Protein AF-A0A7S0ER25-F1 (afdb_monomer_lite)

Radius of gyration: 86.84 Å; chains: 1; bounding box: 180×83×230 Å

Secondary structure (DSSP, 8-state):
-HHHHHHHHHHHHHHHHHHHHHHHHHHHHHHHHHHHHHHHHHHHHHHHHHHHHHHHHHHHHHHHHHHHHHHHHHHHHHHHHHHHHHHHHHHHHHHHHHHHHHHHHHHHHHHHHHHHHHHH--S-HHHHHHHHHHHHHHHHHHHHHHHHHHHHHHHHHHHHHHHHHHHHHHHHHHHTTSSTTSGGGS--S-------------------------------SSSHHHHHHHHHHHHHHHHHHHHHHHHHHHHHHHHHHHHHHHHHHHHHHHHHHHHHHHHHHHHHHHHHHHHHHHHHHHHHHHHHHHHHHHHHHHHHHHHHHHHHHHHHHHHHHHHHHHHHHHHHHHHHHHHHHHHHHHHHHHHHHHHHHHHHHHHHHHHHHHHHHHHHHHHHHHHHHHHHHHHHHHHHHHHHHT--TTB-TTSPBBPSSEEETTEEE-S-B-GGG-GGGTTS-EEEBSTT-SEE-SSS-EEEEPPPBBTTSPBBPSEEEETTEEEES-B-TTTTT--EEEBSSTTSSEEPTTS-EEEEB-

pLDDT: mean 74.95, std 14.78, range [28.38, 95.81]

Structure (mmCIF, N/CA/C/O backbone):
data_AF-A0A7S0ER25-F1
#
_entry.id   AF-A0A7S0ER25-F1
#
loop_
_atom_site.group_PDB
_atom_site.id
_atom_site.type_symbol
_atom_site.label_atom_id
_atom_site.label_alt_id
_atom_site.label_comp_id
_atom_site.label_asym_id
_atom_site.label_entity_id
_atom_site.label_seq_id
_atom_site.pdbx_PDB_ins_code
_atom_site.Cartn_x
_atom_site.Cartn_y
_atom_site.Cartn_z
_atom_site.occupancy
_atom_site.B_iso_or_equiv
_atom_site.auth_seq_id
_atom_site.auth_comp_id
_atom_site.auth_asym_id
_atom_site.auth_atom_id
_atom_site.pdbx_PDB_model_num
ATOM 1 N N . GLN A 1 1 ? 56.740 2.686 -54.991 1.00 70.38 1 GLN A N 1
ATOM 2 C CA . GLN A 1 1 ? 55.869 3.731 -54.411 1.00 70.38 1 GLN A CA 1
ATOM 3 C C . GLN A 1 1 ? 54.465 3.202 -54.154 1.00 70.38 1 GLN A C 1
ATOM 5 O O . GLN A 1 1 ? 54.027 3.302 -53.022 1.00 70.38 1 GLN A O 1
ATOM 10 N N . GLU A 1 2 ? 53.783 2.596 -55.131 1.00 74.06 2 GLU A N 1
ATOM 11 C CA . GLU A 1 2 ? 52.396 2.111 -54.968 1.00 74.06 2 GLU A CA 1
ATOM 12 C C . GLU A 1 2 ? 52.188 1.177 -53.768 1.00 74.06 2 GLU A C 1
ATOM 14 O O . GLU A 1 2 ? 51.265 1.409 -52.998 1.00 74.06 2 GLU A O 1
ATOM 19 N N . ARG A 1 3 ? 53.093 0.217 -53.513 1.00 73.19 3 ARG A N 1
ATOM 20 C CA . ARG A 1 3 ? 52.995 -0.657 -52.326 1.00 73.19 3 ARG A CA 1
ATOM 21 C C . ARG A 1 3 ? 52.944 0.111 -50.994 1.00 73.19 3 ARG A C 1
ATOM 23 O O . ARG A 1 3 ? 52.215 -0.294 -50.107 1.00 73.19 3 ARG A O 1
ATOM 30 N N . ILE A 1 4 ? 53.637 1.250 -50.896 1.00 81.38 4 ILE A N 1
ATOM 31 C CA . ILE A 1 4 ? 53.624 2.124 -49.707 1.00 81.38 4 ILE A CA 1
ATOM 32 C C . ILE A 1 4 ? 52.288 2.882 -49.605 1.00 81.38 4 ILE A C 1
ATOM 34 O O . ILE A 1 4 ? 51.804 3.124 -48.508 1.00 81.38 4 ILE A O 1
ATOM 38 N N . LYS A 1 5 ? 51.655 3.230 -50.738 1.00 85.31 5 LYS A N 1
ATOM 39 C CA . LYS A 1 5 ? 50.293 3.795 -50.740 1.00 85.31 5 LYS A CA 1
ATOM 40 C C . LYS A 1 5 ? 49.244 2.757 -50.328 1.00 85.31 5 LYS A C 1
ATOM 42 O O . LYS A 1 5 ? 48.307 3.115 -49.628 1.00 85.31 5 LYS A O 1
ATOM 47 N N . ALA A 1 6 ? 49.410 1.500 -50.743 1.00 77.75 6 ALA A N 1
ATOM 48 C CA . ALA A 1 6 ? 48.545 0.397 -50.327 1.00 77.75 6 ALA A CA 1
ATOM 49 C C . ALA A 1 6 ? 48.693 0.111 -48.822 1.00 77.75 6 ALA A C 1
ATOM 51 O O . ALA A 1 6 ? 47.698 0.125 -48.109 1.00 77.75 6 ALA A O 1
ATOM 52 N N . GLU A 1 7 ? 49.930 -0.025 -48.332 1.00 82.38 7 GLU A N 1
ATOM 53 C CA . GLU A 1 7 ? 50.237 -0.177 -46.901 1.00 82.38 7 GLU A CA 1
ATOM 54 C C . GLU A 1 7 ? 49.691 1.003 -46.070 1.00 82.38 7 GLU A C 1
ATOM 56 O O . GLU A 1 7 ? 49.189 0.791 -44.971 1.00 82.38 7 GLU A O 1
ATOM 61 N N . ALA A 1 8 ? 49.727 2.240 -46.582 1.00 84.06 8 ALA A N 1
ATOM 62 C CA . ALA A 1 8 ? 49.118 3.391 -45.910 1.00 84.06 8 ALA A CA 1
ATOM 63 C C . ALA A 1 8 ? 47.581 3.297 -45.854 1.00 84.06 8 ALA A C 1
ATOM 65 O O . ALA A 1 8 ? 47.008 3.416 -44.776 1.00 84.06 8 ALA A O 1
ATOM 66 N N . ALA A 1 9 ? 46.919 3.018 -46.983 1.00 82.69 9 ALA A N 1
ATOM 67 C CA . ALA A 1 9 ? 45.459 2.905 -47.046 1.00 82.69 9 ALA A CA 1
ATOM 68 C C . ALA A 1 9 ? 44.906 1.737 -46.203 1.00 82.69 9 ALA A C 1
ATOM 70 O O . ALA A 1 9 ? 43.822 1.845 -45.634 1.00 82.69 9 ALA A O 1
ATOM 71 N N . GLU A 1 10 ? 45.656 0.637 -46.091 1.00 84.31 10 GLU A N 1
ATOM 72 C CA . GLU A 1 10 ? 45.331 -0.485 -45.204 1.00 84.31 10 GLU A CA 1
ATOM 73 C C . GLU A 1 10 ? 45.426 -0.078 -43.723 1.00 84.31 10 GLU A C 1
ATOM 75 O O . GLU A 1 10 ? 44.518 -0.375 -42.947 1.00 84.31 10 GLU A O 1
ATOM 80 N N . ASN A 1 11 ? 46.464 0.672 -43.332 1.00 83.44 11 ASN A N 1
ATOM 81 C CA . ASN A 1 11 ? 46.589 1.190 -41.966 1.00 83.44 11 ASN A CA 1
ATOM 82 C C . ASN A 1 11 ? 45.498 2.221 -41.623 1.00 83.44 11 ASN A C 1
ATOM 84 O O . ASN A 1 11 ? 44.917 2.129 -40.544 1.00 83.44 11 ASN A O 1
ATOM 88 N N . ASP A 1 12 ? 45.162 3.143 -42.530 1.00 86.88 12 ASP A N 1
ATOM 89 C CA . ASP A 1 12 ? 44.070 4.109 -42.324 1.00 86.88 12 ASP A CA 1
ATOM 90 C C . ASP A 1 12 ? 42.710 3.400 -42.159 1.00 86.88 12 ASP A C 1
ATOM 92 O O . ASP A 1 12 ? 41.912 3.763 -41.290 1.00 86.88 12 ASP A O 1
ATOM 96 N N . ALA A 1 13 ? 42.458 2.333 -42.929 1.00 82.50 13 ALA A N 1
ATOM 97 C CA . ALA A 1 13 ? 41.258 1.507 -42.784 1.00 82.50 13 ALA A CA 1
ATOM 98 C C . ALA A 1 13 ? 41.220 0.748 -41.442 1.00 82.50 13 ALA A C 1
ATOM 100 O O . ALA A 1 13 ? 40.167 0.676 -40.806 1.00 82.50 13 ALA A O 1
ATOM 101 N N . ILE A 1 14 ? 42.360 0.221 -40.979 1.00 84.56 14 ILE A N 1
ATOM 102 C CA . ILE A 1 14 ? 42.481 -0.435 -39.666 1.00 84.56 14 ILE A CA 1
ATOM 103 C C . ILE A 1 14 ? 42.265 0.571 -38.525 1.00 84.56 14 ILE A C 1
ATOM 105 O O . ILE A 1 14 ? 41.579 0.250 -37.555 1.00 84.56 14 ILE A O 1
ATOM 109 N N . LEU A 1 15 ? 42.803 1.789 -38.625 1.00 85.94 15 LEU A N 1
ATOM 110 C CA . LEU A 1 15 ? 42.575 2.850 -37.637 1.00 85.94 15 LEU A CA 1
ATOM 111 C C . LEU A 1 15 ? 41.090 3.236 -37.576 1.00 85.94 15 LEU A C 1
ATOM 113 O O . LEU A 1 15 ? 40.494 3.169 -36.504 1.00 85.94 15 LEU A O 1
ATOM 117 N N . SER A 1 16 ? 40.462 3.501 -38.726 1.00 86.19 16 SER A N 1
ATOM 118 C CA . SER A 1 16 ? 39.030 3.818 -38.803 1.00 86.19 16 SER A CA 1
ATOM 119 C C . SER A 1 16 ? 38.136 2.698 -38.243 1.00 86.19 16 SER A C 1
ATOM 121 O O . SER A 1 16 ? 37.160 2.981 -37.546 1.00 86.19 16 SER A O 1
ATOM 123 N N . ALA A 1 17 ? 38.485 1.427 -38.473 1.00 78.44 17 ALA A N 1
ATOM 124 C CA . ALA A 1 17 ? 37.770 0.289 -37.894 1.00 78.44 17 ALA A CA 1
ATOM 125 C C . ALA A 1 17 ? 37.927 0.199 -36.362 1.00 78.44 17 ALA A C 1
ATOM 127 O O . ALA A 1 17 ? 36.962 -0.123 -35.666 1.00 78.44 17 ALA A O 1
ATOM 128 N N . ASN A 1 18 ? 39.113 0.509 -35.827 1.00 84.50 18 ASN A N 1
ATOM 129 C CA . ASN A 1 18 ? 39.354 0.552 -34.382 1.00 84.50 18 ASN A CA 1
ATOM 130 C C . ASN A 1 18 ? 38.591 1.701 -33.705 1.00 84.50 18 ASN A C 1
ATOM 132 O O . ASN A 1 18 ? 37.993 1.486 -32.650 1.00 84.50 18 ASN A O 1
ATOM 136 N N . ASP A 1 19 ? 38.553 2.887 -34.318 1.00 87.75 19 ASP A N 1
ATOM 137 C CA . ASP A 1 19 ? 37.790 4.028 -33.799 1.00 87.75 19 ASP A CA 1
ATOM 138 C C . ASP A 1 19 ? 36.280 3.732 -33.798 1.00 87.75 19 ASP A C 1
ATOM 140 O O . ASP A 1 19 ? 35.626 3.890 -32.767 1.00 87.75 19 ASP A O 1
ATOM 144 N N . ALA A 1 20 ? 35.735 3.166 -34.881 1.00 79.31 20 ALA A N 1
ATOM 145 C CA . ALA A 1 20 ? 34.335 2.729 -34.929 1.00 79.31 20 ALA A CA 1
ATOM 146 C C . ALA A 1 20 ? 34.016 1.618 -33.901 1.00 79.31 20 ALA A C 1
ATOM 148 O O . ALA A 1 20 ? 32.928 1.586 -33.315 1.00 79.31 20 ALA A O 1
ATOM 149 N N . GLN A 1 21 ? 34.962 0.708 -33.628 1.00 81.06 21 GLN A N 1
ATOM 150 C CA . GLN A 1 21 ? 34.815 -0.284 -32.558 1.00 81.06 21 GLN A CA 1
ATOM 151 C C . GLN A 1 21 ? 34.824 0.371 -31.166 1.00 81.06 21 GLN A C 1
ATOM 153 O O . GLN A 1 21 ? 34.048 -0.042 -30.300 1.00 81.06 21 GLN A O 1
ATOM 158 N N . LYS A 1 22 ? 35.658 1.393 -30.948 1.00 89.75 22 LYS A N 1
ATOM 159 C CA . LYS A 1 22 ? 35.726 2.161 -29.698 1.00 89.75 22 LYS A CA 1
ATOM 160 C C . LYS A 1 22 ? 34.441 2.953 -29.455 1.00 89.75 22 LYS A C 1
ATOM 162 O O . LYS A 1 22 ? 33.864 2.828 -28.378 1.00 89.75 22 LYS A O 1
ATOM 167 N N . GLU A 1 23 ? 33.931 3.672 -30.455 1.00 86.19 23 GLU A N 1
ATOM 168 C CA . GLU A 1 23 ? 32.634 4.364 -30.376 1.00 86.19 23 GLU A CA 1
ATOM 169 C C . GLU A 1 23 ? 31.495 3.394 -30.032 1.00 86.19 23 GLU A C 1
ATOM 171 O O . GLU A 1 23 ? 30.666 3.682 -29.166 1.00 86.19 23 GLU A O 1
ATOM 176 N N . ARG A 1 24 ? 31.487 2.196 -30.635 1.00 84.75 24 ARG A N 1
ATOM 177 C CA . ARG A 1 24 ? 30.516 1.142 -30.307 1.00 84.75 24 ARG A CA 1
ATOM 178 C C . ARG A 1 24 ? 30.639 0.650 -28.860 1.00 84.75 24 ARG A C 1
ATOM 180 O O . ARG A 1 24 ? 29.615 0.378 -28.236 1.00 84.75 24 ARG A O 1
ATOM 187 N N . GLN A 1 25 ? 31.852 0.523 -28.320 1.00 87.50 25 GLN A N 1
ATOM 188 C CA . GLN A 1 25 ? 32.061 0.148 -26.916 1.00 87.50 25 GLN A CA 1
ATOM 189 C C . GLN A 1 25 ? 31.613 1.262 -25.957 1.00 87.50 25 GLN A C 1
ATOM 191 O O . GLN A 1 25 ? 30.932 0.974 -24.975 1.00 87.50 25 GLN A O 1
ATOM 196 N N . GLU A 1 26 ? 31.902 2.529 -26.267 1.00 90.44 26 GLU A N 1
ATOM 197 C CA . GLU A 1 26 ? 31.424 3.678 -25.485 1.00 90.44 26 GLU A CA 1
ATOM 198 C C . GLU A 1 26 ? 29.891 3.819 -25.528 1.00 90.44 26 GLU A C 1
ATOM 200 O O . GLU A 1 26 ? 29.275 4.160 -24.517 1.00 90.44 26 GLU A O 1
ATOM 205 N N . ALA A 1 27 ? 29.251 3.516 -26.663 1.00 82.50 27 ALA A N 1
ATOM 206 C CA . ALA A 1 27 ? 27.793 3.483 -26.785 1.00 82.50 27 ALA A CA 1
ATOM 207 C C . ALA A 1 27 ? 27.161 2.356 -25.946 1.00 82.50 27 ALA A C 1
ATOM 209 O O . ALA A 1 27 ? 26.193 2.601 -25.229 1.00 82.50 27 ALA A O 1
ATOM 210 N N . LEU A 1 28 ? 27.727 1.143 -25.978 1.00 82.00 28 LEU A N 1
ATOM 211 C CA . LEU A 1 28 ? 27.257 0.022 -25.153 1.00 82.00 28 LEU A CA 1
ATOM 212 C C . LEU A 1 28 ? 27.421 0.301 -23.650 1.00 82.00 28 LEU A C 1
ATOM 214 O O . LEU A 1 28 ? 26.502 0.024 -22.884 1.00 82.00 28 LEU A O 1
ATOM 218 N N . ALA A 1 29 ? 28.534 0.913 -23.235 1.00 88.69 29 ALA A N 1
ATOM 219 C CA . ALA A 1 29 ? 28.749 1.303 -21.841 1.00 88.69 29 ALA A CA 1
ATOM 220 C C . ALA A 1 29 ? 27.727 2.353 -21.355 1.00 88.69 29 ALA A C 1
ATOM 222 O O . ALA A 1 29 ? 27.269 2.282 -20.216 1.00 88.69 29 ALA A O 1
ATOM 223 N N . LYS A 1 30 ? 27.327 3.300 -22.218 1.00 86.50 30 LYS A N 1
ATOM 224 C CA . LYS A 1 30 ? 26.261 4.275 -21.914 1.00 86.50 30 LYS A CA 1
ATOM 225 C C . LYS A 1 30 ? 24.890 3.612 -21.770 1.00 86.50 30 LYS A C 1
ATOM 227 O O . LYS A 1 30 ? 24.160 3.965 -20.851 1.00 86.50 30 LYS A O 1
ATOM 232 N N . ILE A 1 31 ? 24.563 2.642 -22.629 1.00 79.62 31 ILE A N 1
ATOM 233 C CA . ILE A 1 31 ? 23.313 1.870 -22.527 1.00 79.62 31 ILE A CA 1
ATOM 234 C C . ILE A 1 31 ? 23.272 1.116 -21.192 1.00 79.62 31 ILE A C 1
ATOM 236 O O . ILE A 1 31 ? 22.327 1.297 -20.435 1.00 79.62 31 ILE A O 1
ATOM 240 N N . GLN A 1 32 ? 24.330 0.378 -20.844 1.00 82.56 32 GLN A N 1
ATOM 241 C CA . GLN A 1 32 ? 24.400 -0.371 -19.579 1.00 82.56 32 GLN A CA 1
ATOM 242 C C . GLN A 1 32 ? 24.303 0.529 -18.333 1.00 82.56 32 GLN A C 1
ATOM 244 O O . GLN A 1 32 ? 23.703 0.139 -17.332 1.00 82.56 32 GLN A O 1
ATOM 249 N N . ALA A 1 33 ? 24.857 1.745 -18.389 1.00 86.38 33 ALA A N 1
ATOM 250 C CA . ALA A 1 33 ? 24.742 2.718 -17.302 1.00 86.38 33 ALA A CA 1
ATOM 251 C C . ALA A 1 33 ? 23.304 3.239 -17.120 1.00 86.38 33 ALA A C 1
ATOM 253 O O . ALA A 1 33 ? 22.858 3.416 -15.987 1.00 86.38 33 ALA A O 1
ATOM 254 N N . GLU A 1 34 ? 22.568 3.458 -18.213 1.00 81.62 34 GLU A N 1
ATOM 255 C CA . GLU A 1 34 ? 21.154 3.844 -18.160 1.00 81.62 34 GLU A CA 1
ATOM 256 C C . GLU A 1 34 ? 20.236 2.653 -17.824 1.00 81.62 34 GLU A C 1
ATOM 258 O O . GLU A 1 34 ? 19.231 2.848 -17.144 1.00 81.62 34 GLU A O 1
ATOM 263 N N . GLU A 1 35 ? 20.595 1.414 -18.180 1.00 81.44 35 GLU A N 1
ATOM 264 C CA . GLU A 1 35 ? 19.881 0.195 -17.759 1.00 81.44 35 GLU A CA 1
ATOM 265 C C . GLU A 1 35 ? 19.947 -0.007 -16.234 1.00 81.44 35 GLU A C 1
ATOM 267 O O . GLU A 1 35 ? 18.905 -0.141 -15.590 1.00 81.44 35 GLU A O 1
ATOM 272 N N . GLU A 1 36 ? 21.139 0.041 -15.626 1.00 88.00 36 GLU A N 1
ATOM 273 C CA . GLU A 1 36 ? 21.295 -0.077 -14.163 1.00 88.00 36 GLU A CA 1
ATOM 274 C C . GLU A 1 36 ? 20.662 1.107 -13.406 1.00 88.00 36 GLU A C 1
ATOM 276 O O . GLU A 1 36 ? 20.016 0.916 -12.376 1.00 88.00 36 GLU A O 1
ATOM 281 N N . LYS A 1 37 ? 20.747 2.329 -13.948 1.00 85.88 37 LYS A N 1
ATOM 282 C CA . LYS A 1 37 ? 20.041 3.510 -13.417 1.00 85.88 37 LYS A CA 1
ATOM 283 C C . LYS A 1 37 ? 18.516 3.355 -13.482 1.00 85.88 37 LYS A C 1
ATOM 285 O O . LYS A 1 37 ? 17.828 3.678 -12.515 1.00 85.88 37 LYS A O 1
ATOM 290 N N . THR A 1 38 ? 17.986 2.817 -14.582 1.00 76.94 38 THR A N 1
ATOM 291 C CA . THR A 1 38 ? 16.549 2.517 -1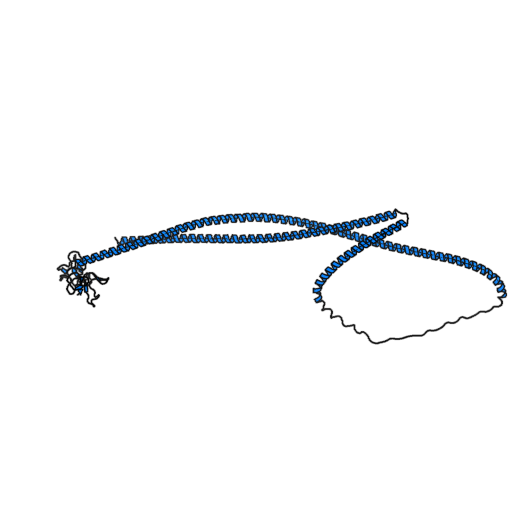4.731 1.00 76.94 38 THR A CA 1
ATOM 292 C C . THR A 1 38 ? 16.101 1.444 -13.740 1.00 76.94 38 THR A C 1
ATOM 294 O O . THR A 1 38 ? 15.071 1.594 -13.087 1.00 76.94 38 THR A O 1
ATOM 297 N N . LYS A 1 39 ? 16.903 0.388 -13.571 1.00 85.19 39 LYS A N 1
ATOM 298 C CA . LYS A 1 39 ? 16.671 -0.685 -12.597 1.00 85.19 39 LYS A CA 1
ATOM 299 C C . LYS A 1 39 ? 16.657 -0.162 -11.156 1.00 85.19 39 LYS A C 1
ATOM 301 O O . LYS A 1 39 ? 15.710 -0.453 -10.435 1.00 85.19 39 LYS A O 1
ATOM 306 N N . SER A 1 40 ? 17.612 0.689 -10.775 1.00 82.81 40 SER A N 1
ATOM 307 C CA . SER A 1 40 ? 17.626 1.353 -9.461 1.00 82.81 40 SER A CA 1
ATOM 308 C C . SER A 1 40 ? 16.353 2.174 -9.214 1.00 82.81 40 SER A C 1
ATOM 310 O O . SER A 1 40 ? 15.776 2.096 -8.134 1.00 82.81 40 SER A O 1
ATOM 312 N N . ALA A 1 41 ? 15.863 2.910 -10.219 1.00 77.00 41 ALA A N 1
ATOM 313 C CA . ALA A 1 41 ? 14.620 3.679 -10.108 1.00 77.00 41 ALA A CA 1
ATOM 314 C C . ALA A 1 41 ? 13.358 2.793 -9.996 1.00 77.00 41 ALA A C 1
ATOM 316 O O . ALA A 1 41 ? 12.373 3.195 -9.375 1.00 77.00 41 ALA A O 1
ATOM 317 N N . ILE A 1 42 ? 13.373 1.581 -10.566 1.00 77.06 42 ILE A N 1
ATOM 318 C CA . ILE A 1 42 ? 12.312 0.578 -10.370 1.00 77.06 42 ILE A CA 1
ATOM 319 C C . ILE A 1 42 ? 12.375 0.008 -8.945 1.00 77.06 42 ILE A C 1
ATOM 321 O O . ILE A 1 42 ? 11.347 -0.043 -8.276 1.00 77.06 42 ILE A O 1
ATOM 325 N N . GLU A 1 43 ? 13.563 -0.350 -8.452 1.00 86.12 43 GLU A N 1
ATOM 326 C CA . GLU A 1 43 ? 13.757 -0.866 -7.088 1.00 86.12 43 GLU A CA 1
ATOM 327 C C . GLU A 1 43 ? 13.345 0.171 -6.015 1.00 86.12 43 GLU A C 1
ATOM 329 O O . GLU A 1 43 ? 12.650 -0.175 -5.057 1.00 86.12 43 GLU A O 1
ATOM 334 N N . GLU A 1 44 ? 13.665 1.457 -6.210 1.00 85.12 44 GLU A N 1
ATOM 335 C CA . GLU A 1 44 ? 13.182 2.564 -5.364 1.00 85.12 44 GLU A CA 1
ATOM 336 C C . GLU A 1 44 ? 11.654 2.730 -5.420 1.00 85.12 44 GLU A C 1
ATOM 338 O O . GLU A 1 44 ? 11.005 2.913 -4.385 1.00 85.12 44 GLU A O 1
ATOM 343 N N . LYS A 1 45 ? 11.055 2.640 -6.614 1.00 80.56 45 LYS A N 1
ATOM 344 C CA . LYS A 1 45 ? 9.601 2.745 -6.800 1.00 80.56 45 LYS A CA 1
ATOM 345 C C . LYS A 1 45 ? 8.854 1.593 -6.128 1.00 80.56 45 LYS A C 1
ATOM 347 O O . LYS A 1 45 ? 7.832 1.835 -5.486 1.00 80.56 45 LYS A O 1
ATOM 352 N N . ASP A 1 46 ? 9.341 0.364 -6.256 1.00 80.56 46 ASP A N 1
ATOM 353 C CA . ASP A 1 46 ? 8.712 -0.811 -5.650 1.00 80.56 46 ASP A CA 1
ATOM 354 C C . ASP A 1 46 ? 8.847 -0.774 -4.118 1.00 80.56 46 ASP A C 1
ATOM 356 O O . ASP A 1 46 ? 7.886 -1.081 -3.407 1.00 80.56 46 ASP A O 1
ATOM 360 N N . ALA A 1 47 ? 9.979 -0.288 -3.589 1.00 81.62 47 ALA A N 1
ATOM 361 C CA . ALA A 1 47 ? 10.142 -0.015 -2.161 1.00 81.62 47 ALA A CA 1
ATOM 362 C C . ALA A 1 47 ? 9.157 1.058 -1.653 1.00 81.62 47 ALA A C 1
ATOM 364 O O . ALA A 1 47 ? 8.499 0.849 -0.631 1.00 81.62 47 ALA A O 1
ATOM 365 N N . ALA A 1 48 ? 8.994 2.170 -2.379 1.00 77.00 48 ALA A N 1
ATOM 366 C CA . ALA A 1 48 ? 8.033 3.221 -2.037 1.00 77.00 48 ALA A CA 1
ATOM 367 C C . ALA A 1 48 ? 6.574 2.733 -2.124 1.00 77.00 48 ALA A C 1
ATOM 369 O O . ALA A 1 48 ? 5.770 3.015 -1.235 1.00 77.00 48 ALA A O 1
ATOM 370 N N . SER A 1 49 ? 6.235 1.948 -3.153 1.00 75.06 49 SER A N 1
ATOM 371 C CA . SER A 1 49 ? 4.905 1.348 -3.303 1.00 75.06 49 SER A CA 1
ATOM 372 C C . SER A 1 49 ? 4.600 0.343 -2.195 1.00 75.06 49 SER A C 1
ATOM 374 O O . SER A 1 49 ? 3.447 0.240 -1.777 1.00 75.06 49 SER A O 1
ATOM 376 N N . LYS A 1 50 ? 5.610 -0.388 -1.704 1.00 83.25 50 LYS A N 1
ATOM 377 C CA . LYS A 1 50 ? 5.448 -1.276 -0.553 1.00 83.25 50 LYS A CA 1
ATOM 378 C C . LYS A 1 50 ? 5.239 -0.479 0.736 1.00 83.25 50 LYS A C 1
ATOM 380 O O . LYS A 1 50 ? 4.289 -0.763 1.452 1.00 83.25 50 LYS A O 1
ATOM 385 N N . ALA A 1 51 ? 6.057 0.541 0.998 1.00 78.31 51 ALA A N 1
ATOM 386 C CA . ALA A 1 51 ? 5.912 1.388 2.184 1.00 78.31 51 ALA A CA 1
ATOM 387 C C . ALA A 1 51 ? 4.526 2.060 2.258 1.00 78.31 51 ALA A C 1
ATOM 389 O O . ALA A 1 51 ? 3.928 2.115 3.328 1.00 78.31 51 ALA A O 1
ATOM 390 N N . ALA A 1 52 ? 3.978 2.498 1.119 1.00 73.00 52 ALA A N 1
ATOM 391 C CA . ALA A 1 52 ? 2.617 3.028 1.042 1.00 73.00 52 ALA A CA 1
ATOM 392 C C . ALA A 1 52 ? 1.535 1.968 1.338 1.00 73.00 52 ALA A C 1
ATOM 394 O O . ALA A 1 52 ? 0.536 2.280 1.981 1.00 73.00 52 ALA A O 1
ATOM 395 N N . ALA A 1 53 ? 1.727 0.718 0.901 1.00 75.50 53 ALA A N 1
ATOM 396 C CA . ALA A 1 53 ? 0.802 -0.381 1.189 1.00 75.50 53 ALA A CA 1
ATOM 397 C C . ALA A 1 53 ? 0.868 -0.841 2.658 1.00 75.50 53 ALA A C 1
ATOM 399 O O . ALA A 1 53 ? -0.172 -1.099 3.261 1.00 75.50 53 ALA A O 1
ATOM 400 N N . ASP A 1 54 ? 2.071 -0.902 3.238 1.00 79.62 54 ASP A N 1
ATOM 401 C CA . ASP A 1 54 ? 2.281 -1.227 4.652 1.00 79.62 54 ASP A CA 1
ATOM 402 C C . ASP A 1 54 ? 1.644 -0.134 5.552 1.00 79.62 54 ASP A C 1
ATOM 404 O O . ASP A 1 54 ? 0.911 -0.463 6.483 1.00 79.62 54 ASP A O 1
ATOM 408 N N . ALA A 1 55 ? 1.806 1.155 5.216 1.00 74.75 55 ALA A N 1
ATOM 409 C CA . ALA A 1 55 ? 1.182 2.274 5.940 1.00 74.75 55 ALA A CA 1
ATOM 410 C C . ALA A 1 55 ? -0.357 2.316 5.814 1.00 74.75 55 ALA A C 1
ATOM 412 O O . ALA A 1 55 ? -1.049 2.576 6.795 1.00 74.75 55 ALA A O 1
ATOM 413 N N . ALA A 1 56 ? -0.911 2.016 4.633 1.00 70.88 56 ALA A N 1
ATOM 414 C CA . ALA A 1 56 ? -2.364 1.934 4.439 1.00 70.88 56 ALA A CA 1
ATOM 415 C C . ALA A 1 56 ? -2.999 0.742 5.184 1.00 70.88 56 ALA A C 1
ATOM 417 O O . ALA A 1 56 ? -4.183 0.775 5.520 1.00 70.88 56 ALA A O 1
ATOM 418 N N . LYS A 1 57 ? -2.223 -0.316 5.456 1.00 78.94 57 LYS A N 1
ATOM 419 C CA . LYS A 1 57 ? -2.648 -1.423 6.319 1.00 78.94 57 LYS A CA 1
ATOM 420 C C . LYS A 1 57 ? -2.653 -1.012 7.796 1.00 78.94 57 LYS A C 1
ATOM 422 O O . LYS A 1 57 ? -3.592 -1.364 8.500 1.00 78.94 57 LYS A O 1
ATOM 427 N N . GLU A 1 58 ? -1.640 -0.273 8.243 1.00 78.25 58 GLU A N 1
ATOM 428 C CA . GLU A 1 58 ? -1.567 0.269 9.608 1.00 78.25 58 GLU A CA 1
ATOM 429 C C . GLU A 1 58 ? -2.756 1.208 9.891 1.00 78.25 58 GLU A C 1
ATOM 431 O O . GLU A 1 58 ? -3.455 1.016 10.879 1.00 78.25 58 GLU A O 1
ATOM 436 N N . GLU A 1 59 ? -3.087 2.113 8.962 1.00 73.75 59 GLU A N 1
ATOM 437 C CA . GLU A 1 59 ? -4.270 2.992 9.048 1.00 73.75 59 GLU A CA 1
ATOM 438 C C . GLU A 1 59 ? -5.598 2.209 9.150 1.00 73.75 59 GLU A C 1
ATOM 440 O O . GLU A 1 59 ? -6.488 2.586 9.912 1.00 73.75 59 GLU A O 1
ATOM 445 N N . ALA A 1 60 ? -5.733 1.086 8.436 1.00 72.25 60 ALA A N 1
ATOM 446 C CA . ALA A 1 60 ? -6.921 0.231 8.519 1.00 72.25 60 ALA A CA 1
ATOM 447 C C . ALA A 1 60 ? -7.027 -0.533 9.857 1.00 72.25 60 ALA A C 1
ATOM 449 O O . ALA A 1 60 ? -8.135 -0.764 10.345 1.00 72.25 60 ALA A O 1
ATOM 450 N N . GLU A 1 61 ? -5.894 -0.909 10.459 1.00 78.38 61 GLU A N 1
ATOM 451 C CA . GLU A 1 61 ? -5.842 -1.538 11.786 1.00 78.38 61 GLU A CA 1
ATOM 452 C C . GLU A 1 61 ? -6.105 -0.506 12.906 1.00 78.38 61 GLU A C 1
ATOM 454 O O . GLU A 1 61 ? -6.829 -0.813 13.854 1.00 78.38 61 GLU A O 1
ATOM 459 N N . GLU A 1 62 ? -5.633 0.741 12.754 1.00 77.00 62 GLU A N 1
ATOM 460 C CA . GLU A 1 62 ? -6.005 1.884 13.609 1.00 77.00 62 GLU A CA 1
ATOM 461 C C . GLU A 1 62 ? -7.522 2.180 13.536 1.00 77.00 62 GLU A C 1
ATOM 463 O O . GLU A 1 62 ? -8.167 2.393 14.568 1.00 77.00 62 GLU A O 1
ATOM 468 N N . GLU A 1 63 ? -8.132 2.141 12.342 1.00 74.94 63 GLU A N 1
ATOM 469 C CA . GLU A 1 63 ? -9.567 2.419 12.166 1.00 74.94 63 GLU A CA 1
ATOM 470 C C . GLU A 1 63 ? -10.478 1.310 12.736 1.00 74.94 63 GLU A C 1
ATOM 472 O O . GLU A 1 63 ? -11.580 1.606 13.209 1.00 74.94 63 GLU A O 1
ATOM 477 N N . GLU A 1 64 ? -10.061 0.035 12.719 1.00 77.12 64 GLU A N 1
ATOM 478 C CA . GLU A 1 64 ? -10.809 -1.044 13.390 1.00 77.12 64 GLU A CA 1
ATOM 479 C C . GLU A 1 64 ? -10.699 -0.944 14.920 1.00 77.12 64 GLU A C 1
ATOM 481 O O . GLU A 1 64 ? -11.714 -1.071 15.614 1.00 77.12 64 GLU A O 1
ATOM 486 N N . LEU A 1 65 ? -9.514 -0.613 15.449 1.00 75.75 65 LEU A N 1
ATOM 487 C CA . LEU A 1 65 ? -9.316 -0.343 16.877 1.00 75.75 65 LEU A CA 1
ATOM 488 C C . LEU A 1 65 ? -10.249 0.770 17.372 1.00 75.75 65 LEU A C 1
ATOM 490 O O . LEU A 1 65 ? -11.021 0.540 18.306 1.00 75.75 65 LEU A O 1
ATOM 494 N N . ALA A 1 66 ? -10.279 1.917 16.688 1.00 72.38 66 ALA A N 1
ATOM 495 C CA . ALA A 1 66 ? -11.153 3.040 17.040 1.00 72.38 66 ALA A CA 1
ATOM 496 C C . ALA A 1 66 ? -12.655 2.683 16.988 1.00 72.38 66 ALA A C 1
ATOM 498 O O . ALA A 1 66 ? -13.445 3.167 17.804 1.00 72.38 66 ALA A O 1
ATOM 499 N N . LYS A 1 67 ? -13.074 1.802 16.066 1.00 77.06 67 LYS A N 1
ATOM 500 C CA . LYS A 1 67 ? -14.451 1.270 16.035 1.00 77.06 67 LYS A CA 1
ATOM 501 C C . LYS A 1 67 ? -14.734 0.371 17.242 1.00 77.06 67 LYS A C 1
ATOM 503 O O . LYS A 1 67 ? -15.819 0.465 17.822 1.00 77.06 67 LYS A O 1
ATOM 508 N N . SER A 1 68 ? -13.777 -0.468 17.643 1.00 75.19 68 SER A N 1
ATOM 509 C CA . SER A 1 68 ? -13.921 -1.346 18.811 1.00 75.19 68 SER A CA 1
ATOM 510 C C . SER A 1 68 ? -14.037 -0.556 20.124 1.00 75.19 68 SER A C 1
ATOM 512 O O . SER A 1 68 ? -14.962 -0.806 20.897 1.00 75.19 68 SER A O 1
ATOM 514 N N . GLU A 1 69 ? -13.201 0.470 20.323 1.00 76.38 69 GLU A N 1
ATOM 515 C CA . GLU A 1 69 ? -13.259 1.356 21.494 1.00 76.38 69 GLU A CA 1
ATOM 516 C C . GLU A 1 69 ? -14.579 2.131 21.541 1.00 76.38 69 GLU A C 1
ATOM 518 O O . GLU A 1 69 ? -15.250 2.153 22.572 1.00 76.38 69 GLU A O 1
ATOM 523 N N . LYS A 1 70 ? -15.025 2.691 20.406 1.00 78.12 70 LYS A N 1
ATOM 524 C CA . LYS A 1 70 ? -16.334 3.353 20.320 1.00 78.12 70 LYS A CA 1
ATOM 525 C C . LYS A 1 70 ? -17.489 2.415 20.702 1.00 78.12 70 LYS A C 1
ATOM 527 O O . LYS A 1 70 ? -18.427 2.855 21.363 1.00 78.12 70 LYS A O 1
ATOM 532 N N . THR A 1 71 ? -17.422 1.141 20.315 1.00 77.12 71 THR A N 1
ATOM 533 C CA . THR A 1 71 ? -18.457 0.151 20.659 1.00 77.12 71 THR A CA 1
ATOM 534 C C . THR A 1 71 ? -18.457 -0.159 22.163 1.00 77.12 71 THR A C 1
ATOM 536 O O . THR A 1 71 ? -19.527 -0.239 22.761 1.00 77.12 71 THR A O 1
ATOM 539 N N . GLN A 1 72 ? -17.281 -0.246 22.802 1.00 73.12 72 GLN A N 1
ATOM 540 C CA . GLN A 1 72 ? -17.185 -0.380 24.263 1.00 73.12 72 GLN A CA 1
ATOM 541 C C . GLN A 1 72 ? -17.721 0.851 25.004 1.00 73.12 72 GLN A C 1
ATOM 543 O O . GLN A 1 72 ? -18.414 0.696 26.003 1.00 73.12 72 GLN A O 1
ATOM 548 N N . ILE A 1 73 ? -17.460 2.066 24.509 1.00 74.62 73 ILE A N 1
ATOM 549 C CA . ILE A 1 73 ? -17.980 3.306 25.110 1.00 74.62 73 ILE A CA 1
ATOM 550 C C . ILE A 1 73 ? -19.516 3.350 25.044 1.00 74.62 73 ILE A C 1
ATOM 552 O O . ILE A 1 73 ? -20.156 3.756 26.013 1.00 74.62 73 ILE A O 1
ATOM 556 N N . GLU A 1 74 ? -20.124 2.896 23.942 1.00 77.81 74 GLU A N 1
ATOM 557 C CA . GLU A 1 74 ? -21.587 2.814 23.811 1.00 77.81 74 GLU A CA 1
ATOM 558 C C . GLU A 1 74 ? -22.200 1.780 24.783 1.00 77.81 74 GLU A C 1
ATOM 560 O O . GLU A 1 74 ? -23.231 2.061 25.402 1.00 77.81 74 GLU A O 1
ATOM 565 N N . GLU A 1 75 ? -21.537 0.638 25.005 1.00 78.50 75 GLU A N 1
ATOM 566 C CA . GLU A 1 75 ? -21.944 -0.370 26.000 1.00 78.50 75 GLU A CA 1
ATOM 567 C C . GLU A 1 75 ? -21.742 0.114 27.454 1.00 78.50 75 GLU A C 1
ATOM 569 O O . GLU A 1 75 ? -22.612 -0.083 28.309 1.00 78.50 75 GLU A O 1
ATOM 574 N N . GLU A 1 76 ? -20.637 0.801 27.758 1.00 77.0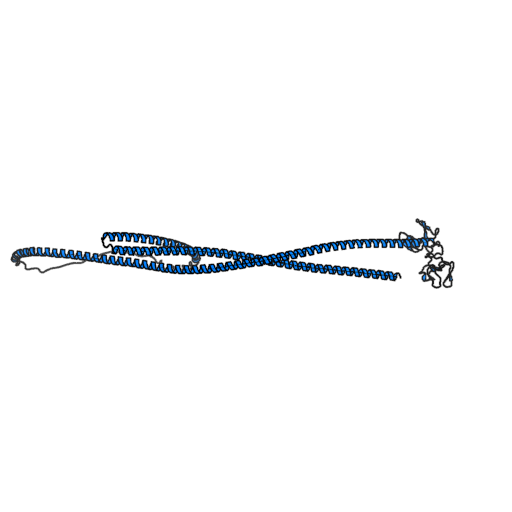6 76 GLU A N 1
ATOM 575 C CA . GLU A 1 76 ? -20.394 1.425 29.066 1.00 77.06 76 GLU A CA 1
ATOM 576 C C . GLU A 1 76 ? -21.418 2.541 29.368 1.00 77.06 76 GLU A C 1
ATOM 578 O O . GLU A 1 76 ? -21.926 2.627 30.490 1.00 77.06 76 GLU A O 1
ATOM 583 N N . GLU A 1 77 ? -21.807 3.344 28.370 1.00 78.25 77 GLU A N 1
ATOM 584 C CA . GLU A 1 77 ? -22.873 4.347 28.496 1.00 78.25 77 GLU A CA 1
ATOM 585 C C . GLU A 1 77 ? -24.249 3.729 28.799 1.00 78.25 77 GLU A C 1
ATOM 587 O O . GLU A 1 77 ? -25.021 4.289 29.585 1.00 78.25 77 GLU A O 1
ATOM 592 N N . GLU A 1 78 ? -24.602 2.604 28.169 1.00 82.06 78 GLU A N 1
ATOM 593 C CA . GLU A 1 78 ? -25.876 1.924 28.435 1.00 82.06 78 GLU A CA 1
ATOM 594 C C . GLU A 1 78 ? -25.896 1.292 29.834 1.00 82.06 78 GLU A C 1
ATOM 596 O O . GLU A 1 78 ? -26.883 1.423 30.567 1.00 82.06 78 GLU A O 1
ATOM 601 N N . ASN A 1 79 ? -24.778 0.708 30.272 1.00 76.25 79 ASN A N 1
ATOM 602 C CA . ASN A 1 79 ? -24.618 0.236 31.647 1.00 76.25 79 ASN A CA 1
ATOM 603 C C . ASN A 1 79 ? -24.754 1.377 32.675 1.00 76.25 79 ASN A C 1
ATOM 605 O O . ASN A 1 79 ? -25.449 1.209 33.682 1.00 76.25 79 ASN A O 1
ATOM 609 N N . LEU A 1 80 ? -24.195 2.564 32.404 1.00 77.50 80 LEU A N 1
ATOM 610 C CA . LEU A 1 80 ? -24.351 3.739 33.270 1.00 77.50 80 LEU A CA 1
ATOM 611 C C . LEU A 1 80 ? -25.813 4.223 33.347 1.00 77.50 80 LEU A C 1
ATOM 613 O O . LEU A 1 80 ? -26.311 4.522 34.436 1.00 77.50 80 LEU A O 1
ATOM 617 N N . LYS A 1 81 ? -26.535 4.262 32.218 1.00 81.44 81 LYS A N 1
ATOM 618 C CA . LYS A 1 81 ? -27.972 4.611 32.183 1.00 81.44 81 LYS A CA 1
ATOM 619 C C . LYS A 1 81 ? -28.803 3.628 33.017 1.00 81.44 81 LYS A C 1
ATOM 621 O O . LYS A 1 81 ? -29.660 4.051 33.795 1.00 81.44 81 LYS A O 1
ATOM 626 N N . ASN A 1 82 ? -28.497 2.334 32.922 1.00 77.50 82 ASN A N 1
ATOM 627 C CA . ASN A 1 82 ? -29.131 1.286 33.723 1.00 77.50 82 ASN A CA 1
ATOM 628 C C . ASN A 1 82 ? -28.813 1.403 35.229 1.00 77.50 82 ASN A C 1
ATOM 630 O O . ASN A 1 82 ? -29.691 1.150 36.057 1.00 77.50 82 ASN A O 1
ATOM 634 N N . ALA A 1 83 ? -27.605 1.834 35.605 1.00 74.88 83 ALA A N 1
ATOM 635 C CA . ALA A 1 83 ? -27.256 2.118 37.000 1.00 74.88 83 ALA A CA 1
ATOM 636 C C . ALA A 1 83 ? -28.056 3.311 37.562 1.00 74.88 83 ALA A C 1
ATOM 638 O O . ALA A 1 83 ? -28.682 3.190 38.617 1.00 74.88 83 ALA A O 1
ATOM 639 N N . TYR A 1 84 ? -28.134 4.430 36.829 1.00 74.75 84 TYR A N 1
ATOM 640 C CA . TYR A 1 84 ? -28.935 5.590 37.245 1.00 74.75 84 TYR A CA 1
ATOM 641 C C . TYR A 1 84 ? -30.434 5.275 37.382 1.00 74.75 84 TYR A C 1
ATOM 643 O O . TYR A 1 84 ? -31.077 5.780 38.303 1.00 74.75 84 TYR A O 1
ATOM 651 N N . ALA A 1 85 ? -30.991 4.411 36.525 1.00 79.19 85 ALA A N 1
ATOM 652 C CA . ALA A 1 85 ? -32.376 3.955 36.656 1.00 79.19 85 ALA A CA 1
ATOM 653 C C . ALA A 1 85 ? -32.617 3.203 37.982 1.00 79.19 85 ALA A C 1
ATOM 655 O O . ALA A 1 85 ? -33.569 3.508 38.705 1.00 79.19 85 ALA A O 1
ATOM 656 N N . ARG A 1 86 ? -31.713 2.284 38.356 1.00 76.19 86 ARG A N 1
ATOM 657 C CA . ARG A 1 86 ? -31.778 1.545 39.633 1.00 76.19 86 ARG A CA 1
ATOM 658 C C . ARG A 1 86 ? -31.643 2.469 40.845 1.00 76.19 86 ARG A C 1
ATOM 660 O O . ARG A 1 86 ? -32.404 2.323 41.800 1.00 76.19 86 ARG A O 1
ATOM 667 N N . ALA A 1 87 ? -30.739 3.447 40.792 1.00 72.50 87 ALA A N 1
ATOM 668 C CA . ALA A 1 87 ? -30.601 4.458 41.841 1.00 72.50 87 ALA A CA 1
ATOM 669 C C . ALA A 1 87 ? -31.894 5.286 42.015 1.00 72.50 87 ALA A C 1
ATOM 671 O O . ALA A 1 87 ? -32.307 5.559 43.143 1.00 72.50 87 ALA A O 1
ATOM 672 N N . GLY A 1 88 ? -32.580 5.616 40.913 1.00 78.44 88 GLY A N 1
ATOM 673 C CA . GLY A 1 88 ? -33.893 6.269 40.931 1.00 78.44 88 GLY A CA 1
ATOM 674 C C . GLY A 1 88 ? -34.976 5.433 41.625 1.00 78.44 88 GLY A C 1
ATOM 675 O O . GLY A 1 88 ? -35.669 5.942 42.508 1.00 78.44 88 GLY A O 1
ATOM 676 N N . GLU A 1 89 ? -35.079 4.138 41.301 1.00 78.12 89 GLU A N 1
ATOM 677 C CA . GLU A 1 89 ? -35.995 3.222 41.999 1.00 78.12 89 GLU A CA 1
ATOM 678 C C . GLU A 1 89 ? -35.697 3.122 43.502 1.00 78.12 89 GLU A C 1
ATOM 680 O O . GLU A 1 89 ? -36.619 3.050 44.317 1.00 78.12 89 GLU A O 1
ATOM 685 N N . LEU A 1 90 ? -34.416 3.082 43.886 1.00 73.31 90 LEU A N 1
ATOM 686 C CA . LEU A 1 90 ? -34.007 3.035 45.290 1.00 73.31 90 LEU A CA 1
ATOM 687 C C . LEU A 1 90 ? -34.377 4.329 46.029 1.00 73.31 90 LEU A C 1
ATOM 689 O O . LEU A 1 90 ? -34.815 4.260 47.178 1.00 73.31 90 LEU A O 1
ATOM 693 N N . GLU A 1 91 ? -34.291 5.492 45.377 1.00 76.94 91 GLU A N 1
ATOM 694 C CA . GLU A 1 91 ? -34.722 6.762 45.970 1.00 76.94 91 GLU A CA 1
ATOM 695 C C . GLU A 1 91 ? -36.254 6.839 46.142 1.00 76.94 91 GLU A C 1
ATOM 697 O O . GLU A 1 91 ? -36.725 7.336 47.168 1.00 76.94 91 GLU A O 1
ATOM 702 N N . GLU A 1 92 ? -37.055 6.297 45.213 1.00 78.62 92 GLU A N 1
ATOM 703 C CA . GLU A 1 92 ? -38.507 6.139 45.423 1.00 78.62 92 GLU A CA 1
ATOM 704 C C . GLU A 1 92 ? -38.828 5.168 46.566 1.00 78.62 92 GLU A C 1
ATOM 706 O O . GLU A 1 92 ? -39.626 5.498 47.448 1.00 78.62 92 GLU A O 1
ATOM 711 N N . LYS A 1 93 ? -38.176 3.999 46.609 1.00 78.31 93 LYS A N 1
ATOM 712 C CA . LYS A 1 93 ? -38.352 3.003 47.684 1.00 78.31 93 LYS A CA 1
ATOM 713 C C . LYS A 1 93 ? -37.980 3.590 49.054 1.00 78.31 93 LYS A C 1
ATOM 715 O O . LYS A 1 93 ? -38.683 3.348 50.038 1.00 78.31 93 LYS A O 1
ATOM 720 N N . LEU A 1 94 ? -36.939 4.426 49.121 1.00 78.00 94 LEU A N 1
ATOM 721 C CA . LEU A 1 94 ? -36.557 5.160 50.329 1.00 78.00 94 LEU A CA 1
ATOM 722 C C . LEU A 1 94 ? -37.627 6.184 50.743 1.00 78.00 94 LEU A C 1
ATOM 724 O O . LEU A 1 94 ? -38.033 6.191 51.905 1.00 78.00 94 LEU A O 1
ATOM 728 N N . LYS A 1 95 ? -38.131 7.004 49.809 1.00 81.19 95 LYS A N 1
ATOM 729 C CA . LYS A 1 95 ? -39.205 7.985 50.071 1.00 81.19 95 LYS A CA 1
ATOM 730 C C . LYS A 1 95 ? -40.497 7.311 50.538 1.00 81.19 95 LYS A C 1
ATOM 732 O O . LYS A 1 95 ? -41.112 7.773 51.496 1.00 81.19 95 LYS A O 1
ATOM 737 N N . ALA A 1 96 ? -40.880 6.194 49.920 1.00 75.56 96 ALA A N 1
ATOM 738 C CA . ALA A 1 96 ? -42.037 5.400 50.330 1.00 75.56 96 ALA A CA 1
ATOM 739 C C . ALA A 1 96 ? -41.873 4.836 51.754 1.00 75.56 96 ALA A C 1
ATOM 741 O O . ALA A 1 96 ? -42.805 4.908 52.555 1.00 75.56 96 ALA A O 1
ATOM 742 N N . SER A 1 97 ? -40.678 4.342 52.100 1.00 73.38 97 SER A N 1
ATOM 743 C CA . SER A 1 97 ? -40.353 3.872 53.456 1.00 73.38 97 SER A CA 1
ATOM 744 C C . SER A 1 97 ? -40.382 5.004 54.495 1.00 73.38 97 SER A C 1
ATOM 746 O O . SER A 1 97 ? -40.948 4.843 55.577 1.00 73.38 97 SER A O 1
ATOM 748 N N . GLN A 1 98 ? -39.857 6.186 54.153 1.00 77.62 98 GLN A N 1
ATOM 749 C CA . GLN A 1 98 ? -39.907 7.374 55.013 1.00 77.62 98 GLN A CA 1
ATOM 750 C C . GLN A 1 98 ? -41.348 7.852 55.244 1.00 77.62 98 GLN A C 1
ATOM 752 O O . GLN A 1 98 ? -41.737 8.066 56.391 1.00 77.62 98 GLN A O 1
ATOM 757 N N . ALA A 1 99 ? -42.170 7.935 54.193 1.00 76.62 99 ALA A N 1
ATOM 758 C CA . ALA A 1 99 ? -43.583 8.297 54.308 1.00 76.62 99 ALA A CA 1
ATOM 759 C C . ALA A 1 99 ? -44.385 7.277 55.141 1.00 76.62 99 ALA A C 1
ATOM 761 O O . ALA A 1 99 ? -45.210 7.665 55.968 1.00 76.62 99 ALA A O 1
ATOM 762 N N . ALA A 1 100 ? -44.115 5.976 54.976 1.00 71.19 100 ALA A N 1
ATOM 763 C CA . ALA A 1 100 ? -44.738 4.922 55.777 1.00 71.19 100 ALA A CA 1
ATOM 764 C C . ALA A 1 100 ? -44.357 5.015 57.266 1.00 71.19 100 ALA A C 1
ATOM 766 O O . ALA A 1 100 ? -45.223 4.865 58.129 1.00 71.19 100 ALA A O 1
ATOM 767 N N . ARG A 1 101 ? -43.087 5.314 57.570 1.00 74.31 101 ARG A N 1
ATOM 768 C CA . ARG A 1 101 ? -42.621 5.571 58.939 1.00 74.31 101 ARG A CA 1
ATOM 769 C C . ARG A 1 101 ? -43.297 6.805 59.540 1.00 74.31 101 ARG A C 1
ATOM 771 O O . ARG A 1 101 ? -43.795 6.732 60.658 1.00 74.31 101 ARG A O 1
ATOM 778 N N . GLN A 1 102 ? -43.343 7.913 58.804 1.00 78.94 102 GLN A N 1
ATOM 779 C CA . GLN A 1 102 ? -43.903 9.171 59.300 1.00 78.94 102 GLN A CA 1
ATOM 780 C C . GLN A 1 102 ? -45.410 9.047 59.585 1.00 78.94 102 GLN A C 1
ATOM 782 O O . GLN A 1 102 ? -45.867 9.468 60.642 1.00 78.94 102 GLN A O 1
ATOM 787 N N . ALA A 1 103 ? -46.157 8.335 58.732 1.00 73.69 103 ALA A N 1
ATOM 788 C CA . ALA A 1 103 ? -47.559 8.001 58.989 1.00 73.69 103 ALA A CA 1
ATOM 789 C C . ALA A 1 103 ? -47.764 7.126 60.247 1.00 73.69 103 ALA A C 1
ATOM 791 O O . ALA A 1 103 ? -48.784 7.257 60.923 1.00 73.69 103 ALA A O 1
ATOM 792 N N . ALA A 1 104 ? -46.812 6.248 60.586 1.00 69.31 104 ALA A N 1
ATOM 793 C CA . ALA A 1 104 ? -46.859 5.454 61.816 1.00 69.31 104 ALA A CA 1
ATOM 794 C C . ALA A 1 104 ? -46.524 6.288 63.069 1.00 69.31 104 ALA A C 1
ATOM 796 O O . ALA A 1 104 ? -47.158 6.110 64.112 1.00 69.31 104 ALA A O 1
ATOM 797 N N . GLU A 1 105 ? -45.573 7.222 62.971 1.00 77.44 105 GLU A N 1
ATOM 798 C CA . GLU A 1 105 ? -45.255 8.180 64.040 1.00 77.44 105 GLU A CA 1
ATOM 799 C C . GLU A 1 105 ? -46.448 9.121 64.310 1.00 77.44 105 GLU A C 1
ATOM 801 O O . GLU A 1 105 ? -46.853 9.277 65.465 1.00 77.44 105 GLU A O 1
ATOM 806 N N . ASP A 1 106 ? -47.096 9.647 63.262 1.00 78.69 106 ASP A N 1
ATOM 807 C CA . ASP A 1 106 ? -48.309 10.471 63.376 1.00 78.69 106 ASP A CA 1
ATOM 808 C C . ASP A 1 106 ? -49.497 9.693 63.974 1.00 78.69 106 ASP A C 1
ATOM 810 O O . ASP A 1 106 ? -50.172 10.198 64.873 1.00 78.69 106 ASP A O 1
ATOM 814 N N . ALA A 1 107 ? -49.737 8.447 63.545 1.00 72.12 107 ALA A N 1
ATOM 815 C CA . ALA A 1 107 ? -50.796 7.603 64.109 1.00 72.12 107 ALA A CA 1
ATOM 816 C C . ALA A 1 107 ? -50.558 7.281 65.598 1.00 72.12 107 ALA A C 1
ATOM 818 O O . ALA A 1 107 ? -51.487 7.330 66.406 1.00 72.12 107 ALA A O 1
ATOM 819 N N . THR A 1 108 ? -49.304 7.017 65.982 1.00 72.25 108 THR A N 1
ATOM 820 C CA . THR A 1 108 ? -48.916 6.795 67.387 1.00 72.25 108 THR A CA 1
ATOM 821 C C . THR A 1 108 ? -49.170 8.046 68.230 1.00 72.25 108 THR A C 1
ATOM 823 O O . THR A 1 108 ? -49.676 7.962 69.350 1.00 72.25 108 THR A O 1
ATOM 826 N N . LYS A 1 109 ? -48.871 9.226 67.680 1.00 78.25 109 LYS A N 1
ATOM 827 C CA . LYS A 1 109 ? -49.106 10.509 68.344 1.00 78.25 109 LYS A CA 1
ATOM 828 C C . LYS A 1 109 ? -50.599 10.817 68.508 1.00 78.25 109 LYS A C 1
ATOM 830 O O . LYS A 1 109 ? -51.006 11.228 69.591 1.00 78.25 109 LYS A O 1
ATOM 835 N N . GLN A 1 110 ? -51.419 10.552 67.487 1.00 74.19 110 GLN A N 1
ATOM 836 C CA . GLN A 1 110 ? -52.879 10.692 67.575 1.00 74.19 110 GLN A CA 1
ATOM 837 C C . GLN A 1 110 ? -53.488 9.767 68.639 1.00 74.19 110 GLN A C 1
ATOM 839 O O . GLN A 1 110 ? -54.377 10.199 69.371 1.00 74.19 110 GLN A O 1
ATOM 844 N N . ALA A 1 111 ? -52.982 8.537 68.790 1.00 66.81 111 ALA A N 1
ATOM 845 C CA . ALA A 1 111 ? -53.413 7.638 69.861 1.00 66.81 111 ALA A CA 1
ATOM 846 C C . ALA A 1 111 ? -53.113 8.220 71.258 1.00 66.81 111 ALA A C 1
ATOM 848 O O . ALA A 1 111 ? -54.015 8.307 72.089 1.00 66.81 111 ALA A O 1
ATOM 849 N N . GLN A 1 112 ? -51.890 8.716 71.488 1.00 71.75 112 GLN A N 1
ATOM 850 C CA . GLN A 1 112 ? -51.497 9.338 72.764 1.00 71.75 112 GLN A CA 1
ATOM 851 C C . GLN A 1 112 ? -52.239 10.652 73.068 1.00 71.75 112 GLN A C 1
ATOM 853 O O . GLN A 1 112 ? -52.448 10.998 74.232 1.00 71.75 112 GLN A O 1
ATOM 858 N N . GLU A 1 113 ? -52.610 11.423 72.043 1.00 75.31 113 GLU A N 1
ATOM 859 C CA . GLU A 1 113 ? -53.459 12.612 72.196 1.00 75.31 113 GLU A CA 1
ATOM 860 C C . GLU A 1 113 ? -54.920 12.219 72.494 1.00 75.31 113 GLU A C 1
ATOM 862 O O . GLU A 1 113 ? -55.578 12.886 73.294 1.00 75.31 113 GLU A O 1
ATOM 867 N N . GLY A 1 114 ? -55.396 11.093 71.949 1.00 69.06 114 GLY A N 1
ATOM 868 C CA . GLY A 1 114 ? -56.680 10.476 72.290 1.00 69.06 114 GLY A CA 1
ATOM 869 C C . GLY A 1 114 ? -56.761 10.003 73.745 1.00 69.06 114 GLY A C 1
ATOM 870 O O . GLY A 1 114 ? -57.709 10.363 74.441 1.00 69.06 114 GLY A O 1
ATOM 871 N N . GLU A 1 115 ? -55.754 9.271 74.235 1.00 62.03 115 GLU A N 1
ATOM 872 C CA . GLU A 1 115 ? -55.674 8.825 75.639 1.00 62.03 115 GLU A CA 1
ATOM 873 C C . GLU A 1 115 ? -55.711 10.009 76.616 1.00 62.03 115 GLU A C 1
ATOM 875 O O . GLU A 1 115 ? -56.554 10.053 77.511 1.00 62.03 115 GLU A O 1
ATOM 880 N N . LYS A 1 116 ? -54.869 11.028 76.397 1.00 68.62 116 LYS A N 1
ATOM 881 C CA . LYS A 1 116 ? -54.828 12.234 77.248 1.00 68.62 116 LYS A CA 1
ATOM 882 C C . LYS A 1 116 ? -56.139 13.014 77.235 1.00 68.62 116 LYS A C 1
ATOM 884 O O . LYS A 1 116 ? -56.493 13.645 78.231 1.00 68.62 116 LYS A O 1
ATOM 889 N N . LYS A 1 117 ? -56.869 12.985 76.118 1.00 63.44 117 LYS A N 1
ATOM 890 C CA . LYS A 1 117 ? -58.189 13.609 76.029 1.00 63.44 117 LYS A CA 1
ATOM 891 C C . LYS A 1 117 ? -59.250 12.800 76.783 1.00 63.44 117 LYS A C 1
ATOM 893 O O . LYS A 1 117 ? -60.082 13.404 77.455 1.00 63.44 117 LYS A O 1
ATOM 898 N N . ALA A 1 118 ? -59.181 11.469 76.746 1.00 54.25 118 ALA A N 1
ATOM 899 C CA . ALA A 1 118 ? -60.030 10.596 77.556 1.00 54.25 118 ALA A CA 1
ATOM 900 C C . ALA A 1 118 ? -59.750 10.731 79.069 1.00 54.25 118 ALA A C 1
ATOM 902 O O . ALA A 1 118 ? -60.691 10.705 79.857 1.00 54.25 118 ALA A O 1
ATOM 903 N N . GLU A 1 119 ? -58.495 10.960 79.485 1.00 52.81 119 GLU A N 1
ATOM 904 C CA . GLU A 1 119 ? -58.166 11.311 80.880 1.00 52.81 119 GLU A CA 1
ATOM 905 C C . GLU A 1 119 ? -58.734 12.678 81.307 1.00 52.81 119 GLU A C 1
ATOM 907 O O . GLU A 1 119 ? -59.154 12.840 82.456 1.00 52.81 119 GLU A O 1
ATOM 912 N N . GLN A 1 120 ? -58.757 13.676 80.412 1.00 52.47 120 GLN A N 1
ATOM 913 C CA . GLN A 1 120 ? -59.291 15.009 80.727 1.00 52.47 120 GLN A CA 1
ATOM 914 C C . GLN A 1 120 ? -60.825 15.083 80.707 1.00 52.47 120 GLN A C 1
ATOM 916 O O . GLN A 1 120 ? -61.408 15.762 81.555 1.00 52.47 120 GLN A O 1
ATOM 921 N N . GLU A 1 121 ? -61.500 14.400 79.779 1.00 49.09 121 GLU A N 1
ATOM 922 C CA . GLU A 1 121 ? -62.967 14.396 79.663 1.00 49.09 121 GLU A CA 1
ATOM 923 C C . GLU A 1 121 ? -63.615 13.368 80.613 1.00 49.09 121 GLU A C 1
ATOM 925 O O . GLU A 1 121 ? -64.408 12.516 80.217 1.00 49.09 121 GLU A O 1
ATOM 930 N N . ASN A 1 122 ? -63.311 13.491 81.910 1.00 52.00 122 ASN A N 1
ATOM 931 C CA . ASN A 1 122 ? -63.841 12.657 82.996 1.00 52.00 122 ASN A CA 1
ATOM 932 C C . ASN A 1 122 ? -65.315 13.002 83.337 1.00 52.00 122 ASN A C 1
ATOM 934 O O . ASN A 1 122 ? -65.658 13.354 84.467 1.00 52.00 122 ASN A O 1
ATOM 938 N N . LEU A 1 123 ? -66.192 12.965 82.324 1.00 48.03 123 LEU A N 1
ATOM 939 C CA . LEU A 1 123 ? -67.635 13.192 82.424 1.00 48.03 123 LEU A CA 1
ATOM 940 C C . LEU A 1 123 ? -68.424 12.273 81.473 1.00 48.03 123 LEU A C 1
ATOM 942 O O . LEU A 1 123 ? -68.423 12.433 80.256 1.00 48.03 123 LEU A O 1
ATOM 946 N N . SER A 1 124 ? -69.229 11.400 82.082 1.00 55.94 124 SER A N 1
ATOM 947 C CA . SER A 1 124 ? -70.155 10.432 81.472 1.00 55.94 124 SER A CA 1
ATOM 948 C C . SER A 1 124 ? -69.527 9.204 80.787 1.00 55.94 124 SER A C 1
ATOM 950 O O . SER A 1 124 ? -68.908 9.257 79.729 1.00 55.94 124 SER A O 1
ATOM 952 N N . GLU A 1 125 ? -69.829 8.051 81.379 1.00 54.84 125 GLU A N 1
ATOM 953 C CA . GLU A 1 125 ? -69.531 6.683 80.930 1.00 54.84 125 GLU A CA 1
ATOM 954 C C . GLU A 1 125 ? -69.922 6.429 79.455 1.00 54.84 125 GLU A C 1
ATOM 956 O O . GLU A 1 125 ? -69.197 5.778 78.704 1.00 54.84 125 GLU A O 1
ATOM 961 N N . ALA A 1 126 ? -71.016 7.049 78.996 1.00 55.84 126 ALA A N 1
ATOM 962 C CA . ALA A 1 126 ? -71.508 6.963 77.619 1.00 55.84 126 ALA A CA 1
ATOM 963 C C . ALA A 1 126 ? -70.632 7.685 76.569 1.00 55.84 126 ALA A C 1
ATOM 965 O O . ALA A 1 126 ? -70.746 7.387 75.377 1.00 55.84 126 ALA A O 1
ATOM 966 N N . ALA A 1 127 ? -69.777 8.634 76.971 1.00 54.28 127 ALA A N 1
ATOM 967 C CA . ALA A 1 127 ? -68.793 9.245 76.074 1.00 54.28 127 ALA A CA 1
ATOM 968 C C . ALA A 1 127 ? -67.592 8.308 75.875 1.00 54.28 127 ALA A C 1
ATOM 970 O O . ALA A 1 127 ? -67.205 8.038 74.736 1.00 54.28 127 ALA A O 1
ATOM 971 N N . ALA A 1 128 ? -67.083 7.732 76.970 1.00 56.41 128 ALA A N 1
ATOM 972 C CA . ALA A 1 128 ? -66.011 6.741 76.944 1.00 56.41 128 ALA A CA 1
ATOM 973 C C . ALA A 1 128 ? -66.399 5.490 76.134 1.00 56.41 128 ALA A C 1
ATOM 975 O O . ALA A 1 128 ? -65.626 5.054 75.285 1.00 56.41 128 ALA A O 1
ATOM 976 N N . GLU A 1 129 ? -67.618 4.960 76.302 1.00 66.69 129 GLU A N 1
ATOM 977 C CA . GLU A 1 129 ? -68.090 3.794 75.537 1.00 66.69 129 GLU A CA 1
ATOM 978 C C . GLU A 1 129 ? -68.159 4.068 74.020 1.00 66.69 129 GLU A C 1
ATOM 980 O O . GLU A 1 129 ? -67.850 3.195 73.204 1.00 66.69 129 GLU A O 1
ATOM 985 N N . ARG A 1 130 ? -68.526 5.295 73.619 1.00 69.38 130 ARG A N 1
ATOM 986 C CA . ARG A 1 130 ? -68.523 5.709 72.206 1.00 69.38 130 ARG A CA 1
ATOM 987 C C . ARG A 1 130 ? -67.111 5.848 71.660 1.00 69.38 130 ARG A C 1
ATOM 989 O O . ARG A 1 130 ? -66.842 5.306 70.593 1.00 69.38 130 ARG A O 1
ATOM 996 N N . PHE A 1 131 ? -66.217 6.517 72.388 1.00 68.12 131 PHE A N 1
ATOM 997 C CA . PHE A 1 131 ? -64.830 6.685 71.958 1.00 68.12 131 PHE A CA 1
ATOM 998 C C . PHE A 1 131 ? -64.103 5.334 71.876 1.00 68.12 131 PHE A C 1
ATOM 1000 O O . PHE A 1 131 ? -63.411 5.077 70.898 1.00 68.12 131 PHE A O 1
ATOM 1007 N N . ALA A 1 132 ? -64.347 4.420 72.821 1.00 69.06 132 ALA A N 1
ATOM 1008 C CA . ALA A 1 132 ? -63.837 3.051 72.776 1.00 69.06 132 ALA A CA 1
ATOM 1009 C C . ALA A 1 132 ? -64.367 2.265 71.561 1.00 69.06 132 ALA A C 1
ATOM 1011 O O . ALA A 1 132 ? -63.593 1.585 70.891 1.00 69.06 132 ALA A O 1
ATOM 1012 N N . LYS A 1 133 ? -65.661 2.383 71.225 1.00 74.06 133 LYS A N 1
ATOM 1013 C CA . LYS A 1 133 ? -66.239 1.752 70.021 1.00 74.06 133 LYS A CA 1
ATOM 1014 C C . LYS A 1 133 ? -65.703 2.343 68.718 1.00 74.06 133 LYS A C 1
ATOM 1016 O O . LYS A 1 133 ? -65.465 1.595 67.773 1.00 74.06 133 LYS A O 1
ATOM 1021 N N . GLU A 1 134 ? -65.494 3.655 68.657 1.00 74.56 134 GLU A N 1
ATOM 1022 C CA . GLU A 1 134 ? -64.944 4.315 67.471 1.00 74.56 134 GLU A CA 1
ATOM 1023 C C . GLU A 1 134 ? -63.449 4.006 67.296 1.00 74.56 134 GLU A C 1
ATOM 1025 O O . GLU A 1 134 ? -63.025 3.662 66.194 1.00 74.56 134 GLU A O 1
ATOM 1030 N N . LEU A 1 135 ? -62.675 3.988 68.387 1.00 73.44 135 LEU A N 1
ATOM 1031 C CA . LEU A 1 135 ? -61.278 3.550 68.400 1.00 73.44 135 LEU A CA 1
ATOM 1032 C C . LEU A 1 135 ? -61.145 2.069 68.012 1.00 73.44 135 LEU A C 1
ATOM 1034 O O . LEU A 1 135 ? -60.303 1.739 67.183 1.00 73.44 135 LEU A O 1
ATOM 1038 N N . ALA A 1 136 ? -62.004 1.184 68.528 1.00 71.88 136 ALA A N 1
ATOM 1039 C CA . ALA A 1 136 ? -62.041 -0.225 68.128 1.00 71.88 136 ALA A CA 1
ATOM 1040 C C . ALA A 1 136 ? -62.407 -0.396 66.640 1.00 71.88 136 ALA A C 1
ATOM 1042 O O . ALA A 1 136 ? -61.820 -1.233 65.953 1.00 71.88 136 ALA A O 1
ATOM 1043 N N . GLY A 1 137 ? -63.320 0.428 66.113 1.00 76.56 137 GLY A N 1
ATOM 1044 C CA . GLY A 1 137 ? -63.643 0.476 64.685 1.00 76.56 137 GLY A CA 1
ATOM 1045 C C . GLY A 1 137 ? -62.465 0.944 63.821 1.00 76.56 137 GLY A C 1
ATOM 1046 O O . GLY A 1 137 ? -62.174 0.335 62.792 1.00 76.56 137 GLY A O 1
ATOM 1047 N N . GLN A 1 138 ? -61.732 1.972 64.259 1.00 75.00 138 GLN A N 1
ATOM 1048 C CA . GLN A 1 138 ? -60.507 2.425 63.590 1.00 75.00 138 GLN A CA 1
ATOM 1049 C C . GLN A 1 138 ? -59.394 1.370 63.664 1.00 75.00 138 GLN A C 1
ATOM 1051 O O . GLN A 1 138 ? -58.751 1.096 62.654 1.00 75.00 138 GLN A O 1
ATOM 1056 N N . GLN A 1 139 ? -59.210 0.706 64.809 1.00 73.12 139 GLN A N 1
ATOM 1057 C CA . GLN A 1 139 ? -58.266 -0.405 64.956 1.00 73.12 139 GLN A CA 1
ATOM 1058 C C . GLN A 1 139 ? -58.642 -1.598 64.065 1.00 73.12 139 GLN A C 1
ATOM 1060 O O . GLN A 1 139 ? -57.757 -2.160 63.423 1.00 73.12 139 GLN A O 1
ATOM 1065 N N . GLN A 1 140 ? -59.930 -1.943 63.929 1.00 76.81 140 GLN A N 1
ATOM 1066 C CA . GLN A 1 140 ? -60.385 -2.941 62.953 1.00 76.81 140 GLN A CA 1
ATOM 1067 C C . GLN A 1 140 ? -60.117 -2.510 61.505 1.00 76.81 140 GLN A C 1
ATOM 1069 O O . GLN A 1 140 ? -59.678 -3.335 60.707 1.00 76.81 140 GLN A O 1
ATOM 1074 N N . ALA A 1 141 ? -60.321 -1.238 61.151 1.00 73.44 141 ALA A N 1
ATOM 1075 C CA . ALA A 1 141 ? -60.028 -0.732 59.808 1.00 73.44 141 ALA A CA 1
ATOM 1076 C C . ALA A 1 141 ? -58.518 -0.745 59.492 1.00 73.44 141 ALA A C 1
ATOM 1078 O O . ALA A 1 141 ? -58.117 -1.135 58.393 1.00 73.44 141 ALA A O 1
ATOM 1079 N N . ILE A 1 142 ? -57.674 -0.379 60.463 1.00 73.19 142 ILE A N 1
ATOM 1080 C CA . ILE A 1 142 ? -56.209 -0.455 60.365 1.00 73.19 142 ILE A CA 1
ATOM 1081 C C . ILE A 1 142 ? -55.760 -1.917 60.250 1.00 73.19 142 ILE A C 1
ATOM 1083 O O . ILE A 1 142 ? -54.958 -2.234 59.372 1.00 73.19 142 ILE A O 1
ATOM 1087 N N . ALA A 1 143 ? -56.314 -2.817 61.068 1.00 69.88 143 ALA A N 1
ATOM 1088 C CA . ALA A 1 143 ? -56.034 -4.248 61.001 1.00 69.88 143 ALA A CA 1
ATOM 1089 C C . ALA A 1 143 ? -56.458 -4.851 59.652 1.00 69.88 143 ALA A C 1
ATOM 1091 O O . ALA A 1 143 ? -55.670 -5.560 59.040 1.00 69.88 143 ALA A O 1
ATOM 1092 N N . ALA A 1 144 ? -57.642 -4.516 59.133 1.00 75.25 144 ALA A N 1
ATOM 1093 C CA . ALA A 1 144 ? -58.105 -4.978 57.824 1.00 75.25 144 ALA A CA 1
ATOM 1094 C C . ALA A 1 144 ? -57.213 -4.473 56.672 1.00 75.25 144 ALA A C 1
ATOM 1096 O O . ALA A 1 144 ? -56.888 -5.239 55.767 1.00 75.25 144 ALA A O 1
ATOM 1097 N N . ASN A 1 145 ? -56.756 -3.214 56.722 1.00 76.00 145 ASN A N 1
ATOM 1098 C CA . ASN A 1 145 ? -55.811 -2.666 55.740 1.00 76.00 145 ASN A CA 1
ATOM 1099 C C . ASN A 1 145 ? -54.437 -3.354 55.835 1.00 76.00 145 ASN A C 1
ATOM 1101 O O . ASN A 1 145 ? -53.845 -3.706 54.816 1.00 76.00 145 ASN A O 1
ATOM 1105 N N . ALA A 1 146 ? -53.951 -3.607 57.055 1.00 71.19 146 ALA A N 1
ATOM 1106 C CA . ALA A 1 146 ? -52.719 -4.351 57.294 1.00 71.19 146 ALA A CA 1
ATOM 1107 C C . ALA A 1 146 ? -52.817 -5.802 56.791 1.00 71.19 146 ALA A C 1
ATOM 1109 O O . ALA A 1 146 ? -51.886 -6.265 56.135 1.00 71.19 146 ALA A O 1
ATOM 1110 N N . THR A 1 147 ? -53.945 -6.484 57.011 1.00 77.69 147 THR A N 1
ATOM 1111 C CA . THR A 1 147 ? -54.219 -7.823 56.468 1.00 77.69 147 THR A CA 1
ATOM 1112 C C . THR A 1 147 ? -54.259 -7.803 54.943 1.00 77.69 147 THR A C 1
ATOM 1114 O O . THR A 1 147 ? -53.524 -8.570 54.338 1.00 77.69 147 THR A O 1
ATOM 1117 N N . MET A 1 148 ? -54.981 -6.873 54.303 1.00 80.19 148 MET A N 1
ATOM 1118 C CA . MET A 1 148 ? -54.964 -6.726 52.835 1.00 80.19 148 MET A CA 1
ATOM 1119 C C . MET A 1 148 ? -53.548 -6.510 52.276 1.00 80.19 148 MET A C 1
ATOM 1121 O O . MET A 1 148 ? -53.195 -7.069 51.239 1.00 80.19 148 MET A O 1
ATOM 1125 N N . ARG A 1 149 ? -52.718 -5.699 52.947 1.00 80.06 149 ARG A N 1
ATOM 1126 C CA . ARG A 1 149 ? -51.318 -5.478 52.546 1.00 80.06 149 ARG A CA 1
ATOM 1127 C C . ARG A 1 149 ? -50.455 -6.723 52.757 1.00 80.06 149 ARG A C 1
ATOM 1129 O O . ARG A 1 149 ? -49.591 -6.995 51.929 1.00 80.06 149 ARG A O 1
ATOM 1136 N N . LEU A 1 150 ? -50.694 -7.480 53.828 1.00 70.94 150 LEU A N 1
ATOM 1137 C CA . LEU A 1 150 ? -50.011 -8.743 54.101 1.00 70.94 150 LEU A CA 1
ATOM 1138 C C . LEU A 1 150 ? -50.410 -9.819 53.082 1.00 70.94 150 LEU A C 1
ATOM 1140 O O . LEU A 1 150 ? -49.540 -10.496 52.556 1.00 70.94 150 LEU A O 1
ATOM 1144 N N . GLU A 1 151 ? -51.695 -9.936 52.748 1.00 78.31 151 GLU A N 1
ATOM 1145 C CA . GLU A 1 151 ? -52.217 -10.830 51.708 1.00 78.31 151 GLU A CA 1
ATOM 1146 C C . GLU A 1 151 ? -51.658 -10.470 50.328 1.00 78.31 151 GLU A C 1
ATOM 1148 O O . GLU A 1 151 ? -51.201 -11.356 49.611 1.00 78.31 151 GLU A O 1
ATOM 1153 N N . ALA A 1 152 ? -51.595 -9.180 49.978 1.00 76.56 152 ALA A N 1
ATOM 1154 C CA . ALA A 1 152 ? -50.956 -8.724 48.745 1.00 76.56 152 ALA A CA 1
ATOM 1155 C C . ALA A 1 152 ? -49.453 -9.064 48.710 1.00 76.56 152 ALA A C 1
ATOM 1157 O O . ALA A 1 152 ? -48.969 -9.589 47.710 1.00 76.56 152 ALA A O 1
ATOM 1158 N N . ALA A 1 153 ? -48.722 -8.838 49.808 1.00 69.38 153 ALA A N 1
ATOM 1159 C CA . ALA A 1 153 ? -47.305 -9.191 49.913 1.00 69.38 153 ALA A CA 1
ATOM 1160 C C . ALA A 1 153 ? -47.069 -10.714 49.891 1.00 69.38 153 ALA A C 1
ATOM 1162 O O . ALA A 1 153 ? -46.093 -11.177 49.303 1.00 69.38 153 ALA A O 1
ATOM 1163 N N . MET A 1 154 ? -47.968 -11.508 50.480 1.00 71.25 154 MET A N 1
ATOM 1164 C CA . MET A 1 154 ? -47.937 -12.971 50.397 1.00 71.25 154 MET A CA 1
ATOM 1165 C C . MET A 1 154 ? -48.300 -13.472 48.995 1.00 71.25 154 MET A C 1
ATOM 1167 O O . MET A 1 154 ? -47.722 -14.458 48.559 1.00 71.25 154 MET A O 1
ATOM 1171 N N . ALA A 1 155 ? -49.180 -12.790 48.257 1.00 73.81 155 ALA A N 1
ATOM 1172 C CA . ALA A 1 155 ? -49.495 -13.117 46.866 1.00 73.81 155 ALA A CA 1
ATOM 1173 C C . ALA A 1 155 ? -48.344 -12.762 45.905 1.00 73.81 155 ALA A C 1
ATOM 1175 O O . ALA A 1 155 ? -48.035 -13.542 45.009 1.00 73.81 155 ALA A O 1
ATOM 1176 N N . GLU A 1 156 ? -47.668 -11.627 46.105 1.00 75.62 156 GLU A N 1
ATOM 1177 C CA . GLU A 1 156 ? -46.418 -11.284 45.407 1.00 75.62 156 GLU A CA 1
ATOM 1178 C C . GLU A 1 156 ? -45.325 -12.321 45.697 1.00 75.62 156 GLU A C 1
ATOM 1180 O O . GLU A 1 156 ? -44.717 -12.866 44.775 1.00 75.62 156 GLU A O 1
ATOM 1185 N N . ARG A 1 157 ? -45.134 -12.670 46.976 1.00 72.38 157 ARG A N 1
ATOM 1186 C CA . ARG A 1 157 ? -44.199 -13.720 47.392 1.00 72.38 157 ARG A CA 1
ATOM 1187 C C . ARG A 1 157 ? -44.558 -15.082 46.793 1.00 72.38 157 ARG A C 1
ATOM 1189 O O . ARG A 1 157 ? -43.658 -15.766 46.328 1.00 72.38 157 ARG A O 1
ATOM 1196 N N . ALA A 1 158 ? -45.836 -15.454 46.747 1.00 73.69 158 ALA A N 1
ATOM 1197 C CA . ALA A 1 158 ? -46.282 -16.713 46.154 1.00 73.69 158 ALA A CA 1
ATOM 1198 C C . ALA A 1 158 ? -45.988 -16.780 44.647 1.00 73.69 158 ALA A C 1
ATOM 1200 O O . ALA A 1 158 ? -45.550 -17.823 44.177 1.00 73.69 158 ALA A O 1
ATOM 1201 N N . LYS A 1 159 ? -46.133 -15.675 43.896 1.00 77.06 159 LYS A N 1
ATOM 1202 C CA . LYS A 1 159 ? -45.699 -15.612 42.485 1.00 77.06 159 LYS A CA 1
ATOM 1203 C C . LYS A 1 159 ? -44.183 -15.764 42.345 1.00 77.06 159 LYS A C 1
ATOM 1205 O O . LYS A 1 159 ? -43.725 -16.459 41.446 1.00 77.06 159 LYS A O 1
ATOM 1210 N N . ALA A 1 160 ? -43.403 -15.125 43.219 1.00 69.44 160 ALA A N 1
ATOM 1211 C CA . ALA A 1 160 ? -41.944 -15.246 43.210 1.00 69.44 160 ALA A CA 1
ATOM 1212 C C . ALA A 1 160 ? -41.488 -16.673 43.574 1.00 69.44 160 ALA A C 1
ATOM 1214 O O . ALA A 1 160 ? -40.571 -17.207 42.954 1.00 69.44 160 ALA A O 1
ATOM 1215 N N . GLU A 1 161 ? -42.161 -17.321 44.528 1.00 71.69 161 GLU A N 1
ATOM 1216 C CA . GLU A 1 161 ? -41.943 -18.726 44.887 1.00 71.69 161 GLU A CA 1
ATOM 1217 C C . GLU A 1 161 ? -42.433 -19.688 43.788 1.00 71.69 161 GLU A C 1
ATOM 1219 O O . GLU A 1 161 ? -41.794 -20.711 43.566 1.00 71.69 161 GLU A O 1
ATOM 1224 N N . GLU A 1 162 ? -43.486 -19.355 43.032 1.00 72.81 162 GLU A N 1
ATOM 1225 C CA . GLU A 1 162 ? -43.940 -20.113 41.855 1.00 72.81 162 GLU A CA 1
ATOM 1226 C C . GLU A 1 162 ? -42.952 -20.001 40.680 1.00 72.81 162 GLU A C 1
ATOM 1228 O O . GLU A 1 162 ? -42.602 -21.014 40.073 1.00 72.81 162 GLU A O 1
ATOM 1233 N N . GLN A 1 163 ? -42.424 -18.804 40.405 1.00 74.25 163 GLN A N 1
ATOM 1234 C CA . GLN A 1 163 ? -41.359 -18.588 39.417 1.00 74.25 163 GLN A CA 1
ATOM 1235 C C . GLN A 1 163 ? -40.067 -19.318 39.814 1.00 74.25 163 GLN A C 1
ATOM 1237 O O . GLN A 1 163 ? -39.480 -20.028 38.996 1.00 74.25 163 GLN A O 1
ATOM 1242 N N . ALA A 1 164 ? -39.663 -19.230 41.086 1.00 64.44 164 ALA A N 1
ATOM 1243 C CA . ALA A 1 164 ? -38.541 -19.999 41.615 1.00 64.44 164 ALA A CA 1
ATOM 1244 C C . ALA A 1 164 ? -38.800 -21.516 41.544 1.00 64.44 164 ALA A C 1
ATOM 1246 O O . ALA A 1 164 ? -37.887 -22.274 41.229 1.00 64.44 164 ALA A O 1
ATOM 1247 N N . ALA A 1 165 ? -40.035 -21.976 41.768 1.00 66.19 165 ALA A N 1
ATOM 1248 C CA . ALA A 1 165 ? -40.414 -23.380 41.618 1.00 66.19 165 ALA A CA 1
ATOM 1249 C C . ALA A 1 165 ? -40.439 -23.847 40.150 1.00 66.19 165 ALA A C 1
ATOM 1251 O O . ALA A 1 165 ? -40.226 -25.034 39.895 1.00 66.19 165 ALA A O 1
ATOM 1252 N N . GLU A 1 166 ? -40.661 -22.959 39.175 1.00 67.88 166 GLU A N 1
ATOM 1253 C CA . GLU A 1 166 ? -40.512 -23.293 37.754 1.00 67.88 166 GLU A CA 1
ATOM 1254 C C . GLU A 1 166 ? -39.032 -23.421 37.355 1.00 67.88 166 GLU A C 1
ATOM 1256 O O . GLU A 1 166 ? -38.658 -24.398 36.703 1.00 67.88 166 GLU A O 1
ATOM 1261 N N . GLU A 1 167 ? -38.164 -22.516 37.815 1.00 66.19 167 GLU A N 1
ATOM 1262 C CA . GLU A 1 167 ? -36.706 -22.644 37.651 1.00 66.19 167 GLU A CA 1
ATOM 1263 C C . GLU A 1 167 ? -36.160 -23.900 38.355 1.00 66.19 167 GLU A C 1
ATOM 1265 O O . GLU A 1 167 ? -35.401 -24.675 37.770 1.00 66.19 167 GLU A O 1
ATOM 1270 N N . VAL A 1 168 ? -36.629 -24.193 39.572 1.00 63.00 168 VAL A N 1
ATOM 1271 C CA . VAL A 1 168 ? -36.298 -25.438 40.283 1.00 63.00 168 VAL A CA 1
ATOM 1272 C C . VAL A 1 168 ? -36.869 -26.667 39.569 1.00 63.00 168 VAL A C 1
ATOM 1274 O O . VAL A 1 168 ? -36.214 -27.704 39.579 1.00 63.00 168 VAL A O 1
ATOM 1277 N N . LYS A 1 169 ? -38.011 -26.592 38.868 1.00 61.03 169 LYS A N 1
ATOM 1278 C CA . LYS A 1 169 ? -38.472 -27.681 37.980 1.00 61.03 169 LYS A CA 1
ATOM 1279 C C . LYS A 1 169 ? -37.547 -27.883 36.779 1.00 61.03 169 LYS A C 1
ATOM 1281 O O . LYS A 1 169 ? -37.262 -29.034 36.444 1.00 61.03 169 LYS A O 1
ATOM 1286 N N . LYS A 1 170 ? -37.052 -26.806 36.155 1.00 60.00 170 LYS A N 1
ATOM 1287 C CA . LYS A 1 170 ? -36.054 -26.887 35.071 1.00 60.00 170 LYS A CA 1
ATOM 1288 C C . LYS A 1 170 ? -34.782 -27.573 35.586 1.00 60.00 170 LYS A C 1
ATOM 1290 O O . LYS A 1 170 ? -34.344 -28.550 34.980 1.00 60.00 170 LYS A O 1
ATOM 1295 N N . ALA A 1 171 ? -34.274 -27.181 36.757 1.00 52.44 171 ALA A N 1
ATOM 1296 C CA . ALA A 1 171 ? -33.119 -27.823 37.393 1.00 52.44 171 ALA A CA 1
ATOM 1297 C C . ALA A 1 171 ? -33.380 -29.292 37.802 1.00 52.44 171 ALA A C 1
ATOM 1299 O O . ALA A 1 171 ? -32.591 -30.183 37.485 1.00 52.44 171 ALA A O 1
ATOM 1300 N N . ALA A 1 172 ? -34.513 -29.581 38.449 1.00 48.94 172 ALA A N 1
ATOM 1301 C CA . ALA A 1 172 ? -34.868 -30.926 38.909 1.00 48.94 172 ALA A CA 1
ATOM 1302 C C . ALA A 1 172 ? -35.062 -31.922 37.753 1.00 48.94 172 ALA A C 1
ATOM 1304 O O . ALA A 1 172 ? -34.794 -33.113 37.926 1.00 48.94 172 ALA A O 1
ATOM 1305 N N . SER A 1 173 ? -35.443 -31.451 36.557 1.00 50.44 173 SER A N 1
ATOM 1306 C CA . SER A 1 173 ? -35.524 -32.294 35.356 1.00 50.44 173 SER A CA 1
ATOM 1307 C C . SER A 1 173 ? -34.173 -32.902 34.938 1.00 50.44 173 SER A C 1
ATOM 1309 O O . SER A 1 173 ? -34.160 -33.958 34.309 1.00 50.44 173 SER A O 1
ATOM 1311 N N . ALA A 1 174 ? -33.045 -32.303 35.348 1.00 51.88 174 ALA A N 1
ATOM 1312 C CA . ALA A 1 174 ? -31.712 -32.880 35.174 1.00 51.88 174 ALA A CA 1
ATOM 1313 C C . ALA A 1 174 ? -31.323 -33.855 36.306 1.00 51.88 174 ALA A C 1
ATOM 1315 O O . ALA A 1 174 ? -30.605 -34.822 36.056 1.00 51.88 174 ALA A O 1
ATOM 1316 N N . SER A 1 175 ? -31.810 -33.639 37.535 1.00 44.62 175 SER A N 1
ATOM 1317 C CA . SER A 1 175 ? -31.449 -34.456 38.709 1.00 44.62 175 SER A CA 1
ATOM 1318 C C . SER A 1 175 ? -32.227 -35.772 38.809 1.00 44.62 175 SER A C 1
ATOM 1320 O O . SER A 1 175 ? -31.703 -36.764 39.314 1.00 44.62 175 SER A O 1
ATOM 1322 N N . LYS A 1 176 ? -33.463 -35.826 38.292 1.00 48.09 176 LYS A N 1
ATOM 1323 C CA . LYS A 1 176 ? -34.364 -36.983 38.468 1.00 48.09 176 LYS A CA 1
ATOM 1324 C C . LYS A 1 176 ? -33.906 -38.285 37.778 1.00 48.09 176 LYS A C 1
ATOM 1326 O O . LYS A 1 176 ? -34.590 -39.297 37.866 1.00 48.09 176 LYS A O 1
ATOM 1331 N N . LYS A 1 177 ? -32.759 -38.278 37.091 1.00 48.34 177 LYS A N 1
ATOM 1332 C CA . LYS A 1 177 ? -32.143 -39.464 36.472 1.00 48.34 177 LYS A CA 1
ATOM 1333 C C . LYS A 1 177 ? -31.088 -40.150 37.363 1.00 48.34 177 LYS A C 1
ATOM 1335 O O . LYS A 1 177 ? -30.423 -41.066 36.893 1.00 48.34 177 LYS A O 1
ATOM 1340 N N . ALA A 1 178 ? -30.908 -39.695 38.607 1.00 49.41 178 ALA A N 1
ATOM 1341 C CA . ALA A 1 178 ? -29.918 -40.238 39.546 1.00 49.41 178 ALA A CA 1
ATOM 1342 C C . ALA A 1 178 ? -30.520 -40.990 40.752 1.00 49.41 178 ALA A C 1
ATOM 1344 O O . ALA A 1 178 ? -29.832 -41.806 41.351 1.00 49.41 178 ALA A O 1
ATOM 1345 N N . GLU A 1 179 ? -31.785 -40.743 41.112 1.00 45.59 179 GLU A N 1
ATOM 1346 C CA . GLU A 1 179 ? -32.397 -41.285 42.345 1.00 45.59 179 GLU A CA 1
ATOM 1347 C C . GLU A 1 179 ? -33.233 -42.563 42.128 1.00 45.59 179 GLU A C 1
ATOM 1349 O O . GLU A 1 179 ? -33.605 -43.230 43.093 1.00 45.59 179 GLU A O 1
ATOM 1354 N N . GLU A 1 180 ? -33.524 -42.942 40.877 1.00 47.00 180 GLU A N 1
ATOM 1355 C CA . GLU A 1 180 ? -34.366 -44.114 40.565 1.00 47.00 180 GLU A CA 1
ATOM 1356 C C . GLU A 1 180 ? -33.645 -45.472 40.795 1.00 47.00 180 GLU A C 1
ATOM 1358 O O . GLU A 1 180 ? -34.292 -46.511 40.709 1.00 47.00 180 GLU A O 1
ATOM 1363 N N . GLU A 1 181 ? -32.353 -45.486 41.169 1.00 50.44 181 GLU A N 1
ATOM 1364 C CA . GLU A 1 181 ? -31.593 -46.709 41.518 1.00 50.44 181 GLU A CA 1
ATOM 1365 C C . GLU A 1 181 ? -31.525 -47.027 43.036 1.00 50.44 181 GLU A C 1
ATOM 1367 O O . GLU A 1 181 ? -31.167 -48.147 43.397 1.00 50.44 181 GLU A O 1
ATOM 1372 N N . GLU A 1 182 ? -31.882 -46.111 43.954 1.00 44.16 182 GLU A N 1
ATOM 1373 C CA . GLU A 1 182 ? -31.703 -46.347 45.410 1.00 44.16 182 GLU A CA 1
ATOM 1374 C C . GLU A 1 182 ? -32.939 -46.963 46.116 1.00 44.16 182 GLU A C 1
ATOM 1376 O O . GLU A 1 182 ? -32.830 -47.514 47.215 1.00 44.16 182 GLU A O 1
ATOM 1381 N N . GLN A 1 183 ? -34.132 -46.930 45.505 1.00 42.12 183 GLN A N 1
ATOM 1382 C CA . GLN A 1 183 ? -35.379 -47.334 46.185 1.00 42.12 183 GLN A CA 1
ATOM 1383 C C . GLN A 1 183 ? -35.751 -48.831 46.130 1.00 42.12 183 GLN A C 1
ATOM 1385 O O . GLN A 1 183 ? -36.644 -49.239 46.874 1.00 42.12 183 GLN A O 1
ATOM 1390 N N . GLU A 1 184 ? -35.060 -49.689 45.369 1.00 44.53 184 GLU A N 1
ATOM 1391 C CA . GLU A 1 184 ? -35.364 -51.140 45.352 1.00 44.53 184 GLU A CA 1
ATOM 1392 C C . GLU A 1 184 ? -34.958 -51.889 46.646 1.00 44.53 184 GLU A C 1
ATOM 1394 O O . GLU A 1 184 ? -35.320 -53.048 46.847 1.00 44.53 184 GLU A O 1
ATOM 1399 N N . ALA A 1 185 ? -34.243 -51.244 47.573 1.00 46.91 185 ALA A N 1
ATOM 1400 C CA . ALA A 1 185 ? -33.621 -51.907 48.723 1.00 46.91 185 ALA A CA 1
ATOM 1401 C C . ALA A 1 185 ? -34.507 -52.086 49.984 1.00 46.91 185 ALA A C 1
ATOM 1403 O O . ALA A 1 185 ? -33.982 -52.509 51.019 1.00 46.91 185 ALA A O 1
ATOM 1404 N N . LYS A 1 186 ? -35.806 -51.723 49.975 1.00 44.19 186 LYS A N 1
ATOM 1405 C CA . LYS A 1 186 ? -36.565 -51.492 51.234 1.00 44.19 186 LYS A CA 1
ATOM 1406 C C . LYS A 1 186 ? -38.000 -52.033 51.372 1.00 44.19 186 LYS A C 1
ATOM 1408 O O . LYS A 1 186 ? -38.660 -51.692 52.352 1.00 44.19 186 LYS A O 1
ATOM 1413 N N . THR A 1 187 ? -38.487 -52.908 50.489 1.00 37.78 187 THR A N 1
ATOM 1414 C CA . THR A 1 187 ? -39.886 -53.405 50.527 1.00 37.78 187 THR A CA 1
ATOM 1415 C C . THR A 1 187 ? -40.021 -54.935 50.510 1.00 37.78 187 THR A C 1
ATOM 1417 O O . THR A 1 187 ? -40.586 -55.528 49.596 1.00 37.78 187 THR A O 1
ATOM 1420 N N . ALA A 1 188 ? -39.576 -55.592 51.587 1.00 41.84 188 ALA A N 1
ATOM 1421 C CA . ALA A 1 188 ? -39.914 -56.991 51.876 1.00 41.84 188 ALA A CA 1
ATOM 1422 C C . ALA A 1 188 ? -40.140 -57.196 53.387 1.00 41.84 188 ALA A C 1
ATOM 1424 O O . ALA A 1 188 ? -39.179 -57.240 54.153 1.00 41.84 188 ALA A O 1
ATOM 1425 N N . GLY A 1 189 ? -41.401 -57.318 53.827 1.00 37.91 189 GLY A N 1
ATOM 1426 C CA . GLY A 1 189 ? -41.708 -57.550 55.247 1.00 37.91 189 GLY A CA 1
ATOM 1427 C C . GLY A 1 189 ? -43.186 -57.706 55.630 1.00 37.91 189 GLY A C 1
ATOM 1428 O O . GLY A 1 189 ? -43.513 -58.627 56.373 1.00 37.91 189 GLY A O 1
ATOM 1429 N N . GLU A 1 190 ? -44.090 -56.849 55.136 1.00 37.03 190 GLU A N 1
ATOM 1430 C CA . GLU A 1 190 ? -45.389 -56.619 55.809 1.00 37.03 190 GLU A CA 1
ATOM 1431 C C . GLU A 1 190 ? -46.658 -56.887 54.968 1.00 37.03 190 GLU A C 1
ATOM 1433 O O . GLU A 1 190 ? -47.583 -56.083 54.949 1.00 37.03 190 GLU A O 1
ATOM 1438 N N . GLU A 1 191 ? -46.771 -58.071 54.354 1.00 37.28 191 GLU A N 1
ATOM 1439 C CA . GLU A 1 191 ? -48.076 -58.632 53.926 1.00 37.28 191 GLU A CA 1
ATOM 1440 C C . GLU A 1 191 ? -48.353 -60.030 54.523 1.00 37.28 191 GLU A C 1
ATOM 1442 O O . GLU A 1 191 ? -48.886 -60.931 53.881 1.00 37.28 191 GLU A O 1
ATOM 1447 N N . ALA A 1 192 ? -48.063 -60.208 55.816 1.00 33.16 192 ALA A N 1
ATOM 1448 C CA . ALA A 1 192 ? -48.532 -61.354 56.609 1.00 33.16 192 ALA A CA 1
ATOM 1449 C C . ALA A 1 192 ? -49.938 -61.114 57.213 1.00 33.16 192 ALA A C 1
ATOM 1451 O O . ALA A 1 192 ? -50.222 -61.461 58.362 1.00 33.16 192 ALA A O 1
ATOM 1452 N N . ALA A 1 193 ? -50.830 -60.468 56.458 1.00 37.09 193 ALA A N 1
ATOM 1453 C CA . ALA A 1 193 ? -52.151 -60.079 56.936 1.00 37.09 193 ALA A CA 1
ATOM 1454 C C . ALA A 1 193 ? -53.178 -61.225 56.834 1.00 37.09 193 ALA A C 1
ATOM 1456 O O . ALA A 1 193 ? -53.345 -61.822 55.778 1.00 37.09 193 ALA A O 1
ATOM 1457 N N . LYS A 1 194 ? -53.978 -61.396 57.900 1.00 37.62 194 LYS A N 1
ATOM 1458 C CA . LYS A 1 194 ? -55.314 -62.043 57.921 1.00 37.62 194 LYS A CA 1
ATOM 1459 C C . LYS A 1 194 ? -55.383 -63.537 57.531 1.00 37.62 194 LYS A C 1
ATOM 1461 O O . LYS A 1 194 ? -55.428 -63.878 56.356 1.00 37.62 194 LYS A O 1
ATOM 1466 N N . ALA A 1 195 ? -55.693 -64.397 58.509 1.00 30.39 195 ALA A N 1
ATOM 1467 C CA . ALA A 1 195 ? -57.003 -65.080 58.577 1.00 30.39 195 ALA A CA 1
ATOM 1468 C C . ALA A 1 195 ? -57.129 -66.013 59.802 1.00 30.39 195 ALA A C 1
ATOM 1470 O O . ALA A 1 195 ? -56.156 -66.646 60.195 1.00 30.39 195 ALA A O 1
ATOM 1471 N N . LYS A 1 196 ? -58.377 -66.188 60.281 1.00 32.06 196 LYS A N 1
ATOM 1472 C CA . LYS A 1 196 ? -58.837 -67.068 61.388 1.00 32.06 196 LYS A CA 1
ATOM 1473 C C . LYS A 1 196 ? -58.411 -66.621 62.809 1.00 32.06 196 LYS A C 1
ATOM 1475 O O . LYS A 1 196 ? -57.245 -66.347 63.036 1.00 32.06 196 LYS A O 1
ATOM 1480 N N . ALA A 1 197 ? -59.299 -66.577 63.813 1.00 32.47 197 ALA A N 1
ATOM 1481 C CA . ALA A 1 197 ? -60.767 -66.689 63.789 1.00 32.47 197 ALA A CA 1
ATOM 1482 C C . ALA A 1 197 ? -61.435 -66.090 65.055 1.00 32.47 197 ALA A C 1
ATOM 1484 O O . ALA A 1 197 ? -60.892 -66.233 66.140 1.00 32.47 197 ALA A O 1
ATOM 1485 N N . LEU A 1 198 ? -62.616 -65.475 64.857 1.00 34.44 198 LEU A N 1
ATOM 1486 C CA . LEU A 1 198 ? -63.889 -65.568 65.623 1.00 34.44 198 LEU A CA 1
ATOM 1487 C C . LEU A 1 198 ? -63.839 -65.681 67.178 1.00 34.44 198 LEU A C 1
ATOM 1489 O O . LEU A 1 198 ? -63.227 -66.611 67.679 1.00 34.44 198 LEU A O 1
ATOM 1493 N N . MET A 1 199 ? -64.439 -64.812 68.019 1.00 36.72 199 MET A N 1
ATOM 1494 C CA . MET A 1 199 ? -65.797 -64.186 68.116 1.00 36.72 199 MET A CA 1
ATOM 1495 C C . MET A 1 199 ? -66.760 -64.885 69.115 1.00 36.72 199 MET A C 1
ATOM 1497 O O . MET A 1 199 ? -66.820 -66.109 69.131 1.00 36.72 199 MET A O 1
ATOM 1501 N N . ALA A 1 200 ? -67.593 -64.077 69.811 1.00 38.78 200 ALA A N 1
ATOM 1502 C CA . ALA A 1 200 ? -68.710 -64.429 70.735 1.00 38.78 200 ALA A CA 1
ATOM 1503 C C . ALA A 1 200 ? -68.308 -64.944 72.155 1.00 38.78 200 ALA A C 1
ATOM 1505 O O . ALA A 1 200 ? -67.216 -65.483 72.297 1.00 38.78 200 ALA A O 1
ATOM 1506 N N . LYS A 1 201 ? -69.099 -64.806 73.249 1.00 38.44 201 LYS A N 1
ATOM 1507 C CA . LYS A 1 201 ? -70.439 -64.191 73.515 1.00 38.44 201 LYS A CA 1
ATOM 1508 C C . LYS A 1 201 ? -70.614 -63.846 75.037 1.00 38.44 201 LYS A C 1
ATOM 1510 O O . LYS A 1 201 ? -69.742 -64.223 75.806 1.00 38.44 201 LYS A O 1
ATOM 1515 N N . GLU A 1 202 ? -71.698 -63.124 75.394 1.00 37.12 202 GLU A N 1
ATOM 1516 C CA . GLU A 1 202 ? -72.650 -63.207 76.568 1.00 37.12 202 GLU A CA 1
ATOM 1517 C C . GLU A 1 202 ? -72.356 -64.100 77.820 1.00 37.12 202 GLU A C 1
ATOM 1519 O O . GLU A 1 202 ? -71.596 -65.052 77.698 1.00 37.12 202 GLU A O 1
ATOM 1524 N N . GLU A 1 203 ? -72.988 -64.006 79.019 1.00 30.33 203 GLU A N 1
ATOM 1525 C CA . GLU A 1 203 ? -73.903 -63.078 79.772 1.00 30.33 203 GLU A CA 1
ATOM 1526 C C . GLU A 1 203 ? -74.187 -63.705 81.199 1.00 30.33 203 GLU A C 1
ATOM 1528 O O . GLU A 1 203 ? -73.703 -64.809 81.438 1.00 30.33 203 GLU A O 1
ATOM 1533 N N . GLU A 1 204 ? -74.942 -63.055 82.124 1.00 32.47 204 GLU A N 1
ATOM 1534 C CA . GLU A 1 204 ? -75.364 -63.504 83.509 1.00 32.47 204 GLU A CA 1
ATOM 1535 C C . GLU A 1 204 ? -74.248 -63.785 84.569 1.00 32.47 204 GLU A C 1
ATOM 1537 O O . GLU A 1 204 ? -73.088 -63.944 84.205 1.00 32.47 204 GLU A O 1
ATOM 1542 N N . GLU A 1 205 ? -74.423 -63.843 85.914 1.00 39.62 205 GLU A N 1
ATOM 1543 C CA . GLU A 1 205 ? -75.394 -63.382 86.968 1.00 39.62 205 GLU A CA 1
ATOM 1544 C C . GLU A 1 205 ? -74.535 -62.634 88.056 1.00 39.62 205 GLU A C 1
ATOM 1546 O O . GLU A 1 205 ? -73.314 -62.786 88.052 1.00 39.62 205 GLU A O 1
ATOM 1551 N N . ALA A 1 206 ? -74.952 -61.772 89.004 1.00 34.38 206 ALA A N 1
ATOM 1552 C CA . ALA A 1 206 ? -76.208 -61.399 89.694 1.00 34.38 206 ALA A CA 1
ATOM 1553 C C . ALA A 1 206 ? -76.485 -62.055 91.090 1.00 34.38 206 ALA A C 1
ATOM 1555 O O . ALA A 1 206 ? -76.121 -63.198 91.337 1.00 34.38 206 ALA A O 1
ATOM 1556 N N . LYS A 1 207 ? -77.131 -61.278 92.000 1.00 36.59 207 LYS A N 1
ATOM 1557 C CA . LYS A 1 207 ? -77.560 -61.581 93.409 1.00 36.59 207 LYS A CA 1
ATOM 1558 C C . LYS A 1 207 ? -76.449 -61.958 94.428 1.00 36.59 207 LYS A C 1
ATOM 1560 O O . LYS A 1 207 ? -75.347 -62.308 94.045 1.00 36.59 207 LYS A O 1
ATOM 1565 N N . THR A 1 208 ? -76.591 -61.848 95.763 1.00 41.19 208 THR A N 1
ATOM 1566 C CA . THR A 1 208 ? -77.674 -61.482 96.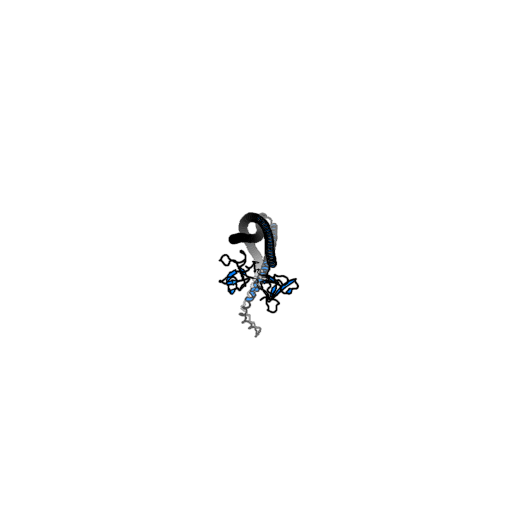736 1.00 41.19 208 THR A CA 1
ATOM 1567 C C . THR A 1 208 ? -76.997 -60.818 97.982 1.00 41.19 208 THR A C 1
ATOM 1569 O O . THR A 1 208 ? -75.772 -60.806 98.013 1.00 41.19 208 THR A O 1
ATOM 1572 N N . ALA A 1 209 ? -77.593 -60.269 99.061 1.00 35.06 209 ALA A N 1
ATOM 1573 C CA . ALA A 1 209 ? -78.962 -60.091 99.601 1.00 35.06 209 ALA A CA 1
ATOM 1574 C C . ALA A 1 209 ? -79.005 -58.868 100.578 1.00 35.06 209 ALA A C 1
ATOM 1576 O O . ALA A 1 209 ? -78.023 -58.137 100.683 1.00 35.06 209 ALA A O 1
ATOM 1577 N N . HIS A 1 210 ? -80.108 -58.666 101.320 1.00 28.38 210 HIS A N 1
ATOM 1578 C CA . HIS A 1 210 ? -80.297 -57.650 102.378 1.00 28.38 210 HIS A CA 1
ATOM 1579 C C . HIS A 1 210 ? -81.255 -58.208 103.453 1.00 28.38 210 HIS A C 1
ATOM 1581 O O . HIS A 1 210 ? -82.282 -58.734 103.051 1.00 28.38 210 HIS A O 1
ATOM 1587 N N . GLU A 1 211 ? -80.933 -58.107 104.758 1.00 36.16 211 GLU A N 1
ATOM 1588 C CA . GLU A 1 211 ? -81.811 -58.280 105.958 1.00 36.16 211 GLU A CA 1
ATOM 1589 C C . GLU A 1 211 ? -80.922 -58.357 107.230 1.00 36.16 211 GLU A C 1
ATOM 1591 O O . GLU A 1 211 ? -79.738 -58.665 107.107 1.00 36.16 211 GLU A O 1
ATOM 1596 N N . ALA A 1 212 ? -81.349 -58.065 108.467 1.00 33.66 212 ALA A N 1
ATOM 1597 C CA . ALA A 1 212 ? -82.608 -57.517 108.997 1.00 33.66 212 ALA A CA 1
ATOM 1598 C C . ALA A 1 212 ? -82.322 -56.658 110.259 1.00 33.66 212 ALA A C 1
ATOM 1600 O O . ALA A 1 212 ? -81.199 -56.653 110.768 1.00 33.66 212 ALA A O 1
ATOM 1601 N N . ALA A 1 213 ? -83.340 -55.976 110.793 1.00 37.06 213 ALA A N 1
ATOM 1602 C CA . ALA A 1 213 ? -83.316 -55.334 112.111 1.00 37.06 213 ALA A CA 1
ATOM 1603 C C . ALA A 1 213 ? -84.439 -55.903 112.993 1.00 37.06 213 ALA A C 1
ATOM 1605 O O . ALA A 1 213 ? -85.518 -56.144 112.468 1.00 37.06 213 ALA A O 1
ATOM 1606 N N . ASP A 1 214 ? -84.164 -56.112 114.288 1.00 31.11 214 ASP A N 1
ATOM 1607 C CA . ASP A 1 214 ? -85.109 -56.310 115.412 1.00 31.11 214 ASP A CA 1
ATOM 1608 C C . ASP A 1 214 ? -84.308 -56.760 116.661 1.00 31.11 214 ASP A C 1
ATOM 1610 O O . ASP A 1 214 ? -83.223 -57.323 116.521 1.00 31.11 214 ASP A O 1
ATOM 1614 N N . ALA A 1 215 ? -84.731 -56.582 117.919 1.00 37.28 215 ALA A N 1
ATOM 1615 C CA . ALA A 1 215 ? -85.790 -55.753 118.517 1.00 37.28 215 ALA A CA 1
ATOM 1616 C C . ALA A 1 215 ? -85.531 -55.633 120.039 1.00 37.28 215 ALA A C 1
ATOM 1618 O O . ALA A 1 215 ? -84.846 -56.488 120.601 1.00 37.28 215 ALA A O 1
ATOM 1619 N N . ALA A 1 216 ? -86.132 -54.642 120.719 1.00 30.62 216 ALA A N 1
ATOM 1620 C CA . ALA A 1 216 ? -86.454 -54.690 122.162 1.00 30.62 216 ALA A CA 1
ATOM 1621 C C . ALA A 1 216 ? -87.338 -53.496 122.601 1.00 30.62 216 ALA A C 1
ATOM 1623 O O . ALA A 1 216 ? -86.847 -52.528 123.179 1.00 30.62 216 ALA A O 1
ATOM 1624 N N . ASN A 1 217 ? -88.647 -53.559 122.338 1.00 35.75 217 ASN A N 1
ATOM 1625 C CA . ASN A 1 217 ? -89.637 -52.627 122.904 1.00 35.75 217 ASN A CA 1
ATOM 1626 C C . ASN A 1 217 ? -90.239 -53.191 124.217 1.00 35.75 217 ASN A C 1
ATOM 1628 O O . ASN A 1 217 ? -90.170 -54.401 124.443 1.00 35.75 217 ASN A O 1
ATOM 1632 N N . GLY A 1 218 ? -90.875 -52.356 125.051 1.00 34.53 218 GLY A N 1
ATOM 1633 C CA . GLY A 1 218 ? -91.787 -52.814 126.116 1.00 34.53 218 GLY A CA 1
ATOM 1634 C C . GLY A 1 218 ? -91.900 -51.912 127.356 1.00 34.53 218 GLY A C 1
ATOM 1635 O O . GLY A 1 218 ? -90.895 -51.390 127.834 1.00 34.53 218 GLY A O 1
ATOM 1636 N N . ARG A 1 219 ? -93.117 -51.846 127.937 1.00 38.62 219 ARG A N 1
ATOM 1637 C CA . ARG A 1 219 ? -93.529 -51.041 129.124 1.00 38.62 219 ARG A CA 1
ATOM 1638 C C . ARG A 1 219 ? -93.603 -49.528 128.842 1.00 38.62 219 ARG A C 1
ATOM 1640 O O . ARG A 1 219 ? -92.685 -48.793 129.182 1.00 38.62 219 ARG A O 1
ATOM 1647 N N . GLU A 1 220 ? -94.627 -48.983 128.179 1.00 46.41 220 GLU A N 1
ATOM 1648 C CA . GLU A 1 220 ? -96.035 -49.413 127.992 1.00 46.41 220 GLU A CA 1
ATOM 1649 C C . GLU A 1 220 ? -96.962 -49.206 129.223 1.00 46.41 220 GLU A C 1
ATOM 1651 O O . GLU A 1 220 ? -96.545 -49.314 130.376 1.00 46.41 220 GLU A O 1
ATOM 1656 N N . GLU A 1 221 ? -98.219 -48.846 128.930 1.00 42.91 221 GLU A N 1
ATOM 1657 C CA . GLU A 1 221 ? -99.423 -48.667 129.776 1.00 42.91 221 GLU A CA 1
ATOM 1658 C C . GLU A 1 221 ? -99.437 -47.729 131.010 1.00 42.91 221 GLU A C 1
ATOM 1660 O O . GLU A 1 221 ? -100.450 -47.053 131.192 1.00 42.91 221 GLU A O 1
ATOM 1665 N N . GLU A 1 222 ? -98.398 -47.567 131.846 1.00 42.34 222 GLU A N 1
ATOM 1666 C CA . GLU A 1 222 ? -98.516 -46.611 132.988 1.00 42.34 222 GLU A CA 1
ATOM 1667 C C . GLU A 1 222 ? -98.286 -45.136 132.584 1.00 42.34 222 GLU A C 1
ATOM 1669 O O . GLU A 1 222 ? -98.581 -44.203 133.340 1.00 42.34 222 GLU A O 1
ATOM 1674 N N . ALA A 1 223 ? -97.772 -44.905 131.373 1.00 44.81 223 ALA A N 1
ATOM 1675 C CA . ALA A 1 223 ? -97.488 -43.570 130.857 1.00 44.81 223 ALA A CA 1
ATOM 1676 C C . ALA A 1 223 ? -98.754 -42.812 130.420 1.00 44.81 223 ALA A C 1
ATOM 1678 O O . ALA A 1 223 ? -98.872 -41.621 130.703 1.00 44.81 223 ALA A O 1
ATOM 1679 N N . GLU A 1 224 ? -99.713 -43.471 129.761 1.00 47.34 224 GLU A N 1
ATOM 1680 C CA . GLU A 1 224 ? -100.746 -42.809 128.940 1.00 47.34 224 GLU A CA 1
ATOM 1681 C C . GLU A 1 224 ? -101.619 -41.798 129.703 1.00 47.34 224 GLU A C 1
ATOM 1683 O O . GLU A 1 224 ? -101.910 -40.709 129.204 1.00 47.34 224 GLU A O 1
ATOM 1688 N N . LYS A 1 225 ? -101.978 -42.094 130.959 1.00 50.81 225 LYS A N 1
ATOM 1689 C CA . LYS A 1 225 ? -102.776 -41.177 131.798 1.00 50.81 225 LYS A CA 1
ATOM 1690 C C . LYS A 1 225 ? -102.012 -39.953 132.307 1.00 50.81 225 LYS A C 1
ATOM 1692 O O . LYS A 1 225 ? -102.647 -38.971 132.681 1.00 50.81 225 LYS A O 1
ATOM 1697 N N . LYS A 1 226 ? -100.677 -39.986 132.311 1.00 52.47 226 LYS A N 1
ATOM 1698 C CA . LYS A 1 226 ? -99.830 -38.795 132.510 1.00 52.47 226 LYS A CA 1
ATOM 1699 C C . LYS A 1 226 ? -99.534 -38.127 131.162 1.00 52.47 226 LYS A C 1
ATOM 1701 O O . LYS A 1 226 ? -99.516 -36.902 131.091 1.00 52.47 226 LYS A O 1
ATOM 1706 N N . LEU A 1 227 ? -99.400 -38.925 130.100 1.00 51.69 227 LEU A N 1
ATOM 1707 C CA . LEU A 1 227 ? -99.158 -38.483 128.730 1.00 51.69 227 LEU A CA 1
ATOM 1708 C C . LEU A 1 227 ? -100.266 -37.547 128.235 1.00 51.69 227 LEU A C 1
ATOM 1710 O O . LEU A 1 227 ? -99.943 -36.463 127.786 1.00 51.69 227 LEU A O 1
ATOM 1714 N N . ALA A 1 228 ? -101.551 -37.873 128.405 1.00 55.75 228 ALA A N 1
ATOM 1715 C CA . ALA A 1 228 ? -102.649 -37.011 127.940 1.00 55.75 228 ALA A CA 1
ATOM 1716 C C . ALA A 1 228 ? -102.643 -35.591 128.560 1.00 55.75 228 ALA A C 1
ATOM 1718 O O . ALA A 1 228 ? -102.967 -34.615 127.888 1.00 55.75 228 ALA A O 1
ATOM 1719 N N . ALA A 1 229 ? -102.240 -35.457 129.830 1.00 56.41 229 ALA A N 1
ATOM 1720 C CA . ALA A 1 229 ? -102.134 -34.161 130.509 1.00 56.41 229 ALA A CA 1
ATOM 1721 C C . ALA A 1 229 ? -100.803 -33.432 130.230 1.00 56.41 229 ALA A C 1
ATOM 1723 O O . ALA A 1 229 ? -100.734 -32.211 130.372 1.00 56.41 229 ALA A O 1
ATOM 1724 N N . ALA A 1 230 ? -99.758 -34.171 129.842 1.00 54.81 230 ALA A N 1
ATOM 1725 C CA . ALA A 1 230 ? -98.500 -33.613 129.360 1.00 54.81 230 ALA A CA 1
ATOM 1726 C C . ALA A 1 230 ? -98.620 -33.136 127.903 1.00 54.81 230 ALA A C 1
ATOM 1728 O O . ALA A 1 230 ? -98.198 -32.026 127.609 1.00 54.81 230 ALA A O 1
ATOM 1729 N N . LEU A 1 231 ? -99.260 -33.918 127.026 1.00 56.09 231 LEU A N 1
ATOM 1730 C CA . LEU A 1 231 ? -99.512 -33.605 125.616 1.00 56.09 231 LEU A CA 1
ATOM 1731 C C . LEU A 1 231 ? -100.269 -32.288 125.467 1.00 56.09 231 LEU A C 1
ATOM 1733 O O . LEU A 1 231 ? -99.776 -31.408 124.786 1.00 56.09 231 LEU A O 1
ATOM 1737 N N . ALA A 1 232 ? -101.353 -32.058 126.212 1.00 60.00 232 ALA A N 1
ATOM 1738 C CA . ALA A 1 232 ? -102.086 -30.786 126.152 1.00 60.00 232 ALA A CA 1
ATOM 1739 C C . ALA A 1 232 ? -101.280 -29.539 126.611 1.00 60.00 232 ALA A C 1
ATOM 1741 O O . ALA A 1 232 ? -101.772 -28.414 126.510 1.00 60.00 232 ALA A O 1
ATOM 1742 N N . ARG A 1 233 ? -100.060 -29.712 127.146 1.00 59.84 233 ARG A N 1
ATOM 1743 C CA . ARG A 1 233 ? -99.085 -28.627 127.374 1.00 59.84 233 ARG A CA 1
ATOM 1744 C C . ARG A 1 233 ? -97.972 -28.647 126.333 1.00 59.84 233 ARG A C 1
ATOM 1746 O O . ARG A 1 233 ? -97.684 -27.605 125.757 1.00 59.84 233 ARG A O 1
ATOM 1753 N N . ALA A 1 234 ? -97.422 -29.826 126.054 1.00 57.47 234 ALA A N 1
ATOM 1754 C CA . ALA A 1 234 ? -96.388 -30.044 125.054 1.00 57.47 234 ALA A CA 1
ATOM 1755 C C . ALA A 1 234 ? -96.847 -29.642 123.647 1.00 57.47 234 ALA A C 1
ATOM 1757 O O . ALA A 1 234 ? -96.060 -29.056 122.934 1.00 57.47 234 ALA A O 1
ATOM 1758 N N . GLU A 1 235 ? -98.109 -29.855 123.265 1.00 63.91 235 GLU A N 1
ATOM 1759 C CA . GLU A 1 235 ? -98.693 -29.390 121.998 1.00 63.91 235 GLU A CA 1
ATOM 1760 C C . GLU A 1 235 ? -98.686 -27.860 121.904 1.00 63.91 235 GLU A C 1
ATOM 1762 O O . GLU A 1 235 ? -98.399 -27.318 120.843 1.00 63.91 235 GLU A O 1
ATOM 1767 N N . LYS A 1 236 ? -98.932 -27.147 123.012 1.00 65.88 236 LYS A N 1
ATOM 1768 C CA . LYS A 1 236 ? -98.881 -25.679 123.037 1.00 65.88 236 LYS A CA 1
ATOM 1769 C C . LYS A 1 236 ? -97.439 -25.160 123.033 1.00 65.88 236 LYS A C 1
ATOM 1771 O O . LYS A 1 236 ? -97.136 -24.226 122.299 1.00 65.88 236 LYS A O 1
ATOM 1776 N N . GLU A 1 237 ? -96.558 -25.773 123.820 1.00 65.19 237 GLU A N 1
ATOM 1777 C CA . GLU A 1 237 ? -95.118 -25.473 123.815 1.00 65.19 237 GLU A CA 1
ATOM 1778 C C . GLU A 1 237 ? -94.487 -25.827 122.453 1.00 65.19 237 GLU A C 1
ATOM 1780 O O . GLU A 1 237 ? -93.606 -25.115 121.987 1.00 65.19 237 GLU A O 1
ATOM 1785 N N . GLN A 1 238 ? -94.995 -26.851 121.761 1.00 64.62 238 GLN A N 1
ATOM 1786 C CA . GLN A 1 238 ? -94.612 -27.249 120.406 1.00 64.62 238 GLN A CA 1
ATOM 1787 C C . GLN A 1 238 ? -95.184 -26.310 119.339 1.00 64.62 238 GLN A C 1
ATOM 1789 O O . GLN A 1 238 ? -94.472 -26.003 118.394 1.00 64.62 238 GLN A O 1
ATOM 1794 N N . GLU A 1 239 ? -96.417 -25.809 119.467 1.00 70.00 239 GLU A N 1
ATOM 1795 C CA . GLU A 1 239 ? -96.973 -24.816 118.530 1.00 70.00 239 GLU A CA 1
ATOM 1796 C C . GLU A 1 239 ? -96.298 -23.438 118.681 1.00 70.00 239 GLU A C 1
ATOM 1798 O O . GLU A 1 239 ? -96.246 -22.658 117.729 1.00 70.00 239 GLU A O 1
ATOM 1803 N N . GLU A 1 240 ? -95.776 -23.120 119.870 1.00 70.81 240 GLU A N 1
ATOM 1804 C CA . GLU A 1 240 ? -94.947 -21.934 120.114 1.00 70.81 240 GLU A CA 1
ATOM 1805 C C . GLU A 1 240 ? -93.510 -22.160 119.601 1.00 70.81 240 GLU A C 1
ATOM 1807 O O . GLU A 1 240 ? -93.025 -21.354 118.805 1.00 70.81 240 GLU A O 1
ATOM 1812 N N . ALA A 1 241 ? -92.884 -23.302 119.911 1.00 68.12 241 ALA A N 1
ATOM 1813 C CA . ALA A 1 241 ? -91.556 -23.660 119.406 1.00 68.12 241 ALA A CA 1
ATOM 1814 C C . ALA A 1 241 ? -91.505 -23.843 117.877 1.00 68.12 241 ALA A C 1
ATOM 1816 O O . ALA A 1 241 ? -90.517 -23.465 117.264 1.00 68.12 241 ALA A O 1
ATOM 1817 N N . GLN A 1 242 ? -92.558 -24.357 117.230 1.00 70.62 242 GLN A N 1
ATOM 1818 C CA . GLN A 1 242 ? -92.619 -24.479 115.766 1.00 70.62 242 GLN A CA 1
ATOM 1819 C C . GLN A 1 242 ? -92.710 -23.119 115.067 1.00 70.62 242 GLN A C 1
ATOM 1821 O O . GLN A 1 242 ? -92.219 -22.981 113.950 1.00 70.62 242 GLN A O 1
ATOM 1826 N N . LYS A 1 243 ? -93.298 -22.101 115.709 1.00 71.25 243 LYS A N 1
ATOM 1827 C CA . LYS A 1 243 ? -93.311 -20.728 115.174 1.00 71.25 243 LYS A CA 1
ATOM 1828 C C . LYS A 1 243 ? -91.954 -20.055 115.344 1.00 71.25 243 LYS A C 1
ATOM 1830 O O . LYS A 1 243 ? -91.516 -19.362 114.433 1.00 71.25 243 LYS A O 1
ATOM 1835 N N . GLU A 1 244 ? -91.278 -20.295 116.466 1.00 72.88 244 GLU A N 1
ATOM 1836 C CA . GLU A 1 244 ? -89.898 -19.846 116.680 1.00 72.88 244 GLU A CA 1
ATOM 1837 C C . GLU A 1 244 ? -88.928 -20.546 115.707 1.00 72.88 244 GLU A C 1
ATOM 1839 O O . GLU A 1 244 ? -88.139 -19.877 115.044 1.00 72.88 244 GLU A O 1
ATOM 1844 N N . GLU A 1 245 ? -89.067 -21.862 115.502 1.00 73.12 245 GLU A N 1
ATOM 1845 C CA . GLU A 1 245 ? -88.309 -22.639 114.511 1.00 73.12 245 GLU A CA 1
ATOM 1846 C C . GLU A 1 245 ? -88.602 -22.187 113.072 1.00 73.12 245 GLU A C 1
ATOM 1848 O O . GLU A 1 245 ? -87.674 -22.071 112.275 1.00 73.12 245 GLU A O 1
ATOM 1853 N N . GLU A 1 246 ? -89.856 -21.897 112.705 1.00 73.62 246 GLU A N 1
ATOM 1854 C CA . GLU A 1 246 ? -90.189 -21.404 111.361 1.00 73.62 246 GLU A CA 1
ATOM 1855 C C . GLU A 1 246 ? -89.672 -19.974 111.124 1.00 73.62 246 GLU A C 1
ATOM 1857 O O . GLU A 1 246 ? -89.161 -19.680 110.038 1.00 73.62 246 GLU A O 1
ATOM 1862 N N . GLU A 1 247 ? -89.706 -19.103 112.137 1.00 76.81 247 GLU A N 1
ATOM 1863 C CA . GLU A 1 247 ? -89.048 -17.798 112.074 1.00 76.81 247 GLU A CA 1
ATOM 1864 C C . GLU A 1 247 ? -87.523 -17.909 111.950 1.00 76.81 247 GLU A C 1
ATOM 1866 O O . GLU A 1 247 ? -86.932 -17.221 111.116 1.00 76.81 247 GLU A O 1
ATOM 1871 N N . ASP A 1 248 ? -86.864 -18.751 112.746 1.00 75.50 248 ASP A N 1
ATOM 1872 C CA . ASP A 1 248 ? -85.405 -18.893 112.718 1.00 75.50 248 ASP A CA 1
ATOM 1873 C C . ASP A 1 248 ? -84.924 -19.618 111.460 1.00 75.50 248 ASP A C 1
ATOM 1875 O O . ASP A 1 248 ? -83.940 -19.203 110.848 1.00 75.50 248 ASP A O 1
ATOM 1879 N N . ARG A 1 249 ? -85.672 -20.608 110.967 1.00 76.56 249 ARG A N 1
ATOM 1880 C CA . ARG A 1 249 ? -85.460 -21.228 109.652 1.00 76.56 249 ARG A CA 1
ATOM 1881 C C . ARG A 1 249 ? -85.643 -20.225 108.513 1.00 76.56 249 ARG A C 1
ATOM 1883 O O . ARG A 1 249 ? -84.925 -20.311 107.515 1.00 76.56 249 ARG A O 1
ATOM 1890 N N . LYS A 1 250 ? -86.553 -19.254 108.650 1.00 79.81 250 LYS A N 1
ATOM 1891 C CA . LYS A 1 250 ? -86.692 -18.141 107.702 1.00 79.81 250 LYS A CA 1
ATOM 1892 C C . LYS A 1 250 ? -85.498 -17.183 107.781 1.00 79.81 250 LYS A C 1
ATOM 1894 O O . LYS A 1 250 ? -84.897 -16.924 106.746 1.00 79.81 250 LYS A O 1
ATOM 1899 N N . LYS A 1 251 ? -85.089 -16.742 108.979 1.00 81.88 251 LYS A N 1
ATOM 1900 C CA . LYS A 1 251 ? -83.885 -15.905 109.193 1.00 81.88 251 LYS A CA 1
ATOM 1901 C C . LYS A 1 251 ? -82.628 -16.584 108.630 1.00 81.88 251 LYS A C 1
ATOM 1903 O O . LYS A 1 251 ? -81.838 -15.942 107.943 1.00 81.88 251 LYS A O 1
ATOM 1908 N N . LEU A 1 252 ? -82.474 -17.890 108.863 1.00 79.38 252 LEU A N 1
ATOM 1909 C CA . LEU A 1 252 ? -81.374 -18.710 108.351 1.00 79.38 252 LEU A CA 1
ATOM 1910 C C . LEU A 1 252 ? -81.400 -18.807 106.821 1.00 79.38 252 LEU A C 1
ATOM 1912 O O . LEU A 1 252 ? -80.351 -18.694 106.189 1.00 79.38 252 LEU A O 1
ATOM 1916 N N . LYS A 1 253 ? -82.584 -18.975 106.214 1.00 83.19 253 LYS A N 1
ATOM 1917 C CA . LYS A 1 253 ? -82.728 -18.965 104.755 1.00 83.19 253 LYS A CA 1
ATOM 1918 C C . LYS A 1 253 ? -82.386 -17.594 104.169 1.00 83.19 253 LYS A C 1
ATOM 1920 O O . LYS A 1 253 ? -81.586 -17.531 103.245 1.00 83.19 253 LYS A O 1
ATOM 1925 N N . ASP A 1 254 ? -82.936 -16.514 104.719 1.00 83.31 254 ASP A N 1
ATOM 1926 C CA . ASP A 1 254 ? -82.689 -15.152 104.236 1.00 83.31 254 ASP A CA 1
ATOM 1927 C C . ASP A 1 254 ? -81.188 -14.793 104.343 1.00 83.31 254 ASP A C 1
ATOM 1929 O O . ASP A 1 254 ? -80.627 -14.189 103.427 1.00 83.31 254 ASP A O 1
ATOM 1933 N N . ALA A 1 255 ? -80.503 -15.237 105.406 1.00 79.00 255 ALA A N 1
ATOM 1934 C CA . ALA A 1 255 ? -79.052 -15.100 105.565 1.00 79.00 255 ALA A CA 1
ATOM 1935 C C . ALA A 1 255 ? -78.244 -15.977 104.585 1.00 79.00 255 ALA A C 1
ATOM 1937 O O . ALA A 1 255 ? -77.242 -15.522 104.031 1.00 79.00 255 ALA A O 1
ATOM 1938 N N . ASN A 1 256 ? -78.676 -17.217 104.332 1.00 83.69 256 ASN A N 1
ATOM 1939 C CA . ASN A 1 256 ? -78.052 -18.104 103.348 1.00 83.69 256 ASN A CA 1
ATOM 1940 C C . ASN A 1 256 ? -78.198 -17.561 101.917 1.00 83.69 256 ASN A C 1
ATOM 1942 O O . ASN A 1 256 ? -77.229 -17.543 101.163 1.00 83.69 256 ASN A O 1
ATOM 1946 N N . ASP A 1 257 ? -79.382 -17.075 101.549 1.00 83.19 257 ASP A N 1
ATOM 1947 C CA . ASP A 1 257 ? -79.646 -16.520 100.221 1.00 83.19 257 ASP A CA 1
ATOM 1948 C C . ASP A 1 257 ? -78.842 -15.218 100.006 1.00 83.19 257 ASP A C 1
ATOM 1950 O O . ASP A 1 257 ? -78.307 -15.002 98.916 1.00 83.19 257 ASP A O 1
ATOM 1954 N N . GLN A 1 258 ? -78.643 -14.401 101.053 1.00 83.44 258 GLN A N 1
ATOM 1955 C CA . GLN A 1 258 ? -77.696 -13.274 101.036 1.00 83.44 258 GLN A CA 1
ATOM 1956 C C . GLN A 1 258 ? -76.235 -13.729 100.874 1.00 83.44 258 GLN A C 1
ATOM 1958 O O . GLN A 1 258 ? -75.505 -13.149 100.069 1.00 83.44 258 GLN A O 1
ATOM 1963 N N . PHE A 1 259 ? -75.800 -14.776 101.584 1.00 84.19 259 PHE A N 1
ATOM 1964 C CA . PHE A 1 259 ? -74.446 -15.328 101.450 1.00 84.19 259 PHE A CA 1
ATOM 1965 C C . PHE A 1 259 ? -74.182 -15.875 100.037 1.00 84.19 259 PHE A C 1
ATOM 1967 O O . PHE A 1 259 ? -73.136 -15.594 99.451 1.00 84.19 259 PHE A O 1
ATOM 1974 N N . VAL A 1 260 ? -75.147 -16.588 99.446 1.00 85.06 260 VAL A N 1
ATOM 1975 C CA . VAL A 1 260 ? -75.063 -17.084 98.063 1.00 85.06 260 VAL A CA 1
ATOM 1976 C C . VAL A 1 260 ? -74.998 -15.924 97.064 1.00 85.06 260 VAL A C 1
ATOM 1978 O O . VAL A 1 260 ? -74.173 -15.963 96.152 1.00 85.06 260 VAL A O 1
ATOM 1981 N N . GLN A 1 261 ? -75.793 -14.863 97.244 1.00 83.62 261 GLN A N 1
ATOM 1982 C CA . GLN A 1 261 ? -75.714 -13.668 96.392 1.00 83.62 261 GLN A CA 1
ATOM 1983 C C . GLN A 1 261 ? -74.361 -12.951 96.518 1.00 83.62 261 GLN A C 1
ATOM 1985 O O . GLN A 1 261 ? -73.772 -12.588 95.500 1.00 83.62 261 GLN A O 1
ATOM 1990 N N . ALA A 1 262 ? -73.827 -12.801 97.734 1.00 79.12 262 ALA A N 1
ATOM 1991 C CA . ALA A 1 262 ? -72.505 -12.217 97.964 1.00 79.12 262 ALA A CA 1
ATOM 1992 C C . ALA A 1 262 ? -71.379 -13.066 97.344 1.00 79.12 262 ALA A C 1
ATOM 1994 O O . ALA A 1 262 ? -70.476 -12.525 96.707 1.00 79.12 262 ALA A O 1
ATOM 1995 N N . SER A 1 263 ? -71.463 -14.395 97.456 1.00 83.31 263 SER A N 1
ATOM 1996 C CA . SER A 1 263 ? -70.521 -15.335 96.836 1.00 83.31 263 SER A CA 1
ATOM 1997 C C . SER A 1 263 ? -70.559 -15.265 95.302 1.00 83.31 263 SER A C 1
ATOM 1999 O O . SER A 1 263 ? -69.509 -15.170 94.668 1.00 83.31 263 SER A O 1
ATOM 2001 N N . GLN A 1 264 ? -71.750 -15.212 94.694 1.00 85.62 264 GLN A N 1
ATOM 2002 C CA . GLN A 1 264 ? -71.899 -15.038 93.242 1.00 85.62 264 GLN A CA 1
ATOM 2003 C C . GLN A 1 264 ? -71.420 -13.661 92.758 1.00 85.62 264 GLN A C 1
ATOM 2005 O O . GLN A 1 264 ? -70.855 -13.558 91.669 1.00 85.62 264 GLN A O 1
ATOM 2010 N N . ALA A 1 265 ? -71.615 -12.603 93.551 1.00 82.00 265 ALA A N 1
ATOM 2011 C CA . ALA A 1 265 ? -71.087 -11.276 93.245 1.00 82.00 265 ALA A CA 1
ATOM 2012 C C . ALA A 1 265 ? -69.549 -11.252 93.291 1.00 82.00 265 ALA A C 1
ATOM 2014 O O . ALA A 1 265 ? -68.928 -10.710 92.380 1.00 82.00 265 ALA A O 1
ATOM 2015 N N . ALA A 1 266 ? -68.938 -11.893 94.294 1.00 80.81 266 ALA A N 1
ATOM 2016 C CA . ALA A 1 266 ? -67.486 -12.032 94.397 1.00 80.81 266 ALA A CA 1
ATOM 2017 C C . ALA A 1 266 ? -66.895 -12.851 93.235 1.00 80.81 266 ALA A C 1
ATOM 2019 O O . ALA A 1 266 ? -65.910 -12.429 92.637 1.00 80.81 266 ALA A O 1
ATOM 2020 N N . ALA A 1 267 ? -67.530 -13.965 92.851 1.00 83.00 267 ALA A N 1
ATOM 2021 C CA . ALA A 1 267 ? -67.100 -14.773 91.708 1.00 83.00 267 ALA A CA 1
ATOM 2022 C C . ALA A 1 267 ? -67.104 -13.971 90.391 1.00 83.00 267 ALA A C 1
ATOM 2024 O O . ALA A 1 267 ? -66.117 -13.981 89.665 1.00 83.00 267 ALA A O 1
ATOM 2025 N N . ARG A 1 268 ? -68.167 -13.195 90.127 1.00 84.25 268 ARG A N 1
ATOM 2026 C CA . ARG A 1 268 ? -68.251 -12.304 88.950 1.00 84.25 268 ARG A CA 1
ATOM 2027 C C . ARG A 1 268 ? -67.281 -11.121 89.005 1.00 84.25 268 ARG A C 1
ATOM 2029 O O . ARG A 1 268 ? -66.934 -10.571 87.964 1.00 84.25 268 ARG A O 1
ATOM 2036 N N . ALA A 1 269 ? -66.877 -10.686 90.198 1.00 78.75 269 ALA A N 1
ATOM 2037 C CA . ALA A 1 269 ? -65.843 -9.667 90.355 1.00 78.75 269 ALA A CA 1
ATOM 2038 C C . ALA A 1 269 ? -64.449 -10.232 90.031 1.00 78.75 269 ALA A C 1
ATOM 2040 O O . ALA A 1 269 ? -63.672 -9.548 89.371 1.00 78.75 269 ALA A O 1
ATOM 2041 N N . GLN A 1 270 ? -64.169 -11.479 90.429 1.00 84.75 270 GLN A N 1
ATOM 2042 C CA . GLN A 1 270 ? -62.938 -12.187 90.067 1.00 84.75 270 GLN A CA 1
ATOM 2043 C C . GLN A 1 270 ? -62.868 -12.450 88.556 1.00 84.75 270 GLN A C 1
ATOM 2045 O O . GLN A 1 270 ? -61.901 -12.051 87.924 1.00 84.75 270 GLN A O 1
ATOM 2050 N N . GLU A 1 271 ? -63.929 -13.004 87.964 1.00 85.50 271 GLU A N 1
ATOM 2051 C CA . GLU A 1 271 ? -64.031 -13.287 86.521 1.00 85.50 271 GLU A CA 1
ATOM 2052 C C . GLU A 1 271 ? -63.729 -12.043 85.659 1.00 85.50 271 GLU A C 1
ATOM 2054 O O . GLU A 1 271 ? -62.983 -12.117 84.686 1.00 85.50 271 GLU A O 1
ATOM 2059 N N . ARG A 1 272 ? -64.221 -10.865 86.074 1.00 85.31 272 ARG A N 1
ATOM 2060 C CA . ARG A 1 272 ? -63.911 -9.574 85.432 1.00 85.31 272 ARG A CA 1
ATOM 2061 C C . ARG A 1 272 ? -62.484 -9.081 85.671 1.00 85.31 272 ARG A C 1
ATOM 2063 O O . ARG A 1 272 ? -61.943 -8.388 84.816 1.00 85.31 272 ARG A O 1
ATOM 2070 N N . ALA A 1 273 ? -61.892 -9.366 86.830 1.00 82.38 273 ALA A N 1
ATOM 2071 C CA . ALA A 1 273 ? -60.501 -9.012 87.104 1.00 82.38 273 ALA A CA 1
ATOM 2072 C C . ALA A 1 273 ? -59.548 -9.854 86.240 1.00 82.38 273 ALA A C 1
ATOM 2074 O O . ALA A 1 273 ? -58.625 -9.305 85.641 1.00 82.38 273 ALA A O 1
ATOM 2075 N N . ASP A 1 274 ? -59.837 -11.150 86.111 1.00 86.06 274 ASP A N 1
ATOM 2076 C CA . ASP A 1 274 ? -59.087 -12.090 85.279 1.00 86.06 274 ASP A CA 1
ATOM 2077 C C . ASP A 1 274 ? -59.202 -11.713 83.784 1.00 86.06 274 ASP A C 1
ATOM 2079 O O . ASP A 1 274 ? -58.191 -11.652 83.080 1.00 86.06 274 ASP A O 1
ATOM 2083 N N . GLU A 1 275 ? -60.409 -11.360 83.311 1.00 86.56 275 GLU A N 1
ATOM 2084 C CA . GLU A 1 275 ? -60.650 -10.860 81.945 1.00 86.56 275 GLU A CA 1
ATOM 2085 C C . GLU A 1 275 ? -59.866 -9.564 81.657 1.00 86.56 275 GLU A C 1
ATOM 2087 O O . GLU A 1 275 ? -59.230 -9.438 80.607 1.00 86.56 275 GLU A O 1
ATOM 2092 N N . LEU A 1 276 ? -59.854 -8.608 82.594 1.00 84.00 276 LEU A N 1
ATOM 2093 C CA . LEU A 1 276 ? -59.078 -7.370 82.463 1.00 84.00 276 LEU A CA 1
ATOM 2094 C C . LEU A 1 276 ? -57.562 -7.627 82.463 1.00 84.00 276 LEU A C 1
ATOM 2096 O O . LEU A 1 276 ? -56.835 -6.956 81.727 1.00 84.00 276 LEU A O 1
ATOM 2100 N N . GLU A 1 277 ? -57.068 -8.602 83.233 1.00 87.31 277 GLU A N 1
ATOM 2101 C CA . GLU A 1 277 ? -55.649 -8.977 83.216 1.00 87.31 277 GLU A CA 1
ATOM 2102 C C . GLU A 1 277 ? -55.249 -9.632 81.879 1.00 87.31 277 GLU A C 1
ATOM 2104 O O . GLU A 1 277 ? -54.154 -9.377 81.368 1.00 87.31 277 GLU A O 1
ATOM 2109 N N . GLU A 1 278 ? -56.127 -10.434 81.265 1.00 86.38 278 GLU A N 1
ATOM 2110 C CA . GLU A 1 278 ? -55.894 -10.985 79.924 1.00 86.38 278 GLU A CA 1
ATOM 2111 C C . GLU A 1 278 ? -55.939 -9.903 78.833 1.00 86.38 278 GLU A C 1
ATOM 2113 O O . GLU A 1 278 ? -55.037 -9.854 77.990 1.00 86.38 278 GLU A O 1
ATOM 2118 N N . GLN A 1 279 ? -56.903 -8.976 78.885 1.00 82.75 279 GLN A N 1
ATOM 2119 C CA . GLN A 1 279 ? -56.958 -7.828 77.968 1.00 82.75 279 GLN A CA 1
ATOM 2120 C C . GLN A 1 279 ? -55.698 -6.949 78.069 1.00 82.75 279 GLN A C 1
ATOM 2122 O O . GLN A 1 279 ? -55.129 -6.568 77.043 1.00 82.75 279 GLN A O 1
ATOM 2127 N N . LEU A 1 280 ? -55.201 -6.685 79.283 1.00 81.75 280 LEU A N 1
ATOM 2128 C CA . LEU A 1 280 ? -53.986 -5.892 79.499 1.00 81.75 280 LEU A CA 1
ATOM 2129 C C . LEU A 1 280 ? -52.736 -6.611 78.960 1.00 81.75 280 LEU A C 1
ATOM 2131 O O . LEU A 1 280 ? -51.930 -5.998 78.257 1.00 81.75 280 LEU A O 1
ATOM 2135 N N . LYS A 1 281 ? -52.610 -7.929 79.177 1.00 87.06 281 LYS A N 1
ATOM 2136 C CA . LYS A 1 281 ? -51.545 -8.754 78.568 1.00 87.06 281 LYS A CA 1
ATOM 2137 C C . LYS A 1 281 ? -51.625 -8.781 77.038 1.00 87.06 281 LYS A C 1
ATOM 2139 O O . LYS A 1 281 ? -50.586 -8.797 76.376 1.00 87.06 281 LYS A O 1
ATOM 2144 N N . ALA A 1 282 ? -52.828 -8.794 76.463 1.00 83.06 282 ALA A N 1
ATOM 2145 C CA . ALA A 1 282 ? -53.021 -8.742 75.017 1.00 83.06 282 ALA A CA 1
ATOM 2146 C C . ALA A 1 282 ? -52.586 -7.385 74.439 1.00 83.06 282 ALA A C 1
ATOM 2148 O O . ALA A 1 282 ? -51.814 -7.356 73.480 1.00 83.06 282 ALA A O 1
ATOM 2149 N N . ALA A 1 283 ? -52.999 -6.275 75.060 1.00 77.81 283 ALA A N 1
ATOM 2150 C CA . ALA A 1 283 ? -52.583 -4.927 74.675 1.00 77.81 283 ALA A CA 1
ATOM 2151 C C . ALA A 1 283 ? -51.057 -4.745 74.769 1.00 77.81 283 ALA A C 1
ATOM 2153 O O . ALA A 1 283 ? -50.434 -4.249 73.830 1.00 77.81 283 ALA A O 1
ATOM 2154 N N . GLN A 1 284 ? -50.435 -5.226 75.851 1.00 84.69 284 GLN A N 1
ATOM 2155 C CA . GLN A 1 284 ? -48.988 -5.132 76.044 1.00 84.69 284 GLN A CA 1
ATOM 2156 C C . GLN A 1 284 ? -48.210 -5.912 74.969 1.00 84.69 284 GLN A C 1
ATOM 2158 O O . GLN A 1 284 ? -47.305 -5.356 74.351 1.00 84.69 284 GLN A O 1
ATOM 2163 N N . ARG A 1 285 ? -48.647 -7.131 74.613 1.00 82.25 285 ARG A N 1
ATOM 2164 C CA . ARG A 1 285 ? -48.077 -7.887 73.477 1.00 82.25 285 ARG A CA 1
ATOM 2165 C C . ARG A 1 285 ? -48.216 -7.159 72.134 1.00 82.25 285 ARG A C 1
ATOM 2167 O O . ARG A 1 285 ? -47.338 -7.293 71.281 1.00 82.25 285 ARG A O 1
ATOM 2174 N N . MET A 1 286 ? -49.301 -6.410 71.914 1.00 75.38 286 MET A N 1
ATOM 2175 C CA . MET A 1 286 ? -49.451 -5.597 70.699 1.00 75.38 286 MET A CA 1
ATOM 2176 C C . MET A 1 286 ? -48.492 -4.401 70.686 1.00 75.38 286 MET A C 1
ATOM 2178 O O . MET A 1 286 ? -47.943 -4.097 69.625 1.00 75.38 286 MET A O 1
ATOM 2182 N N . ALA A 1 287 ? -48.253 -3.769 71.840 1.00 75.81 287 ALA A N 1
ATOM 2183 C CA . ALA A 1 287 ? -47.276 -2.693 71.995 1.00 75.81 287 ALA A CA 1
ATOM 2184 C C . ALA A 1 287 ? -45.839 -3.192 71.754 1.00 75.81 287 ALA A C 1
ATOM 2186 O O . ALA A 1 287 ? -45.143 -2.632 70.907 1.00 75.81 287 ALA A O 1
ATOM 2187 N N . ASP A 1 288 ? -45.438 -4.302 72.385 1.00 80.25 288 ASP A N 1
ATOM 2188 C CA . ASP A 1 288 ? -44.128 -4.940 72.176 1.00 80.25 288 ASP A CA 1
ATOM 2189 C C . ASP A 1 288 ? -43.905 -5.274 70.687 1.00 80.25 288 ASP A C 1
ATOM 2191 O O . ASP A 1 288 ? -42.873 -4.952 70.093 1.00 80.25 288 ASP A O 1
ATOM 2195 N N . ALA A 1 289 ? -44.919 -5.859 70.036 1.00 74.50 289 ALA A N 1
ATOM 2196 C CA . ALA A 1 289 ? -44.872 -6.175 68.611 1.00 74.50 289 ALA A CA 1
ATOM 2197 C C . ALA A 1 289 ? -44.869 -4.924 67.712 1.00 74.50 289 ALA A C 1
ATOM 2199 O O . ALA A 1 289 ? -44.373 -4.980 66.586 1.00 74.50 289 ALA A O 1
ATOM 2200 N N . ALA A 1 290 ? -45.452 -3.800 68.137 1.00 71.25 290 ALA A N 1
ATOM 2201 C CA . ALA A 1 290 ? -45.359 -2.528 67.419 1.00 71.25 290 ALA A CA 1
ATOM 2202 C C . ALA A 1 290 ? -43.948 -1.927 67.536 1.00 71.25 290 ALA A C 1
ATOM 2204 O O . ALA A 1 290 ? -43.368 -1.553 66.514 1.00 71.25 290 ALA A O 1
ATOM 2205 N N . GLN A 1 291 ? -43.360 -1.931 68.737 1.00 75.62 291 GLN A N 1
ATOM 2206 C CA . GLN A 1 291 ? -41.996 -1.452 68.968 1.00 75.62 291 GLN A CA 1
ATOM 2207 C C . GLN A 1 291 ? -40.965 -2.267 68.172 1.00 75.62 291 GLN A C 1
ATOM 2209 O O . GLN A 1 291 ? -40.178 -1.681 67.432 1.00 75.62 291 GLN A O 1
ATOM 2214 N N . ALA A 1 292 ? -41.026 -3.602 68.210 1.00 73.94 292 ALA A N 1
ATOM 2215 C CA . ALA A 1 292 ? -40.111 -4.461 67.449 1.00 73.94 292 ALA A CA 1
ATOM 2216 C C . ALA A 1 292 ? -40.165 -4.206 65.924 1.00 73.94 292 ALA A C 1
ATOM 2218 O O . ALA A 1 292 ? -39.149 -4.289 65.229 1.00 73.94 292 ALA A O 1
ATOM 2219 N N . ARG A 1 293 ? -41.341 -3.843 65.388 1.00 71.38 293 ARG A N 1
ATOM 2220 C CA . ARG A 1 293 ? -41.492 -3.430 63.980 1.00 71.38 293 ARG A CA 1
ATOM 2221 C C . ARG A 1 293 ? -40.882 -2.050 63.720 1.00 71.38 293 ARG A C 1
ATOM 2223 O O . ARG A 1 293 ? -40.191 -1.889 62.717 1.00 71.38 293 ARG A O 1
ATOM 2230 N N . ALA A 1 294 ? -41.080 -1.078 64.612 1.00 67.31 294 ALA A N 1
ATOM 2231 C CA . ALA A 1 294 ? -40.447 0.239 64.506 1.00 67.31 294 ALA A CA 1
ATOM 2232 C C . ALA A 1 294 ? -38.908 0.142 64.549 1.00 67.31 294 ALA A C 1
ATOM 2234 O O . ALA A 1 294 ? -38.226 0.777 63.743 1.00 67.31 294 ALA A O 1
ATOM 2235 N N . GLU A 1 295 ? -38.364 -0.713 65.418 1.00 72.75 295 GLU A N 1
ATOM 2236 C CA . GLU A 1 295 ? -36.930 -1.002 65.503 1.00 72.75 295 GLU A CA 1
ATOM 2237 C C . GLU A 1 295 ? -36.398 -1.626 64.200 1.00 72.75 295 GLU A C 1
ATOM 2239 O O . GLU A 1 295 ? -35.426 -1.106 63.644 1.00 72.75 295 GLU A O 1
ATOM 2244 N N . MET A 1 296 ? -37.075 -2.636 63.629 1.00 70.31 296 MET A N 1
ATOM 2245 C CA . MET A 1 296 ? -36.717 -3.195 62.312 1.00 70.31 296 MET A CA 1
ATOM 2246 C C . MET A 1 296 ? -36.720 -2.146 61.190 1.00 70.31 296 MET A C 1
ATOM 2248 O O . MET A 1 296 ? -35.763 -2.079 60.413 1.00 70.31 296 MET A O 1
ATOM 2252 N N . TYR A 1 297 ? -37.753 -1.300 61.104 1.00 70.38 297 TYR A N 1
ATOM 2253 C CA . TYR A 1 297 ? -37.793 -0.229 60.101 1.00 70.38 297 TYR A CA 1
ATOM 2254 C C . TYR A 1 297 ? -36.690 0.814 60.324 1.00 70.38 297 TYR A C 1
ATOM 2256 O O . TYR A 1 297 ? -36.129 1.316 59.349 1.00 70.38 297 TYR A O 1
ATOM 2264 N N . SER A 1 298 ? -36.317 1.107 61.576 1.00 68.19 298 SER A N 1
ATOM 2265 C CA . SER A 1 298 ? -35.197 2.007 61.877 1.00 68.19 298 SER A CA 1
ATOM 2266 C C . SER A 1 298 ? -33.847 1.441 61.414 1.00 68.19 298 SER A C 1
ATOM 2268 O O . SER A 1 298 ? -33.065 2.162 60.792 1.00 68.19 298 SER A O 1
ATOM 2270 N N . ALA A 1 299 ? -33.611 0.141 61.619 1.00 66.06 299 ALA A N 1
ATOM 2271 C CA . ALA A 1 299 ? -32.389 -0.541 61.202 1.00 66.06 299 ALA A CA 1
ATOM 2272 C C . ALA A 1 299 ? -32.290 -0.666 59.672 1.00 66.06 299 ALA A C 1
ATOM 2274 O O . ALA A 1 299 ? -31.237 -0.394 59.093 1.00 66.06 299 ALA A O 1
ATOM 2275 N N . SER A 1 300 ? -33.398 -0.997 58.999 1.00 66.81 300 SER A N 1
ATOM 2276 C CA . SER A 1 300 ? -33.461 -1.022 57.533 1.00 66.81 300 SER A CA 1
ATOM 2277 C C . SER A 1 300 ? -33.240 0.370 56.930 1.00 66.81 300 SER A C 1
ATOM 2279 O O . SER A 1 300 ? -32.455 0.507 55.994 1.00 66.81 300 SER A O 1
ATOM 2281 N N . ALA A 1 301 ? -33.845 1.422 57.495 1.00 65.00 301 ALA A N 1
ATOM 2282 C CA . ALA A 1 301 ? -33.619 2.795 57.044 1.00 65.00 301 ALA A CA 1
ATOM 2283 C C . ALA A 1 301 ? -32.151 3.235 57.203 1.00 65.00 301 ALA A C 1
ATOM 2285 O O . ALA A 1 301 ? -31.615 3.877 56.302 1.00 65.00 301 ALA A O 1
ATOM 2286 N N . ALA A 1 302 ? -31.487 2.856 58.302 1.00 66.19 302 ALA A N 1
ATOM 2287 C CA . ALA A 1 302 ? -30.063 3.124 58.505 1.00 66.19 302 ALA A CA 1
ATOM 2288 C C . ALA A 1 302 ? -29.183 2.381 57.481 1.00 66.19 302 ALA A C 1
ATOM 2290 O O . ALA A 1 302 ? -28.336 3.003 56.844 1.00 66.19 302 ALA A O 1
ATOM 2291 N N . SER A 1 303 ? -29.433 1.084 57.260 1.00 69.00 303 SER A N 1
ATOM 2292 C CA . SER A 1 303 ? -28.697 0.275 56.276 1.00 69.00 303 SER A CA 1
ATOM 2293 C C . SER A 1 303 ? -28.868 0.793 54.844 1.00 69.00 303 SER A C 1
ATOM 2295 O O . SER A 1 303 ? -27.904 0.826 54.077 1.00 69.00 303 SER A O 1
ATOM 2297 N N . ASN A 1 304 ? -30.080 1.227 54.484 1.00 66.19 304 ASN A N 1
ATOM 2298 C CA . ASN A 1 304 ? -30.370 1.797 53.169 1.00 66.19 304 ASN A CA 1
ATOM 2299 C C . ASN A 1 304 ? -29.707 3.173 52.990 1.00 66.19 304 ASN A C 1
ATOM 2301 O O . ASN A 1 304 ? -29.292 3.503 51.883 1.00 66.19 304 ASN A O 1
ATOM 2305 N N . ALA A 1 305 ? -29.567 3.963 54.061 1.00 69.00 305 ALA A N 1
ATOM 2306 C CA . ALA A 1 305 ? -28.864 5.244 54.014 1.00 69.00 305 ALA A CA 1
ATOM 2307 C C . ALA A 1 305 ? -27.354 5.070 53.773 1.00 69.00 305 ALA A C 1
ATOM 2309 O O . ALA A 1 305 ? -26.803 5.767 52.923 1.00 69.00 305 ALA A O 1
ATOM 2310 N N . THR A 1 306 ? -26.692 4.112 54.439 1.00 73.25 306 THR A N 1
ATOM 2311 C CA . THR A 1 306 ? -25.275 3.811 54.156 1.00 73.25 306 THR A CA 1
ATOM 2312 C C . THR A 1 306 ? -25.073 3.243 52.754 1.00 73.25 306 THR A C 1
ATOM 2314 O O . THR A 1 306 ? -24.161 3.687 52.064 1.00 73.25 306 THR A O 1
ATOM 2317 N N . ALA A 1 307 ? -25.951 2.343 52.292 1.00 69.38 307 ALA A N 1
ATOM 2318 C CA . ALA A 1 307 ? -25.886 1.816 50.928 1.00 69.38 307 ALA A CA 1
ATOM 2319 C C . ALA A 1 307 ? -26.037 2.929 49.871 1.00 69.38 307 ALA A C 1
ATOM 2321 O O . ALA A 1 307 ? -25.273 2.970 48.913 1.00 69.38 307 ALA A O 1
ATOM 2322 N N . LEU A 1 308 ? -26.958 3.881 50.076 1.00 71.06 308 LEU A N 1
ATOM 2323 C CA . LEU A 1 308 ? -27.140 5.034 49.186 1.00 71.06 308 LEU A CA 1
ATOM 2324 C C . LEU A 1 308 ? -25.914 5.968 49.171 1.00 71.06 308 LEU A C 1
ATOM 2326 O O . LEU A 1 308 ? -25.577 6.528 48.129 1.00 71.06 308 LEU A O 1
ATOM 2330 N N . GLU A 1 309 ? -25.245 6.164 50.311 1.00 77.75 309 GLU A N 1
ATOM 2331 C CA . GLU A 1 309 ? -24.026 6.982 50.381 1.00 77.75 309 GLU A CA 1
ATOM 2332 C C . GLU A 1 309 ? -22.827 6.288 49.709 1.00 77.75 309 GLU A C 1
ATOM 2334 O O . GLU A 1 309 ? -21.978 6.951 49.112 1.00 77.75 309 GLU A O 1
ATOM 2339 N N . GLU A 1 310 ? -22.765 4.957 49.766 1.00 79.25 310 GLU A N 1
ATOM 2340 C CA . GLU A 1 310 ? -21.731 4.152 49.113 1.00 79.25 310 GLU A CA 1
ATOM 2341 C C . GLU A 1 310 ? -21.949 4.055 47.592 1.00 79.25 310 GLU A C 1
ATOM 2343 O O . GLU A 1 310 ? -21.013 4.319 46.836 1.00 79.25 310 GLU A O 1
ATOM 2348 N N . GLU A 1 311 ? -23.186 3.835 47.131 1.00 74.50 311 GLU A N 1
ATOM 2349 C CA . GLU A 1 311 ? -23.589 3.964 45.717 1.00 74.50 311 GLU A CA 1
ATOM 2350 C C . GLU A 1 311 ? -23.248 5.355 45.157 1.00 74.50 311 GLU A C 1
ATOM 2352 O O . GLU A 1 311 ? -22.682 5.466 44.070 1.00 74.50 311 GLU A O 1
ATOM 2357 N N . ARG A 1 312 ? -23.517 6.435 45.909 1.00 78.94 312 ARG A N 1
ATOM 2358 C CA . ARG A 1 312 ? -23.166 7.805 45.486 1.00 78.94 312 ARG A CA 1
ATOM 2359 C C . ARG A 1 312 ? -21.661 8.002 45.323 1.00 78.94 312 ARG A C 1
ATOM 2361 O O . ARG A 1 312 ? -21.245 8.577 44.322 1.00 78.94 312 ARG A O 1
ATOM 2368 N N . LYS A 1 313 ? -20.841 7.490 46.247 1.00 85.44 313 LYS A N 1
ATOM 2369 C CA . LYS A 1 313 ? -19.370 7.548 46.133 1.00 85.44 313 LYS A CA 1
ATOM 2370 C C . LYS A 1 313 ? -18.855 6.735 44.947 1.00 85.44 313 LYS A C 1
ATOM 2372 O O . LYS A 1 313 ? -17.928 7.177 44.274 1.00 85.44 313 LYS A O 1
ATOM 2377 N N . GLN A 1 314 ? -19.464 5.582 44.662 1.00 75.94 314 GLN A N 1
ATOM 2378 C CA . GLN A 1 314 ? -19.142 4.794 43.471 1.00 75.94 314 GLN A CA 1
ATOM 2379 C C . GLN A 1 314 ? -19.524 5.544 42.187 1.00 75.94 314 GLN A C 1
ATOM 2381 O O . GLN A 1 314 ? -18.699 5.633 41.284 1.00 75.94 314 GLN A O 1
ATOM 2386 N N . ALA A 1 315 ? -20.707 6.164 42.125 1.00 72.88 315 ALA A N 1
ATOM 2387 C CA . ALA A 1 315 ? -21.142 6.961 40.976 1.00 72.88 315 ALA A CA 1
ATOM 2388 C C . ALA A 1 315 ? -20.268 8.211 40.742 1.00 72.88 315 ALA A C 1
ATOM 2390 O O . ALA A 1 315 ? -19.931 8.519 39.599 1.00 72.88 315 ALA A O 1
ATOM 2391 N N . GLU A 1 316 ? -19.851 8.913 41.803 1.00 83.69 316 GLU A N 1
ATOM 2392 C CA . GLU A 1 316 ? -18.908 10.037 41.702 1.00 83.69 316 GLU A CA 1
ATOM 2393 C C . GLU A 1 316 ? -17.522 9.579 41.223 1.00 83.69 316 GLU A C 1
ATOM 2395 O O . GLU A 1 316 ? -16.957 10.192 40.316 1.00 83.69 316 GLU A O 1
ATOM 2400 N N . ALA A 1 317 ? -16.995 8.471 41.757 1.00 81.75 317 ALA A N 1
ATOM 2401 C CA . ALA A 1 317 ? -15.725 7.899 41.305 1.00 81.75 317 ALA A CA 1
ATOM 2402 C C . ALA A 1 317 ? -15.781 7.438 39.836 1.00 81.75 317 ALA A C 1
ATOM 2404 O O . ALA A 1 317 ? -14.851 7.699 39.072 1.00 81.75 317 ALA A O 1
ATOM 2405 N N . TRP A 1 318 ? -16.885 6.808 39.421 1.00 77.12 318 TRP A N 1
ATOM 2406 C CA . TRP A 1 318 ? -17.088 6.362 38.041 1.00 77.12 318 TRP A CA 1
ATOM 2407 C C . TRP A 1 318 ? -17.195 7.549 37.079 1.00 77.12 318 TRP A C 1
ATOM 2409 O O . TRP A 1 318 ? -16.579 7.530 36.019 1.00 77.12 318 TRP A O 1
ATOM 2419 N N . LYS A 1 319 ? -17.883 8.631 37.473 1.00 84.69 319 LYS A N 1
ATOM 2420 C CA . LYS A 1 319 ? -17.946 9.881 36.698 1.00 84.69 319 LYS A CA 1
ATOM 2421 C C . LYS A 1 319 ? -16.564 10.511 36.489 1.00 84.69 319 LYS A C 1
ATOM 2423 O O . LYS A 1 319 ? -16.281 10.966 35.386 1.00 84.69 319 LYS A O 1
ATOM 2428 N N . VAL A 1 320 ? -15.699 10.510 37.507 1.00 89.00 320 VAL A N 1
ATOM 2429 C CA . VAL A 1 320 ? -14.320 11.025 37.391 1.00 89.00 320 VAL A CA 1
ATOM 2430 C C . VAL A 1 320 ? -13.464 10.154 36.461 1.00 89.00 320 VAL A C 1
ATOM 2432 O O . VAL A 1 320 ? -12.691 10.689 35.669 1.00 89.00 320 VAL A O 1
ATOM 2435 N N . GLU A 1 321 ? -13.618 8.827 36.496 1.00 81.75 321 GLU A N 1
ATOM 2436 C CA . GLU A 1 321 ? -12.953 7.927 35.540 1.00 81.75 321 GLU A CA 1
ATOM 2437 C C . GLU A 1 321 ? -13.485 8.115 34.107 1.00 81.75 321 GLU A C 1
ATOM 2439 O O . GLU A 1 321 ? -12.693 8.131 33.166 1.00 81.75 321 GLU A O 1
ATOM 2444 N N . LEU A 1 322 ? -14.792 8.338 33.930 1.00 75.44 322 LEU A N 1
ATOM 2445 C CA . LEU A 1 322 ? -15.409 8.643 32.634 1.00 75.44 322 LEU A CA 1
ATOM 2446 C C . LEU A 1 322 ? -14.854 9.959 32.056 1.00 75.44 322 LEU A C 1
ATOM 2448 O O . LEU A 1 322 ? -14.418 9.997 30.909 1.00 75.44 322 LEU A O 1
ATOM 2452 N N . GLU A 1 323 ? -14.786 11.021 32.865 1.00 86.00 323 GLU A N 1
ATOM 2453 C CA . GLU A 1 323 ? -14.187 12.308 32.475 1.00 86.00 323 GLU A CA 1
ATOM 2454 C C . GLU A 1 323 ? -12.695 12.164 32.127 1.00 86.00 323 GLU A C 1
ATOM 2456 O O . GLU A 1 323 ? -12.227 12.750 31.149 1.00 86.00 323 GLU A O 1
ATOM 2461 N N . ARG A 1 324 ? -11.951 11.322 32.860 1.00 86.94 324 ARG A N 1
ATOM 2462 C CA . ARG A 1 324 ? -10.546 11.003 32.559 1.00 86.94 324 ARG A CA 1
ATOM 2463 C C . ARG A 1 324 ? -10.390 10.240 31.237 1.00 86.94 324 ARG A C 1
ATOM 2465 O O . ARG A 1 324 ? -9.458 10.523 30.486 1.00 86.94 324 ARG A O 1
ATOM 2472 N N . ARG A 1 325 ? -11.281 9.286 30.942 1.00 78.81 325 ARG A N 1
ATOM 2473 C CA . ARG A 1 325 ? -11.304 8.536 29.672 1.00 78.81 325 ARG A CA 1
ATOM 2474 C C . ARG A 1 325 ? -11.681 9.429 28.493 1.00 78.81 325 ARG A C 1
ATOM 2476 O O . ARG A 1 325 ? -11.013 9.370 27.468 1.00 78.81 325 ARG A O 1
ATOM 2483 N N . ALA A 1 326 ? -12.681 10.295 28.656 1.00 77.19 326 ALA A N 1
ATOM 2484 C CA . ALA A 1 326 ? -13.078 11.264 27.637 1.00 77.19 326 ALA A CA 1
ATOM 2485 C C . ALA A 1 326 ? -11.920 12.212 27.278 1.00 77.19 326 ALA A C 1
ATOM 2487 O O . ALA A 1 326 ? -11.605 12.367 26.102 1.00 77.19 326 ALA A O 1
ATOM 2488 N N . ALA A 1 327 ? -11.218 12.759 28.277 1.00 84.06 327 ALA A N 1
ATOM 2489 C CA . ALA A 1 327 ? -10.036 13.593 28.048 1.00 84.06 327 ALA A CA 1
ATOM 2490 C C . ALA A 1 327 ? -8.903 12.836 27.323 1.00 84.06 327 ALA A C 1
ATOM 2492 O O . ALA A 1 327 ? -8.278 13.385 26.418 1.00 84.06 327 ALA A O 1
ATOM 2493 N N . ALA A 1 328 ? -8.667 11.563 27.666 1.00 80.69 328 ALA A N 1
ATOM 2494 C CA . ALA A 1 328 ? -7.683 10.728 26.973 1.00 80.69 328 ALA A CA 1
ATOM 2495 C C . ALA A 1 328 ? -8.080 10.427 25.512 1.00 80.69 328 ALA A C 1
ATOM 2497 O O . ALA A 1 328 ? -7.214 10.385 24.641 1.00 80.69 328 ALA A O 1
ATOM 2498 N N . ALA A 1 329 ? -9.376 10.268 25.222 1.00 75.19 329 ALA A N 1
ATOM 2499 C CA . ALA A 1 329 ? -9.884 10.103 23.860 1.00 75.19 329 ALA A CA 1
ATOM 2500 C C . ALA A 1 329 ? -9.799 11.406 23.037 1.00 75.19 329 ALA A C 1
ATOM 2502 O O . ALA A 1 329 ? -9.487 11.364 21.845 1.00 75.19 329 ALA A O 1
ATOM 2503 N N . GLU A 1 330 ? -10.010 12.574 23.653 1.00 84.25 330 GLU A N 1
ATOM 2504 C CA . GLU A 1 330 ? -9.751 13.871 23.009 1.00 84.25 330 GLU A CA 1
ATOM 2505 C C . GLU A 1 330 ? -8.254 14.070 22.712 1.00 84.25 330 GLU A C 1
ATOM 2507 O O . GLU A 1 330 ? -7.909 14.498 21.611 1.00 84.25 330 GLU A O 1
ATOM 2512 N N . GLU A 1 331 ? -7.352 13.690 23.625 1.00 84.38 331 GLU A N 1
ATOM 2513 C CA . GLU A 1 331 ? -5.899 13.730 23.390 1.00 84.38 331 GLU A CA 1
ATOM 2514 C C . GLU A 1 331 ? -5.474 12.762 22.267 1.00 84.38 331 GLU A C 1
ATOM 2516 O O . GLU A 1 331 ? -4.755 13.156 21.345 1.00 84.38 331 GLU A O 1
ATOM 2521 N N . ALA A 1 332 ? -5.979 11.524 22.279 1.00 76.62 332 ALA A N 1
ATOM 2522 C CA . ALA A 1 332 ? -5.703 10.528 21.244 1.00 76.62 332 ALA A CA 1
ATOM 2523 C C . ALA A 1 332 ? -6.217 10.963 19.860 1.00 76.62 332 ALA A C 1
ATOM 2525 O O . ALA A 1 332 ? -5.489 10.862 18.872 1.00 76.62 332 ALA A O 1
ATOM 2526 N N . THR A 1 333 ? -7.437 11.503 19.772 1.00 75.25 333 THR A N 1
ATOM 2527 C CA . THR A 1 333 ? -8.005 11.981 18.496 1.00 75.25 333 THR A CA 1
ATOM 2528 C C . THR A 1 333 ? -7.396 13.300 18.018 1.00 75.25 333 THR A C 1
ATOM 2530 O O . THR A 1 333 ? -7.324 13.526 16.808 1.00 75.25 333 THR A O 1
ATOM 2533 N N . ALA A 1 334 ? -6.902 14.157 18.919 1.00 82.12 334 ALA A N 1
ATOM 2534 C CA . ALA A 1 334 ? -6.087 15.312 18.550 1.00 82.12 334 ALA A CA 1
ATOM 2535 C C . ALA A 1 334 ? -4.746 14.870 17.944 1.00 82.12 334 ALA A C 1
ATOM 2537 O O . ALA A 1 334 ? -4.383 15.337 16.864 1.00 82.12 334 ALA A O 1
ATOM 2538 N N . LYS A 1 335 ? -4.060 13.913 18.581 1.00 82.81 335 LYS A N 1
ATOM 2539 C CA . LYS A 1 335 ? -2.799 13.364 18.075 1.00 82.81 335 LYS A CA 1
ATOM 2540 C C . LYS A 1 335 ? -2.979 12.644 16.734 1.00 82.81 335 LYS A C 1
ATOM 2542 O O . LYS A 1 335 ? -2.233 12.915 15.801 1.00 82.81 335 LYS A O 1
ATOM 2547 N N . ALA A 1 336 ? -4.013 11.811 16.593 1.00 73.19 336 ALA A N 1
ATOM 2548 C CA . ALA A 1 336 ? -4.317 11.122 15.337 1.00 73.19 336 ALA A CA 1
ATOM 2549 C C . ALA A 1 336 ? -4.558 12.096 14.165 1.00 73.19 336 ALA A C 1
ATOM 2551 O O . ALA A 1 336 ? -4.245 11.767 13.024 1.00 73.19 336 ALA A O 1
ATOM 2552 N N . ARG A 1 337 ? -5.065 13.312 14.426 1.00 79.25 337 ARG A N 1
ATOM 2553 C CA . ARG A 1 337 ? -5.165 14.375 13.409 1.00 79.25 337 ARG A CA 1
ATOM 2554 C C . ARG A 1 337 ? -3.813 14.989 13.052 1.00 79.25 337 ARG A C 1
ATOM 2556 O O . ARG A 1 337 ? -3.582 15.232 11.875 1.00 79.25 337 ARG A O 1
ATOM 2563 N N . GLU A 1 338 ? -2.931 15.216 14.023 1.00 83.75 338 GLU A N 1
ATOM 2564 C CA . GLU A 1 338 ? -1.570 15.704 13.753 1.00 83.75 338 GLU A CA 1
ATOM 2565 C C . GLU A 1 338 ? -0.765 14.670 12.947 1.00 83.75 338 GLU A C 1
ATOM 2567 O O . GLU A 1 338 ? -0.181 15.007 11.915 1.00 83.75 338 GLU A O 1
ATOM 2572 N N . ASP A 1 339 ? -0.828 13.394 13.339 1.00 79.56 339 ASP A N 1
ATOM 2573 C CA . ASP A 1 339 ? -0.222 12.282 12.600 1.00 79.56 339 ASP A CA 1
ATOM 2574 C C . ASP A 1 339 ? -0.842 12.139 11.188 1.00 79.56 339 ASP A C 1
ATOM 2576 O O . ASP A 1 339 ? -0.115 11.911 10.218 1.00 79.56 339 ASP A O 1
ATOM 2580 N N . ALA A 1 340 ? -2.156 12.352 11.022 1.00 75.31 340 ALA A N 1
ATOM 2581 C CA . ALA A 1 340 ? -2.820 12.355 9.713 1.00 75.31 340 ALA A CA 1
ATOM 2582 C C . ALA A 1 340 ? -2.421 13.547 8.821 1.00 75.31 340 ALA A C 1
ATOM 2584 O O . ALA A 1 340 ? -2.167 13.345 7.634 1.00 75.31 340 ALA A O 1
ATOM 2585 N N . ASP A 1 341 ? -2.303 14.767 9.357 1.00 81.50 341 ASP A N 1
ATOM 2586 C CA . ASP A 1 341 ? -1.824 15.939 8.606 1.00 81.50 341 ASP A CA 1
ATOM 2587 C C . ASP A 1 341 ? -0.354 15.759 8.171 1.00 81.50 341 ASP A C 1
ATOM 2589 O O . ASP A 1 341 ? 0.024 16.128 7.053 1.00 81.50 341 ASP A O 1
ATOM 2593 N N . VAL A 1 342 ? 0.476 15.122 9.008 1.00 84.69 342 VAL A N 1
ATOM 2594 C CA . VAL A 1 342 ? 1.855 14.737 8.658 1.00 84.69 342 VAL A CA 1
ATOM 2595 C C . VAL A 1 342 ? 1.876 13.660 7.564 1.00 84.69 342 VAL A C 1
ATOM 2597 O O . VAL A 1 342 ? 2.584 13.840 6.567 1.00 84.69 342 VAL A O 1
ATOM 2600 N N . LYS A 1 343 ? 1.076 12.586 7.689 1.00 80.31 343 LYS A N 1
ATOM 2601 C CA . LYS A 1 343 ? 0.911 11.538 6.655 1.00 80.31 343 LYS A CA 1
ATOM 2602 C C . LYS A 1 343 ? 0.429 12.151 5.323 1.00 80.31 343 LYS A C 1
ATOM 2604 O O . LYS A 1 343 ? 1.021 11.890 4.273 1.00 80.31 343 LYS A O 1
ATOM 2609 N N . ALA A 1 344 ? -0.574 13.031 5.352 1.00 78.25 344 ALA A N 1
ATOM 2610 C CA . ALA A 1 344 ? -1.131 13.700 4.173 1.00 78.25 344 ALA A CA 1
ATOM 2611 C C . ALA A 1 344 ? -0.123 14.637 3.486 1.00 78.25 344 ALA A C 1
ATOM 2613 O O . ALA A 1 344 ? -0.025 14.655 2.255 1.00 78.25 344 ALA A O 1
ATOM 2614 N N . LYS A 1 345 ? 0.677 15.377 4.264 1.00 86.31 345 LYS A N 1
ATOM 2615 C CA . LYS A 1 345 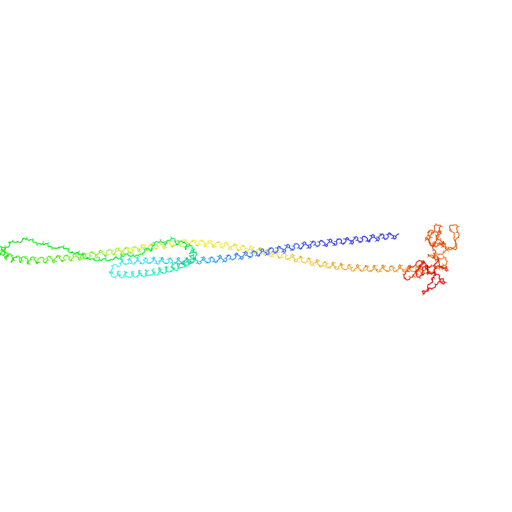? 1.764 16.197 3.721 1.00 86.31 345 LYS A CA 1
ATOM 2616 C C . LYS A 1 345 ? 2.853 15.340 3.071 1.00 86.31 345 LYS A C 1
ATOM 2618 O O . LYS A 1 345 ? 3.264 15.645 1.954 1.00 86.31 345 LYS A O 1
ATOM 2623 N N . ALA A 1 346 ? 3.278 14.255 3.720 1.00 79.94 346 ALA A N 1
ATOM 2624 C CA . ALA A 1 346 ? 4.262 13.331 3.155 1.00 79.94 346 ALA A CA 1
ATOM 2625 C C . ALA A 1 346 ? 3.772 12.703 1.835 1.00 79.94 346 ALA A C 1
ATOM 2627 O O . ALA A 1 346 ? 4.545 12.586 0.885 1.00 79.94 346 ALA A O 1
ATOM 2628 N N . LEU A 1 347 ? 2.476 12.378 1.737 1.00 81.81 347 LEU A N 1
ATOM 2629 C CA . LEU A 1 347 ? 1.851 11.916 0.495 1.00 81.81 347 LEU A CA 1
ATOM 2630 C C . LEU A 1 347 ? 1.897 12.990 -0.608 1.00 81.81 347 LEU A C 1
ATOM 2632 O O . LEU A 1 347 ? 2.217 12.673 -1.754 1.00 81.81 347 LEU A O 1
ATOM 2636 N N . ALA A 1 348 ? 1.613 14.253 -0.280 1.00 80.94 348 ALA A N 1
ATOM 2637 C CA . ALA A 1 348 ? 1.672 15.363 -1.232 1.00 80.94 348 ALA A CA 1
ATOM 2638 C C . ALA A 1 348 ? 3.107 15.636 -1.727 1.00 80.94 348 ALA A C 1
ATOM 2640 O O . ALA A 1 348 ? 3.321 15.788 -2.932 1.00 80.94 348 ALA A O 1
ATOM 2641 N N . ASP A 1 349 ? 4.093 15.626 -0.826 1.00 83.94 349 ASP A N 1
ATOM 2642 C CA . ASP A 1 349 ? 5.514 15.779 -1.164 1.00 83.94 349 ASP A CA 1
ATOM 2643 C C . ASP A 1 349 ? 6.007 14.601 -2.039 1.00 83.94 349 ASP A C 1
ATOM 2645 O O . ASP A 1 349 ? 6.708 14.809 -3.035 1.00 83.94 349 ASP A O 1
ATOM 2649 N N . ALA A 1 350 ? 5.566 13.366 -1.757 1.00 76.88 350 ALA A N 1
ATOM 2650 C CA . ALA A 1 350 ? 5.859 12.189 -2.581 1.00 76.88 350 ALA A CA 1
ATOM 2651 C C . ALA A 1 350 ? 5.203 12.251 -3.975 1.00 76.88 350 ALA A C 1
ATOM 2653 O O . ALA A 1 350 ? 5.843 11.923 -4.977 1.00 76.88 350 ALA A O 1
ATOM 2654 N N . GLN A 1 351 ? 3.952 12.717 -4.076 1.00 82.88 351 GLN A N 1
ATOM 2655 C CA . GLN A 1 351 ? 3.281 12.940 -5.364 1.00 82.88 351 GLN A CA 1
ATOM 2656 C C . GLN A 1 351 ? 3.970 14.040 -6.184 1.00 82.88 351 GLN A C 1
ATOM 2658 O O . GLN A 1 351 ? 4.115 13.897 -7.401 1.00 82.88 351 GLN A O 1
ATOM 2663 N N . ALA A 1 352 ? 4.452 15.107 -5.538 1.00 81.81 352 ALA A N 1
ATOM 2664 C CA . ALA A 1 352 ? 5.237 16.149 -6.194 1.00 81.81 352 ALA A CA 1
ATOM 2665 C C . ALA A 1 352 ? 6.572 15.602 -6.735 1.00 81.81 352 ALA A C 1
ATOM 2667 O O . ALA A 1 352 ? 6.908 15.856 -7.894 1.00 81.81 352 ALA A O 1
ATOM 2668 N N . ALA A 1 353 ? 7.292 14.793 -5.950 1.00 78.25 353 ALA A N 1
ATOM 2669 C CA . ALA A 1 353 ? 8.523 14.132 -6.386 1.00 78.25 353 ALA A CA 1
ATOM 2670 C C . ALA A 1 353 ? 8.285 13.159 -7.560 1.00 78.25 353 ALA A C 1
ATOM 2672 O O . ALA A 1 353 ? 9.031 13.178 -8.542 1.00 78.25 353 ALA A O 1
ATOM 2673 N N . ALA A 1 354 ? 7.209 12.367 -7.515 1.00 75.94 354 ALA A N 1
ATOM 2674 C CA . ALA A 1 354 ? 6.818 11.478 -8.609 1.00 75.94 354 ALA A CA 1
ATOM 2675 C C . ALA A 1 354 ? 6.467 12.253 -9.895 1.00 75.94 354 ALA A C 1
ATOM 2677 O O . ALA A 1 354 ? 6.877 11.858 -10.989 1.00 75.94 354 ALA A O 1
ATOM 2678 N N . ALA A 1 355 ? 5.769 13.387 -9.777 1.00 77.38 355 ALA A N 1
ATOM 2679 C CA . ALA A 1 355 ? 5.464 14.262 -10.908 1.00 77.38 355 ALA A CA 1
ATOM 2680 C C . ALA A 1 355 ? 6.717 14.946 -11.488 1.00 77.38 355 ALA A C 1
ATOM 2682 O O . ALA A 1 355 ? 6.788 15.166 -12.698 1.00 77.38 355 ALA A O 1
ATOM 2683 N N . GLU A 1 356 ? 7.714 15.270 -10.662 1.00 80.19 356 GLU A N 1
ATOM 2684 C CA . GLU A 1 356 ? 8.997 15.812 -11.123 1.00 80.19 356 GLU A CA 1
ATOM 2685 C C . GLU A 1 356 ? 9.826 14.742 -11.851 1.00 80.19 356 GLU A C 1
ATOM 2687 O O . GLU A 1 356 ? 10.322 14.990 -12.951 1.00 80.19 356 GLU A O 1
ATOM 2692 N N . SER A 1 357 ? 9.875 13.518 -11.312 1.00 74.69 357 SER A N 1
ATOM 2693 C CA . SER A 1 357 ? 10.489 12.355 -11.969 1.00 74.69 357 SER A CA 1
ATOM 2694 C C . SER A 1 357 ? 9.835 12.047 -13.324 1.00 74.69 357 SER A C 1
ATOM 2696 O O . SER A 1 357 ? 10.527 11.907 -14.333 1.00 74.69 357 SER A O 1
ATOM 2698 N N . ALA A 1 358 ? 8.500 12.069 -13.409 1.00 72.25 358 ALA A N 1
ATOM 2699 C CA . ALA A 1 358 ? 7.778 11.871 -14.668 1.00 72.25 358 ALA A CA 1
ATOM 2700 C C . ALA A 1 358 ? 8.145 12.914 -15.749 1.00 72.25 358 ALA A C 1
ATOM 2702 O O . ALA A 1 358 ? 8.250 12.566 -16.926 1.00 72.25 358 ALA A O 1
ATOM 2703 N N . LYS A 1 359 ? 8.415 14.177 -15.373 1.00 78.38 359 LYS A N 1
ATOM 2704 C CA . LYS A 1 359 ? 8.926 15.206 -16.307 1.00 78.38 359 LYS A CA 1
ATOM 2705 C C . LYS A 1 359 ? 10.359 14.924 -16.768 1.00 78.38 359 LYS A C 1
ATOM 2707 O O . LYS A 1 359 ? 10.726 15.344 -17.864 1.00 78.38 359 LYS A O 1
ATOM 2712 N N . ILE A 1 360 ? 11.181 14.281 -15.937 1.00 73.12 360 ILE A N 1
ATOM 2713 C CA . ILE A 1 360 ? 12.552 13.887 -16.289 1.00 73.12 360 ILE A CA 1
ATOM 2714 C C . ILE A 1 360 ? 12.512 12.712 -17.271 1.00 73.12 360 ILE A C 1
ATOM 2716 O O . ILE A 1 360 ? 13.148 12.796 -18.320 1.00 73.12 360 ILE A O 1
ATOM 2720 N N . HIS A 1 361 ? 11.700 11.685 -17.002 1.00 69.44 361 HIS A N 1
ATOM 2721 C CA . HIS A 1 361 ? 11.487 10.568 -17.928 1.00 69.44 361 HIS A CA 1
ATOM 2722 C C . HIS A 1 361 ? 10.943 11.041 -19.283 1.00 69.44 361 HIS A C 1
ATOM 2724 O O . HIS A 1 361 ? 11.589 10.801 -20.295 1.00 69.44 361 HIS A O 1
ATOM 2730 N N . ALA A 1 362 ? 9.880 11.854 -19.314 1.00 69.44 362 ALA A N 1
ATOM 2731 C CA . ALA A 1 362 ? 9.326 12.378 -20.570 1.00 69.44 362 ALA A CA 1
ATOM 2732 C C . ALA A 1 362 ? 10.322 13.228 -21.398 1.00 69.44 362 ALA A C 1
ATOM 2734 O O . ALA A 1 362 ? 10.206 13.305 -22.621 1.00 69.44 362 ALA A O 1
ATOM 2735 N N . LYS A 1 363 ? 11.317 13.864 -20.759 1.00 77.56 363 LYS A N 1
ATOM 2736 C CA . LYS A 1 363 ? 12.438 14.520 -21.461 1.00 77.56 363 LYS A CA 1
ATOM 2737 C C . LYS A 1 363 ? 13.473 13.515 -21.965 1.00 77.56 363 LYS A C 1
ATOM 2739 O O . LYS A 1 363 ? 14.025 13.716 -23.041 1.00 77.56 363 LYS A O 1
ATOM 2744 N N . SER A 1 364 ? 13.744 12.464 -21.194 1.00 71.25 364 SER A N 1
ATOM 2745 C CA . SER A 1 364 ? 14.646 11.377 -21.580 1.00 71.25 364 SER A CA 1
ATOM 2746 C C . SER A 1 364 ? 14.118 10.620 -22.799 1.00 71.25 364 SER A C 1
ATOM 2748 O O . SER A 1 364 ? 14.882 10.373 -23.726 1.00 71.25 364 SER A O 1
ATOM 2750 N N . ASP A 1 365 ? 12.815 10.332 -22.837 1.00 74.06 365 ASP A N 1
ATOM 2751 C CA . ASP A 1 365 ? 12.152 9.652 -23.954 1.00 74.06 365 ASP A CA 1
ATOM 2752 C C . ASP A 1 365 ? 12.244 10.488 -25.243 1.00 74.06 365 ASP A C 1
ATOM 2754 O O . ASP A 1 365 ? 12.635 9.977 -26.290 1.00 74.06 365 ASP A O 1
ATOM 2758 N N . PHE A 1 366 ? 12.001 11.804 -25.155 1.00 77.69 366 PHE A N 1
ATOM 2759 C CA . PHE A 1 366 ? 12.166 12.728 -26.285 1.00 77.69 366 PHE A CA 1
ATOM 2760 C C . PHE A 1 366 ? 13.609 12.749 -26.826 1.00 77.69 366 PHE A C 1
ATOM 2762 O O . PHE A 1 366 ? 13.819 12.710 -28.038 1.00 77.69 366 PHE A O 1
ATOM 2769 N N . ILE A 1 367 ? 14.609 12.775 -25.936 1.00 78.50 367 ILE A N 1
ATOM 2770 C CA . ILE A 1 367 ? 16.031 12.716 -26.318 1.00 78.50 367 ILE A CA 1
ATOM 2771 C C . ILE A 1 367 ? 16.367 11.359 -26.959 1.00 78.50 367 ILE A C 1
ATOM 2773 O O . ILE A 1 367 ? 17.159 11.304 -27.900 1.00 78.50 367 ILE A O 1
ATOM 2777 N N . LEU A 1 368 ? 15.767 10.266 -26.479 1.00 76.50 368 LEU A N 1
ATOM 2778 C CA . LEU A 1 368 ? 15.967 8.928 -27.030 1.00 76.50 368 LEU A CA 1
ATOM 2779 C C . LEU A 1 368 ? 15.391 8.812 -28.451 1.00 76.50 368 LEU A C 1
ATOM 2781 O O . LEU A 1 368 ? 16.053 8.252 -29.325 1.00 76.50 368 LEU A O 1
ATOM 2785 N N . ASP A 1 369 ? 14.215 9.387 -28.708 1.00 78.69 369 ASP A N 1
ATOM 2786 C CA . ASP A 1 369 ? 13.614 9.448 -30.046 1.00 78.69 369 ASP A CA 1
ATOM 2787 C C . ASP A 1 369 ? 14.432 10.319 -31.016 1.00 78.69 369 ASP A C 1
ATOM 2789 O O . ASP A 1 369 ? 14.703 9.888 -32.141 1.00 78.69 369 ASP A O 1
ATOM 2793 N N . GLU A 1 370 ? 14.917 11.489 -30.584 1.00 83.69 370 GLU A N 1
ATOM 2794 C CA . GLU A 1 370 ? 15.816 12.339 -31.386 1.00 83.69 370 GLU A CA 1
ATOM 2795 C C . GLU A 1 370 ? 17.132 11.609 -31.734 1.00 83.69 370 GLU A C 1
ATOM 2797 O O . GLU A 1 370 ? 17.616 11.661 -32.875 1.00 83.69 370 GLU A O 1
ATOM 2802 N N . LEU A 1 371 ? 17.682 10.842 -30.785 1.00 81.44 371 LEU A N 1
ATOM 2803 C CA . LEU A 1 371 ? 18.868 10.010 -30.998 1.00 81.44 371 LEU A CA 1
ATOM 2804 C C . LEU A 1 371 ? 18.585 8.843 -31.962 1.00 81.44 371 LEU A C 1
ATOM 2806 O O . LEU A 1 371 ? 19.373 8.596 -32.878 1.00 81.44 371 LEU A O 1
ATOM 2810 N N . ASN A 1 372 ? 17.451 8.154 -31.808 1.00 81.38 372 ASN A N 1
ATOM 2811 C CA . ASN A 1 372 ? 17.016 7.069 -32.692 1.00 81.38 372 ASN A CA 1
ATOM 2812 C C . ASN A 1 372 ? 16.803 7.558 -34.132 1.00 81.38 372 ASN A C 1
ATOM 2814 O O . ASN A 1 372 ? 17.240 6.900 -35.083 1.00 81.38 372 ASN A O 1
ATOM 2818 N N . GLN A 1 373 ? 16.190 8.732 -34.305 1.00 85.69 373 GLN A N 1
ATOM 2819 C CA . GLN A 1 373 ? 16.014 9.360 -35.612 1.00 85.69 373 GLN A CA 1
ATOM 2820 C C . GLN A 1 373 ? 17.370 9.732 -36.234 1.00 85.69 373 GLN A C 1
ATOM 2822 O O . GLN A 1 373 ? 17.622 9.403 -37.393 1.00 85.69 373 GLN A O 1
ATOM 2827 N N . THR A 1 374 ? 18.292 10.293 -35.446 1.00 84.44 374 THR A N 1
ATOM 2828 C CA . THR A 1 374 ? 19.669 10.588 -35.883 1.00 84.44 374 THR A CA 1
ATOM 2829 C C . THR A 1 374 ? 20.423 9.323 -36.326 1.00 84.44 374 THR A C 1
ATOM 2831 O O . THR A 1 374 ? 21.090 9.323 -37.363 1.00 84.44 374 THR A O 1
ATOM 2834 N N . ILE A 1 375 ? 20.283 8.212 -35.595 1.00 82.12 375 ILE A N 1
ATOM 2835 C CA . ILE A 1 375 ? 20.872 6.909 -35.951 1.00 82.12 375 ILE A CA 1
ATOM 2836 C C . ILE A 1 375 ? 20.260 6.351 -37.248 1.00 82.12 375 ILE A C 1
ATOM 2838 O O . ILE A 1 375 ? 20.982 5.778 -38.069 1.00 82.12 375 ILE A O 1
ATOM 2842 N N . SER A 1 376 ? 18.953 6.528 -37.464 1.00 86.69 376 SER A N 1
ATOM 2843 C CA . SER A 1 376 ? 18.271 6.140 -38.709 1.00 86.69 376 SER A CA 1
ATOM 2844 C C . SER A 1 376 ? 18.822 6.909 -39.917 1.00 86.69 376 SER A C 1
ATOM 2846 O O . SER A 1 376 ? 19.237 6.302 -40.908 1.00 86.69 376 SER A O 1
ATOM 2848 N N . ASP A 1 377 ? 18.930 8.233 -39.799 1.00 87.12 377 ASP A N 1
ATOM 2849 C CA . ASP A 1 377 ? 19.488 9.122 -40.821 1.00 87.12 377 ASP A CA 1
ATOM 2850 C C . ASP A 1 377 ? 20.939 8.772 -41.183 1.00 87.12 377 ASP A C 1
ATOM 2852 O O . ASP A 1 377 ? 21.312 8.764 -42.359 1.00 87.12 377 ASP A O 1
ATOM 2856 N N . LEU A 1 378 ? 21.773 8.469 -40.182 1.00 86.19 378 LEU A N 1
ATOM 2857 C CA . LEU A 1 378 ? 23.162 8.052 -40.394 1.00 86.19 378 LEU A CA 1
ATOM 2858 C C . LEU A 1 378 ? 23.251 6.696 -41.112 1.00 86.19 378 LEU A C 1
ATOM 2860 O O . LEU A 1 378 ? 24.069 6.544 -42.018 1.00 86.19 378 LEU A O 1
ATOM 2864 N N . ARG A 1 379 ? 22.374 5.736 -40.786 1.00 87.69 379 ARG A N 1
ATOM 2865 C CA . ARG A 1 379 ? 22.294 4.445 -41.497 1.00 87.69 379 ARG A CA 1
ATOM 2866 C C . ARG A 1 379 ? 21.864 4.605 -42.955 1.00 87.69 379 ARG A C 1
ATOM 2868 O O . ARG A 1 379 ? 22.423 3.933 -43.818 1.00 87.69 379 ARG A O 1
ATOM 2875 N N . GLN A 1 380 ? 20.919 5.500 -43.253 1.00 87.44 380 GLN A N 1
ATOM 2876 C CA . GLN A 1 380 ? 20.535 5.792 -44.641 1.00 87.44 380 GLN A CA 1
ATOM 2877 C C . GLN A 1 380 ? 21.690 6.425 -45.429 1.00 87.44 380 GLN A C 1
ATOM 2879 O O . GLN A 1 380 ? 21.964 6.004 -46.552 1.00 87.44 380 GLN A O 1
ATOM 2884 N N . LYS A 1 381 ? 22.412 7.382 -44.827 1.00 88.38 381 LYS A N 1
ATOM 2885 C CA . LYS A 1 381 ? 23.595 8.017 -45.435 1.00 88.38 381 LYS A CA 1
ATOM 2886 C C . LYS A 1 381 ? 24.721 7.010 -45.701 1.00 88.38 381 LYS A C 1
ATOM 2888 O O . LYS A 1 381 ? 25.330 7.075 -46.763 1.00 88.38 381 LYS A O 1
ATOM 2893 N N . LEU A 1 382 ? 24.953 6.061 -44.789 1.00 86.25 382 LEU A N 1
ATOM 2894 C CA . LEU A 1 382 ? 25.942 4.993 -44.970 1.00 86.25 382 LEU A CA 1
ATOM 2895 C C . LEU A 1 382 ? 25.575 4.052 -46.128 1.00 86.25 382 LEU A C 1
ATOM 2897 O O . LEU A 1 382 ? 26.406 3.801 -46.993 1.00 86.25 382 LEU A O 1
ATOM 2901 N N . MET A 1 383 ? 24.322 3.588 -46.205 1.00 86.38 383 MET A N 1
ATOM 2902 C CA . MET A 1 383 ? 23.889 2.748 -47.333 1.00 86.38 383 MET A CA 1
ATOM 2903 C C . MET A 1 383 ? 23.974 3.494 -48.674 1.00 86.38 383 MET A C 1
ATOM 2905 O O . MET A 1 383 ? 24.321 2.891 -49.688 1.00 86.38 383 MET A O 1
ATOM 2909 N N . ALA A 1 384 ? 23.706 4.805 -48.696 1.00 87.12 384 ALA A N 1
ATOM 2910 C CA . ALA A 1 384 ? 23.876 5.616 -49.899 1.00 87.12 384 ALA A CA 1
ATOM 2911 C C . ALA A 1 384 ? 25.344 5.635 -50.369 1.00 87.12 384 ALA A C 1
ATOM 2913 O O . ALA A 1 384 ? 25.613 5.265 -51.514 1.00 87.12 384 ALA A O 1
ATOM 2914 N N . THR A 1 385 ? 26.300 5.961 -49.492 1.00 83.38 385 THR A N 1
ATOM 2915 C CA . THR A 1 385 ? 27.728 6.008 -49.864 1.00 83.38 385 THR A CA 1
ATOM 2916 C C . THR A 1 385 ? 28.305 4.629 -50.200 1.00 83.38 385 THR A C 1
ATOM 2918 O O . THR A 1 385 ? 29.148 4.525 -51.092 1.00 83.38 385 THR A O 1
ATOM 2921 N N . GLU A 1 386 ? 27.811 3.550 -49.584 1.00 85.56 386 GLU A N 1
ATOM 2922 C CA . GLU A 1 386 ? 28.126 2.175 -49.999 1.00 85.56 386 GLU A CA 1
ATOM 2923 C C . GLU A 1 386 ? 27.639 1.879 -51.429 1.00 85.56 386 GLU A C 1
ATOM 2925 O O . GLU A 1 386 ? 28.384 1.292 -52.220 1.00 85.56 386 GLU A O 1
ATOM 2930 N N . THR A 1 387 ? 26.432 2.322 -51.810 1.00 86.31 387 THR A N 1
ATOM 2931 C CA . THR A 1 387 ? 25.942 2.148 -53.192 1.00 86.31 387 THR A CA 1
ATOM 2932 C C . THR A 1 387 ? 26.695 2.999 -54.217 1.00 86.31 387 THR A C 1
ATOM 2934 O O . THR A 1 387 ? 26.951 2.514 -55.320 1.00 86.31 387 THR A O 1
ATOM 2937 N N . GLU A 1 388 ? 27.115 4.218 -53.862 1.00 85.88 388 GLU A N 1
ATOM 2938 C CA . GLU A 1 388 ? 27.959 5.066 -54.716 1.00 85.88 388 GLU A CA 1
ATOM 2939 C C . GLU A 1 388 ? 29.347 4.445 -54.925 1.00 85.88 388 GLU A C 1
ATOM 2941 O O . GLU A 1 388 ? 29.815 4.335 -56.062 1.00 85.88 388 GLU A O 1
ATOM 2946 N N . LYS A 1 389 ? 29.976 3.939 -53.855 1.00 87.12 389 LYS A N 1
ATOM 2947 C CA . LYS A 1 389 ? 31.249 3.208 -53.937 1.00 87.12 389 LYS A CA 1
ATOM 2948 C C . LYS A 1 389 ? 31.131 1.968 -54.830 1.00 87.12 389 LYS A C 1
ATOM 2950 O O . LYS A 1 389 ? 31.948 1.782 -55.732 1.00 87.12 389 LYS A O 1
ATOM 2955 N N . ALA A 1 390 ? 30.088 1.159 -54.641 1.00 84.94 390 ALA A N 1
ATOM 2956 C CA . ALA A 1 390 ? 29.842 -0.030 -55.456 1.00 84.94 390 ALA A CA 1
ATOM 2957 C C . ALA A 1 390 ? 29.520 0.293 -56.932 1.00 84.94 390 ALA A C 1
ATOM 2959 O O . ALA A 1 390 ? 29.680 -0.571 -57.797 1.00 84.94 390 ALA A O 1
ATOM 2960 N N . ALA A 1 391 ? 29.068 1.513 -57.246 1.00 85.00 391 ALA A N 1
ATOM 2961 C CA . ALA A 1 391 ? 28.949 1.993 -58.621 1.00 85.00 391 ALA A CA 1
ATOM 2962 C C . ALA A 1 391 ? 30.321 2.377 -59.203 1.00 85.00 391 ALA A C 1
ATOM 2964 O O . ALA A 1 391 ? 30.663 1.913 -60.292 1.00 85.00 391 ALA A O 1
ATOM 2965 N N . ALA A 1 392 ? 31.137 3.134 -58.462 1.00 82.25 392 ALA A N 1
ATOM 2966 C CA . ALA A 1 392 ? 32.476 3.544 -58.889 1.00 82.25 392 ALA A CA 1
ATOM 2967 C C . ALA A 1 392 ? 33.408 2.345 -59.168 1.00 82.25 392 ALA A C 1
ATOM 2969 O O . ALA A 1 392 ? 34.050 2.292 -60.216 1.00 82.25 392 ALA A O 1
ATOM 2970 N N . GLU A 1 393 ? 33.417 1.334 -58.291 1.00 85.31 393 GLU A N 1
ATOM 2971 C CA . GLU A 1 393 ? 34.201 0.098 -58.479 1.00 85.31 393 GLU A CA 1
ATOM 2972 C C . GLU A 1 393 ? 33.788 -0.668 -59.755 1.00 85.31 393 GLU A C 1
ATOM 2974 O O . GLU A 1 393 ? 34.628 -1.234 -60.463 1.00 85.31 393 GLU A O 1
ATOM 2979 N N . ARG A 1 394 ? 32.494 -0.644 -60.112 1.00 85.00 394 ARG A N 1
ATOM 2980 C CA . ARG A 1 394 ? 32.000 -1.229 -61.371 1.00 85.00 394 ARG A CA 1
ATOM 2981 C C . ARG A 1 394 ? 32.471 -0.433 -62.582 1.00 85.00 394 ARG A C 1
ATOM 2983 O O . ARG A 1 394 ? 32.929 -1.048 -63.547 1.00 85.00 394 ARG A O 1
ATOM 2990 N N . GLU A 1 395 ? 32.391 0.896 -62.548 1.00 84.31 395 GLU A N 1
ATOM 2991 C CA . GLU A 1 395 ? 32.877 1.738 -63.648 1.00 84.31 395 GLU A CA 1
ATOM 2992 C C . GLU A 1 395 ? 34.384 1.576 -63.876 1.00 84.31 395 GLU A C 1
ATOM 2994 O O . GLU A 1 395 ? 34.808 1.444 -65.028 1.00 84.31 395 GLU A O 1
ATOM 2999 N N . GLU A 1 396 ? 35.184 1.475 -62.808 1.00 84.25 396 GLU A N 1
ATOM 3000 C CA . GLU A 1 396 ? 36.618 1.201 -62.926 1.00 84.25 396 GLU A CA 1
ATOM 3001 C C . GLU A 1 396 ? 36.877 -0.165 -63.580 1.00 84.25 396 GLU A C 1
ATOM 3003 O O . GLU A 1 396 ? 37.621 -0.246 -64.561 1.00 84.25 396 GLU A O 1
ATOM 3008 N N . SER A 1 397 ? 36.211 -1.233 -63.121 1.00 78.31 397 SER A N 1
ATOM 3009 C CA . SER A 1 397 ? 36.379 -2.573 -63.710 1.00 78.31 397 SER A CA 1
ATOM 3010 C C . SER A 1 397 ? 36.024 -2.615 -65.208 1.00 78.31 397 SER A C 1
ATOM 3012 O O . SER A 1 397 ? 36.736 -3.228 -66.009 1.00 78.31 397 SER A O 1
ATOM 3014 N N . LEU A 1 398 ? 34.979 -1.886 -65.623 1.00 81.62 398 LEU A N 1
ATOM 3015 C CA . LEU A 1 398 ? 34.577 -1.743 -67.025 1.00 81.62 398 LEU A CA 1
ATOM 3016 C C . LEU A 1 398 ? 35.578 -0.908 -67.840 1.00 81.62 398 LEU A C 1
ATOM 3018 O O . LEU A 1 398 ? 35.781 -1.180 -69.026 1.00 81.62 398 LEU A O 1
ATOM 3022 N N . ALA A 1 399 ? 36.211 0.100 -67.236 1.00 78.12 399 ALA A N 1
ATOM 3023 C CA . ALA A 1 399 ? 37.265 0.882 -67.876 1.00 78.12 399 ALA A CA 1
ATOM 3024 C C . ALA A 1 399 ? 38.534 0.040 -68.100 1.00 78.12 399 ALA A C 1
ATOM 3026 O O . ALA A 1 399 ? 39.067 0.026 -69.214 1.00 78.12 399 ALA A O 1
ATOM 3027 N N . GLN A 1 400 ? 38.965 -0.725 -67.090 1.00 78.81 400 GLN A N 1
ATOM 3028 C CA . GLN A 1 400 ? 40.094 -1.655 -67.196 1.00 78.81 400 GLN A CA 1
ATOM 3029 C C . GLN A 1 400 ? 39.841 -2.721 -68.281 1.00 78.81 400 GLN A C 1
ATOM 3031 O O . GLN A 1 400 ? 40.694 -2.945 -69.144 1.00 78.81 400 GLN A O 1
ATOM 3036 N N . GLN A 1 401 ? 38.640 -3.318 -68.322 1.00 77.25 401 GLN A N 1
ATOM 3037 C CA . GLN A 1 401 ? 38.276 -4.309 -69.343 1.00 77.25 401 GLN A CA 1
ATOM 3038 C C . GLN A 1 401 ? 38.342 -3.736 -70.772 1.00 77.25 401 GLN A C 1
ATOM 3040 O O . GLN A 1 401 ? 38.874 -4.386 -71.675 1.00 77.25 401 GLN A O 1
ATOM 3045 N N . LYS A 1 402 ? 37.862 -2.502 -70.988 1.00 78.25 402 LYS A N 1
ATOM 3046 C CA . LYS A 1 402 ? 37.933 -1.823 -72.298 1.00 78.25 402 LYS A CA 1
ATOM 3047 C C . LYS A 1 402 ? 39.375 -1.579 -72.757 1.00 78.25 402 LYS A C 1
ATOM 3049 O O . LYS A 1 402 ? 39.665 -1.761 -73.938 1.00 78.25 402 LYS A O 1
ATOM 3054 N N . GLN A 1 403 ? 40.281 -1.207 -71.847 1.00 76.94 403 GLN A N 1
ATOM 3055 C CA . GLN A 1 403 ? 41.698 -1.004 -72.184 1.00 76.94 403 GLN A CA 1
ATOM 3056 C C . GLN A 1 403 ? 42.385 -2.302 -72.636 1.00 76.94 403 GLN A C 1
ATOM 3058 O O . GLN A 1 403 ? 43.175 -2.276 -73.582 1.00 76.94 403 GLN A O 1
ATOM 3063 N N . LEU A 1 404 ? 42.067 -3.438 -72.005 1.00 74.81 404 LEU A N 1
ATOM 3064 C CA . LEU A 1 404 ? 42.609 -4.742 -72.402 1.00 74.81 404 LEU A CA 1
ATOM 3065 C C . LEU A 1 404 ? 42.155 -5.136 -73.816 1.00 74.81 404 LEU A C 1
ATOM 3067 O O . LEU A 1 404 ? 43.000 -5.463 -74.649 1.00 74.81 404 LEU A O 1
ATOM 3071 N N . MET A 1 405 ? 40.858 -5.012 -74.118 1.00 73.50 405 MET A N 1
ATOM 3072 C CA . MET A 1 405 ? 40.303 -5.322 -75.446 1.00 73.50 405 MET A CA 1
ATOM 3073 C C . MET A 1 405 ? 40.962 -4.491 -76.562 1.00 73.50 405 MET A C 1
ATOM 3075 O O . MET A 1 405 ? 41.402 -5.044 -77.569 1.00 73.50 405 MET A O 1
ATOM 3079 N N . ALA A 1 406 ? 41.106 -3.175 -76.363 1.00 73.69 406 ALA A N 1
ATOM 3080 C CA . ALA A 1 406 ? 41.738 -2.285 -77.344 1.00 73.69 406 ALA A CA 1
ATOM 3081 C C . ALA A 1 406 ? 43.228 -2.616 -77.584 1.00 73.69 406 ALA A C 1
ATOM 3083 O O . ALA A 1 406 ? 43.742 -2.457 -78.693 1.00 73.69 406 ALA A O 1
ATOM 3084 N N . LYS A 1 407 ? 43.931 -3.112 -76.556 1.00 73.50 407 LYS A N 1
ATOM 3085 C CA . LYS A 1 407 ? 45.327 -3.556 -76.667 1.00 73.50 407 LYS A CA 1
ATOM 3086 C C . LYS A 1 407 ? 45.460 -4.852 -77.475 1.00 73.50 407 LYS A C 1
ATOM 3088 O O . LYS A 1 407 ? 46.396 -4.971 -78.265 1.00 73.50 407 LYS A O 1
ATOM 3093 N N . GLU A 1 408 ? 44.542 -5.806 -77.307 1.00 66.69 408 GLU A N 1
ATOM 3094 C CA . GLU A 1 408 ? 44.518 -7.035 -78.117 1.00 66.69 408 GLU A CA 1
ATOM 3095 C C . GLU A 1 408 ? 44.191 -6.750 -79.591 1.00 66.69 408 GLU A C 1
ATOM 3097 O O . GLU A 1 408 ? 44.813 -7.330 -80.484 1.00 66.69 408 GLU A O 1
ATOM 3102 N N . GLU A 1 409 ? 43.271 -5.818 -79.861 1.00 70.75 409 GLU A N 1
ATOM 3103 C CA . GLU A 1 409 ? 42.899 -5.427 -81.225 1.00 70.75 409 GLU A CA 1
ATOM 3104 C C . GLU A 1 409 ? 44.097 -4.855 -82.002 1.00 70.75 409 GLU A C 1
ATOM 3106 O O . GLU A 1 409 ? 44.414 -5.350 -83.089 1.00 70.75 409 GLU A O 1
ATOM 3111 N N . LEU A 1 410 ? 44.842 -3.913 -81.407 1.00 68.56 410 LEU A N 1
ATOM 3112 C CA . LEU A 1 410 ? 46.074 -3.354 -81.986 1.00 68.56 410 LEU A CA 1
ATOM 3113 C C . LEU A 1 410 ? 47.138 -4.429 -82.273 1.00 68.56 410 LEU A C 1
ATOM 3115 O O . LEU A 1 410 ? 47.736 -4.438 -83.351 1.00 68.56 410 LEU A O 1
ATOM 3119 N N . LEU A 1 411 ? 47.346 -5.373 -81.347 1.00 63.75 411 LEU A N 1
ATOM 3120 C CA . LEU A 1 411 ? 48.291 -6.484 -81.528 1.00 63.75 411 LEU A CA 1
ATOM 3121 C C . LEU A 1 411 ? 47.870 -7.460 -82.641 1.00 63.75 411 LEU A C 1
ATOM 3123 O O . LEU A 1 411 ? 48.723 -8.143 -83.216 1.00 63.75 411 LEU A O 1
ATOM 3127 N N . SER A 1 412 ? 46.576 -7.524 -82.975 1.00 59.72 412 SER A N 1
ATOM 3128 C CA . SER A 1 412 ? 46.078 -8.359 -84.071 1.00 59.72 412 SER A CA 1
ATOM 3129 C C . SER A 1 412 ? 46.382 -7.779 -85.460 1.00 59.72 412 SER A C 1
ATOM 3131 O O . SER A 1 412 ? 46.642 -8.547 -86.384 1.00 59.72 412 SER A O 1
ATOM 3133 N N . ILE A 1 413 ? 46.426 -6.447 -85.593 1.00 64.50 413 ILE A N 1
ATOM 3134 C CA . ILE A 1 413 ? 46.648 -5.730 -86.864 1.00 64.50 413 ILE A CA 1
ATOM 3135 C C . ILE A 1 413 ? 48.124 -5.772 -87.300 1.00 64.50 413 ILE A C 1
ATOM 3137 O O . ILE A 1 413 ? 48.420 -5.797 -88.491 1.00 64.50 413 ILE A O 1
ATOM 3141 N N . ILE A 1 414 ? 49.061 -5.825 -86.348 1.00 64.56 414 ILE A N 1
ATOM 3142 C CA . ILE A 1 414 ? 50.518 -5.790 -86.601 1.00 64.56 414 ILE A CA 1
ATOM 3143 C C . ILE A 1 414 ? 51.071 -7.179 -87.022 1.00 64.56 414 ILE A C 1
ATOM 3145 O O . ILE A 1 414 ? 52.259 -7.349 -87.281 1.00 64.56 414 ILE A O 1
ATOM 3149 N N . GLY A 1 415 ? 50.223 -8.208 -87.113 1.00 59.19 415 GLY A N 1
ATOM 3150 C CA . GLY A 1 415 ? 50.637 -9.582 -87.406 1.00 59.19 415 GLY A CA 1
ATOM 3151 C C . GLY A 1 415 ? 51.066 -9.845 -88.853 1.00 59.19 415 GLY A C 1
ATOM 3152 O O . GLY A 1 415 ? 50.222 -9.967 -89.734 1.00 59.19 415 GLY A O 1
ATOM 3153 N N . GLY A 1 416 ? 52.366 -10.061 -89.067 1.00 67.38 416 GLY A N 1
ATOM 3154 C CA . GLY A 1 416 ? 52.928 -10.616 -90.303 1.00 67.38 416 GLY A CA 1
ATOM 3155 C C . GLY A 1 416 ? 53.959 -11.717 -90.030 1.00 67.38 416 GLY A C 1
ATOM 3156 O O . GLY A 1 416 ? 54.359 -11.941 -88.886 1.00 67.38 416 GLY A O 1
ATOM 3157 N N . LYS A 1 417 ? 54.423 -12.406 -91.081 1.00 69.25 417 LYS A N 1
ATOM 3158 C CA . LYS A 1 417 ? 55.446 -13.458 -90.944 1.00 69.25 417 LYS A CA 1
ATOM 3159 C C . LYS A 1 417 ? 56.742 -12.873 -90.376 1.00 69.25 417 LYS A C 1
ATOM 3161 O O . LYS A 1 417 ? 57.305 -11.946 -90.947 1.00 69.25 417 LYS A O 1
ATOM 3166 N N . GLY A 1 418 ? 57.205 -13.433 -89.258 1.00 75.44 418 GLY A N 1
ATOM 3167 C CA . GLY A 1 418 ? 58.339 -12.905 -88.491 1.00 75.44 418 GLY A CA 1
ATOM 3168 C C . GLY A 1 418 ? 57.960 -11.931 -87.367 1.00 75.44 418 GLY A C 1
ATOM 3169 O O . GLY A 1 418 ? 58.860 -11.362 -86.759 1.00 75.44 418 GLY A O 1
ATOM 3170 N N . VAL A 1 419 ? 56.668 -11.747 -87.064 1.00 83.88 419 VAL A N 1
ATOM 3171 C CA . VAL A 1 419 ? 56.198 -10.959 -85.910 1.00 83.88 419 VAL A CA 1
ATOM 3172 C C . VAL A 1 419 ? 55.859 -11.867 -84.721 1.00 83.88 419 VAL A C 1
ATOM 3174 O O . VAL A 1 419 ? 55.207 -12.901 -84.869 1.00 83.88 419 VAL A O 1
ATOM 3177 N N . THR A 1 420 ? 56.299 -11.485 -83.522 1.00 87.38 420 THR A N 1
ATOM 3178 C CA . THR A 1 420 ? 56.238 -12.308 -82.302 1.00 87.38 420 THR A CA 1
ATOM 3179 C C . THR A 1 420 ? 54.919 -12.173 -81.513 1.00 87.38 420 THR A C 1
ATOM 3181 O O . THR A 1 420 ? 53.964 -11.506 -81.935 1.00 87.38 420 THR A O 1
ATOM 3184 N N . GLN A 1 421 ? 54.811 -12.840 -80.354 1.00 82.06 421 GLN A N 1
ATOM 3185 C CA . GLN A 1 421 ? 53.627 -12.779 -79.480 1.00 82.06 421 GLN A CA 1
ATOM 3186 C C . GLN A 1 421 ? 53.346 -11.349 -78.989 1.00 82.06 421 GLN A C 1
ATOM 3188 O O . GLN A 1 421 ? 52.188 -10.937 -79.005 1.00 82.06 421 GLN A O 1
ATOM 3193 N N . GLN A 1 422 ? 54.381 -10.568 -78.664 1.00 83.44 422 GLN A N 1
ATOM 3194 C CA . GLN A 1 422 ? 54.277 -9.168 -78.222 1.00 83.44 422 GLN A CA 1
ATOM 3195 C C . GLN A 1 422 ? 54.259 -8.140 -79.370 1.00 83.44 422 GLN A C 1
ATOM 3197 O O . GLN A 1 422 ? 54.188 -6.943 -79.108 1.00 83.44 422 GLN A O 1
ATOM 3202 N N . GLY A 1 423 ? 54.314 -8.579 -80.634 1.00 83.69 423 GLY A N 1
ATOM 3203 C CA . GLY A 1 423 ? 54.328 -7.683 -81.800 1.00 83.69 423 GLY A CA 1
ATOM 3204 C C . GLY A 1 423 ? 55.718 -7.196 -82.232 1.00 83.69 423 GLY A C 1
ATOM 3205 O O . GLY A 1 423 ? 55.811 -6.296 -83.061 1.00 83.69 423 GLY A O 1
ATOM 3206 N N . CYS A 1 424 ? 56.796 -7.779 -81.702 1.00 89.06 424 CYS A N 1
ATOM 3207 C CA . CYS A 1 424 ? 58.166 -7.465 -82.109 1.00 89.06 424 CYS A CA 1
ATOM 3208 C C . CYS A 1 424 ? 58.499 -8.098 -83.469 1.00 89.06 424 CYS A C 1
ATOM 3210 O O . CYS A 1 424 ? 57.987 -9.168 -83.792 1.00 89.06 424 CYS A O 1
ATOM 3212 N N . VAL A 1 425 ? 59.405 -7.493 -84.241 1.00 89.19 425 VAL A N 1
ATOM 3213 C CA . VAL A 1 425 ? 59.927 -8.081 -85.489 1.00 89.19 425 VAL A CA 1
ATOM 3214 C C . VAL A 1 425 ? 61.164 -8.928 -85.176 1.00 89.19 425 VAL A C 1
ATOM 3216 O O . VAL A 1 425 ? 62.108 -8.434 -84.560 1.00 89.19 425 VAL A O 1
ATOM 3219 N N . CYS A 1 426 ? 61.176 -10.196 -85.590 1.00 91.00 426 CYS A N 1
ATOM 3220 C CA . CYS A 1 426 ? 62.362 -11.052 -85.542 1.00 91.00 426 CYS A CA 1
ATOM 3221 C C . CYS A 1 426 ? 63.462 -10.515 -86.466 1.00 91.00 426 CYS A C 1
ATOM 3223 O O . CYS A 1 426 ? 63.190 -10.212 -87.628 1.00 91.00 426 CYS A O 1
ATOM 3225 N N . LYS A 1 427 ? 64.719 -10.511 -86.005 1.00 92.06 427 LYS A N 1
ATOM 3226 C CA . LYS A 1 427 ? 65.872 -10.253 -86.880 1.00 92.06 427 LYS A CA 1
ATOM 3227 C C . LYS A 1 427 ? 65.895 -11.267 -88.025 1.00 92.06 427 LYS A C 1
ATOM 3229 O O . LYS A 1 427 ? 65.742 -12.470 -87.802 1.00 92.06 427 LYS A O 1
ATOM 3234 N N . SER A 1 428 ? 66.162 -10.785 -89.238 1.00 87.75 428 SER A N 1
ATOM 3235 C CA . SER A 1 428 ? 66.266 -11.614 -90.450 1.00 87.75 428 SER A CA 1
ATOM 3236 C C . SER A 1 428 ? 67.292 -12.750 -90.320 1.00 87.75 428 SER A C 1
ATOM 3238 O O . SER A 1 428 ? 67.035 -13.866 -90.771 1.00 87.75 428 SER A O 1
ATOM 3240 N N . SER A 1 429 ? 68.412 -12.501 -89.631 1.00 91.00 429 SER A N 1
ATOM 3241 C CA . SER A 1 429 ? 69.263 -13.547 -89.056 1.00 91.00 429 SER A CA 1
ATOM 3242 C C . SER A 1 429 ? 69.899 -13.096 -87.738 1.00 91.00 429 SER A C 1
ATOM 3244 O O . SER A 1 429 ? 70.081 -11.899 -87.507 1.00 91.00 429 SER A O 1
ATOM 3246 N N . PHE A 1 430 ? 70.244 -14.049 -86.873 1.00 91.56 430 PHE A N 1
ATOM 3247 C CA . PHE A 1 430 ? 70.975 -13.812 -85.625 1.00 91.56 430 PHE A CA 1
ATOM 3248 C C . PHE A 1 430 ? 71.842 -15.022 -85.261 1.00 91.56 430 PHE A C 1
ATOM 3250 O O . PHE A 1 430 ? 71.542 -16.142 -85.664 1.00 91.56 430 PHE A O 1
ATOM 3257 N N . THR A 1 431 ? 72.900 -14.813 -84.477 1.00 89.50 431 THR A N 1
ATOM 3258 C CA . THR A 1 431 ? 73.739 -15.906 -83.958 1.00 89.50 431 THR A CA 1
ATOM 3259 C C . THR A 1 431 ? 73.355 -16.218 -82.516 1.00 89.50 431 THR A C 1
ATOM 3261 O O . THR A 1 431 ? 73.231 -15.304 -81.702 1.00 89.50 431 THR A O 1
ATOM 3264 N N . TYR A 1 432 ? 73.170 -17.499 -82.198 1.00 89.62 432 TYR A N 1
ATOM 3265 C CA . TYR A 1 432 ? 72.898 -17.982 -80.843 1.00 89.62 432 TYR A CA 1
ATOM 3266 C C . TYR A 1 432 ? 73.475 -19.394 -80.667 1.00 89.62 432 TYR A C 1
ATOM 3268 O O . TYR A 1 432 ? 73.283 -20.243 -81.540 1.00 89.62 432 TYR A O 1
ATOM 3276 N N . GLU A 1 433 ? 74.202 -19.630 -79.567 1.00 88.19 433 GLU A N 1
ATOM 3277 C CA . GLU A 1 433 ? 75.025 -20.839 -79.345 1.00 88.19 433 GLU A CA 1
ATOM 3278 C C . GLU A 1 433 ? 75.923 -21.175 -80.554 1.00 88.19 433 GLU A C 1
ATOM 3280 O O . GLU A 1 433 ? 75.869 -22.274 -81.111 1.00 88.19 433 GLU A O 1
ATOM 3285 N N . ASP A 1 434 ? 76.688 -20.172 -81.005 1.00 89.94 434 ASP A N 1
ATOM 3286 C CA . ASP A 1 434 ? 77.630 -20.204 -82.140 1.00 89.94 434 ASP A CA 1
ATOM 3287 C C . ASP A 1 434 ? 77.050 -20.656 -83.497 1.00 89.94 434 ASP A C 1
ATOM 3289 O O . ASP A 1 434 ? 77.776 -20.832 -84.476 1.00 89.94 434 ASP A O 1
ATOM 3293 N N . LYS A 1 435 ? 75.723 -20.782 -83.596 1.00 90.00 435 LYS A N 1
ATOM 3294 C CA . LYS A 1 435 ? 74.988 -21.117 -84.821 1.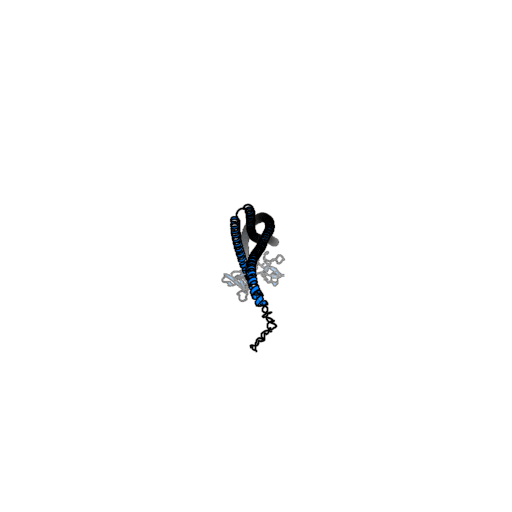00 90.00 435 LYS A CA 1
ATOM 3295 C C . LYS A 1 435 ? 74.248 -19.887 -85.328 1.00 90.00 435 LYS A C 1
ATOM 3297 O O . LYS A 1 435 ? 73.636 -19.163 -84.544 1.00 90.00 435 LYS A O 1
ATOM 3302 N N . GLN A 1 436 ? 74.284 -19.662 -86.639 1.00 91.44 436 GLN A N 1
ATOM 3303 C CA . GLN A 1 436 ? 73.453 -18.648 -87.284 1.00 91.44 436 GLN A CA 1
ATOM 3304 C C . GLN A 1 436 ? 72.055 -19.221 -87.543 1.00 91.44 436 GLN A C 1
ATOM 3306 O O . GLN A 1 436 ? 71.912 -20.285 -88.144 1.00 91.44 436 GLN A O 1
ATOM 3311 N N . HIS A 1 437 ? 71.037 -18.488 -87.107 1.00 91.00 437 HIS A N 1
ATOM 3312 C CA . HIS A 1 437 ? 69.623 -18.825 -87.227 1.00 91.00 437 HIS A CA 1
ATOM 3313 C C . HIS A 1 437 ? 68.884 -17.751 -88.030 1.00 91.00 437 HIS A C 1
ATOM 3315 O O . HIS A 1 437 ? 69.319 -16.599 -88.101 1.00 91.00 437 HIS A O 1
ATOM 3321 N N . THR A 1 438 ? 67.741 -18.118 -88.604 1.00 89.06 438 THR A N 1
ATOM 3322 C CA . THR A 1 438 ? 66.858 -17.222 -89.369 1.00 89.06 438 THR A CA 1
ATOM 3323 C C . THR A 1 438 ? 65.408 -17.470 -88.967 1.00 89.06 438 THR A C 1
ATOM 3325 O O . THR A 1 438 ? 64.937 -18.604 -89.061 1.00 89.06 438 THR A O 1
ATOM 3328 N N . GLY A 1 439 ? 64.683 -16.429 -88.552 1.00 86.88 439 GLY A N 1
ATOM 3329 C CA . GLY A 1 439 ? 63.311 -16.572 -88.056 1.00 86.88 439 GLY A CA 1
ATOM 3330 C C . GLY A 1 439 ? 63.230 -17.230 -86.670 1.00 86.88 439 GLY A C 1
ATOM 3331 O O . GLY A 1 439 ? 64.086 -17.011 -85.818 1.00 86.88 439 GLY A O 1
ATOM 3332 N N . CYS A 1 440 ? 62.166 -17.994 -86.424 1.00 88.44 440 CYS A N 1
ATOM 3333 C CA . CYS A 1 440 ? 61.861 -18.567 -85.111 1.00 88.44 440 CYS A CA 1
ATOM 3334 C C . CYS A 1 440 ? 62.496 -19.950 -84.916 1.00 88.44 440 CYS A C 1
ATOM 3336 O O . CYS A 1 440 ? 62.262 -20.848 -85.724 1.00 88.44 440 CYS A O 1
ATOM 3338 N N . ILE A 1 441 ? 63.218 -20.141 -83.811 1.00 89.38 441 ILE A N 1
ATOM 3339 C CA . ILE A 1 441 ? 63.883 -21.399 -83.444 1.00 89.38 441 ILE A CA 1
ATOM 3340 C C . ILE A 1 441 ? 63.257 -22.052 -82.212 1.00 89.38 441 ILE A C 1
ATOM 3342 O O . ILE A 1 441 ? 62.570 -21.405 -81.418 1.00 89.38 441 ILE A O 1
ATOM 3346 N N . ASP A 1 442 ? 63.480 -23.356 -82.063 1.00 84.06 442 ASP A N 1
ATOM 3347 C CA . ASP A 1 442 ? 62.884 -24.161 -81.000 1.00 84.06 442 ASP A CA 1
ATOM 3348 C C . ASP A 1 442 ? 63.466 -23.884 -79.609 1.00 84.06 442 ASP A C 1
ATOM 3350 O O . ASP A 1 442 ? 64.660 -23.633 -79.417 1.00 84.06 442 ASP A O 1
ATOM 3354 N N . ALA A 1 443 ? 62.582 -23.976 -78.614 1.00 66.56 443 ALA A N 1
ATOM 3355 C CA . ALA A 1 443 ? 62.805 -23.563 -77.230 1.00 66.56 443 ALA A CA 1
ATOM 3356 C C . ALA A 1 443 ? 63.938 -24.288 -76.498 1.00 66.56 443 ALA A C 1
ATOM 3358 O O . ALA A 1 443 ? 64.422 -23.788 -75.488 1.00 66.56 443 ALA A O 1
ATOM 3359 N N . VAL A 1 444 ? 64.358 -25.456 -76.995 1.00 68.56 444 VAL A N 1
ATOM 3360 C CA . VAL A 1 444 ? 65.443 -26.266 -76.415 1.00 68.56 444 VAL A CA 1
ATOM 3361 C C . VAL A 1 444 ? 66.755 -25.473 -76.342 1.00 68.56 444 VAL A C 1
ATOM 3363 O O . VAL A 1 444 ? 67.567 -25.719 -75.459 1.00 68.56 444 VAL A O 1
ATOM 3366 N N . SER A 1 445 ? 66.923 -24.481 -77.223 1.00 64.38 445 SER A N 1
ATOM 3367 C CA . SER A 1 445 ? 68.040 -23.529 -77.194 1.00 64.38 445 SER A CA 1
ATOM 3368 C C . SER A 1 445 ? 67.973 -22.517 -76.037 1.00 64.38 445 SER A C 1
ATOM 3370 O O . SER A 1 445 ? 69.007 -22.115 -75.524 1.00 64.38 445 SER A O 1
ATOM 3372 N N . ASN A 1 446 ? 66.788 -22.086 -75.589 1.00 75.62 446 ASN A N 1
ATOM 3373 C CA . ASN A 1 446 ? 66.655 -20.983 -74.631 1.00 75.62 446 ASN A CA 1
ATOM 3374 C C . ASN A 1 446 ? 65.591 -21.270 -73.567 1.00 75.62 446 ASN A C 1
ATOM 3376 O O . ASN A 1 446 ? 64.392 -21.073 -73.775 1.00 75.62 446 ASN A O 1
ATOM 3380 N N . LEU A 1 447 ? 66.054 -21.631 -72.369 1.00 79.12 447 LEU A N 1
ATOM 3381 C CA . LEU A 1 447 ? 65.206 -21.901 -71.204 1.00 79.12 447 LEU A CA 1
ATOM 3382 C C . LEU A 1 447 ? 64.282 -20.724 -70.831 1.00 79.12 447 LEU A C 1
ATOM 3384 O O . LEU A 1 447 ? 63.184 -20.955 -70.324 1.00 79.12 447 LEU A O 1
ATOM 3388 N N . LYS A 1 448 ? 64.660 -19.469 -71.133 1.00 81.94 448 LYS A N 1
ATOM 3389 C CA . LYS A 1 448 ? 63.803 -18.291 -70.890 1.00 81.94 448 LYS A CA 1
ATOM 3390 C C . LYS A 1 448 ? 62.550 -18.265 -71.781 1.00 81.94 448 LYS A C 1
ATOM 3392 O O . LYS A 1 448 ? 61.605 -17.556 -71.453 1.00 81.94 448 LYS A O 1
ATOM 3397 N N . ALA A 1 449 ? 62.518 -19.024 -72.880 1.00 80.38 449 ALA A N 1
ATOM 3398 C CA . ALA A 1 449 ? 61.366 -19.126 -73.778 1.00 80.38 449 ALA A CA 1
ATOM 3399 C C . ALA A 1 449 ? 60.301 -20.148 -73.318 1.00 80.38 449 ALA A C 1
ATOM 3401 O O . ALA A 1 449 ? 59.267 -20.280 -73.971 1.00 80.38 449 ALA A O 1
ATOM 3402 N N . MET A 1 450 ? 60.519 -20.863 -72.202 1.00 83.44 450 MET A N 1
ATOM 3403 C CA . MET A 1 450 ? 59.530 -21.751 -71.559 1.00 83.44 450 MET A CA 1
ATOM 3404 C C . MET A 1 450 ? 58.852 -22.758 -72.514 1.00 83.44 450 MET A C 1
ATOM 3406 O O . MET A 1 450 ? 57.632 -22.910 -72.515 1.00 83.44 450 MET A O 1
ATOM 3410 N N . GLY A 1 451 ? 59.625 -23.428 -73.372 1.00 81.31 451 GLY A N 1
ATOM 3411 C CA . GLY A 1 451 ? 59.086 -24.412 -74.322 1.00 81.31 451 GLY A CA 1
ATOM 3412 C C . GLY A 1 451 ? 58.471 -23.826 -75.604 1.00 81.31 451 GLY A C 1
ATOM 3413 O O . GLY A 1 451 ? 58.166 -24.586 -76.519 1.00 81.31 451 GLY A O 1
ATOM 3414 N N . LYS A 1 452 ? 58.345 -22.497 -75.736 1.00 85.62 452 LYS A N 1
ATOM 3415 C CA . LYS A 1 452 ? 57.852 -21.832 -76.957 1.00 85.62 452 LYS A CA 1
ATOM 3416 C C . LYS A 1 452 ? 58.972 -21.564 -77.970 1.00 85.62 452 LYS A C 1
ATOM 3418 O O . LYS A 1 452 ? 60.075 -21.167 -77.595 1.00 85.62 452 LYS A O 1
ATOM 3423 N N . LYS A 1 453 ? 58.661 -21.681 -79.267 1.00 88.75 453 LYS A N 1
ATOM 3424 C CA . LYS A 1 453 ? 59.512 -21.144 -80.347 1.00 88.75 453 LYS A CA 1
ATOM 3425 C C . LYS A 1 453 ? 59.750 -19.647 -80.137 1.00 88.75 453 LYS A C 1
ATOM 3427 O O . LYS A 1 453 ? 58.857 -18.943 -79.665 1.00 88.75 453 LYS A O 1
ATOM 3432 N N . TRP A 1 454 ? 60.933 -19.153 -80.480 1.00 92.50 454 TRP A N 1
ATOM 3433 C CA . TRP A 1 454 ? 61.362 -17.787 -80.167 1.00 92.50 454 TRP A CA 1
ATOM 3434 C C . TRP A 1 454 ? 62.372 -17.256 -81.191 1.00 92.50 454 TRP A C 1
ATOM 3436 O O . TRP A 1 454 ? 62.940 -18.024 -81.964 1.00 92.50 454 TRP A O 1
ATOM 3446 N N . CYS A 1 455 ? 62.606 -15.947 -81.201 1.00 93.38 455 CYS A N 1
ATOM 3447 C CA . CYS A 1 455 ? 63.642 -15.320 -82.023 1.00 93.38 455 CYS A CA 1
ATOM 3448 C C . CYS A 1 455 ? 64.302 -14.152 -81.281 1.00 93.38 455 CYS A C 1
ATOM 3450 O O . CYS A 1 455 ? 63.697 -13.556 -80.385 1.00 93.38 455 CYS A O 1
ATOM 3452 N N . VAL A 1 456 ? 65.528 -13.792 -81.672 1.00 93.75 456 VAL A N 1
ATOM 3453 C CA . VAL A 1 456 ? 66.086 -12.474 -81.335 1.00 93.75 456 VAL A CA 1
ATOM 3454 C C . VAL A 1 456 ? 65.359 -11.425 -82.173 1.00 93.75 456 VAL A C 1
ATOM 3456 O O . VAL A 1 456 ? 65.208 -11.593 -83.385 1.00 93.75 456 VAL A O 1
ATOM 3459 N N . VAL A 1 457 ? 64.920 -10.341 -81.539 1.00 94.56 457 VAL A N 1
ATOM 3460 C CA . VAL A 1 457 ? 64.096 -9.301 -82.170 1.00 94.56 457 VAL A CA 1
ATOM 3461 C C . VAL A 1 457 ? 64.878 -8.015 -82.431 1.00 94.56 457 VAL A C 1
ATOM 3463 O O . VAL A 1 457 ? 65.985 -7.815 -81.924 1.00 94.56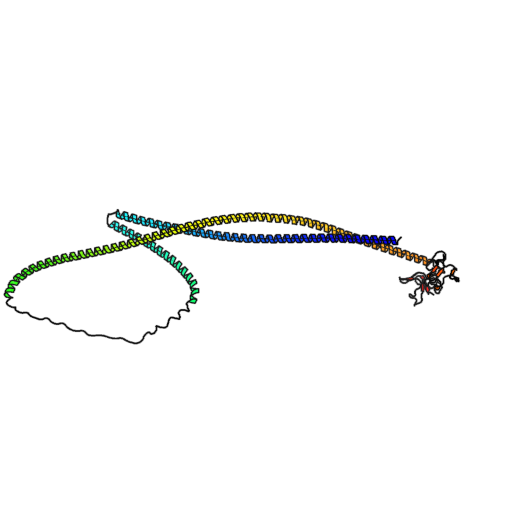 457 VAL A O 1
ATOM 3466 N N . GLU A 1 458 ? 64.323 -7.155 -83.276 1.00 90.62 458 GLU A N 1
ATOM 3467 C CA . GLU A 1 458 ? 64.883 -5.845 -83.598 1.00 90.62 458 GLU A CA 1
ATOM 3468 C C . GLU A 1 458 ? 64.548 -4.806 -82.512 1.00 90.62 458 GLU A C 1
ATOM 3470 O O . GLU A 1 458 ? 63.452 -4.779 -81.945 1.00 90.62 458 GLU A O 1
ATOM 3475 N N . GLY A 1 459 ? 65.522 -3.945 -82.197 1.00 89.12 459 GLY A N 1
ATOM 3476 C CA . GLY A 1 459 ? 65.418 -2.965 -81.113 1.00 89.12 459 GLY A CA 1
ATOM 3477 C C . GLY A 1 459 ? 65.410 -3.591 -79.710 1.00 89.12 459 GLY A C 1
ATOM 3478 O O . GLY A 1 459 ? 66.092 -4.580 -79.448 1.00 89.12 459 GLY A O 1
ATOM 3479 N N . THR A 1 460 ? 64.653 -2.976 -78.799 1.00 89.44 460 THR A N 1
ATOM 3480 C CA . THR A 1 460 ? 64.531 -3.362 -77.378 1.00 89.44 460 THR A CA 1
ATOM 3481 C C . THR A 1 460 ? 63.136 -3.899 -77.035 1.00 89.44 460 THR A C 1
ATOM 3483 O O . THR A 1 460 ? 62.645 -3.711 -75.923 1.00 89.44 460 THR A O 1
ATOM 3486 N N . CYS A 1 461 ? 62.450 -4.486 -78.016 1.00 85.94 461 CYS A N 1
ATOM 3487 C CA . CYS A 1 461 ? 61.137 -5.103 -77.832 1.00 85.94 461 CYS A CA 1
ATOM 3488 C C . CYS A 1 461 ? 61.285 -6.486 -77.166 1.00 85.94 461 CYS A C 1
ATOM 3490 O O . CYS A 1 461 ? 62.311 -7.138 -77.330 1.00 85.94 461 CYS A O 1
ATOM 3492 N N . GLY A 1 462 ? 60.281 -6.958 -76.425 1.00 89.75 462 GLY A N 1
ATOM 3493 C CA . GLY A 1 462 ? 60.333 -8.269 -75.768 1.00 89.75 462 GLY A CA 1
ATOM 3494 C C . GLY A 1 462 ? 61.201 -8.310 -74.501 1.00 89.75 462 GLY A C 1
ATOM 3495 O O . GLY A 1 462 ? 61.347 -7.324 -73.783 1.00 89.75 462 GLY A O 1
ATOM 3496 N N . SER A 1 463 ? 61.748 -9.487 -74.193 1.00 92.25 463 SER A N 1
ATOM 3497 C CA . SER A 1 463 ? 62.532 -9.769 -72.981 1.00 92.25 463 SER A CA 1
ATOM 3498 C C . SER A 1 463 ? 64.038 -9.714 -73.248 1.00 92.25 463 SER A C 1
ATOM 3500 O O . SER A 1 463 ? 64.495 -10.128 -74.308 1.00 92.25 463 SER A O 1
ATOM 3502 N N . SER A 1 464 ? 64.852 -9.269 -72.287 1.00 91.06 464 SER A N 1
ATOM 3503 C CA . SER A 1 464 ? 66.310 -9.231 -72.485 1.00 91.06 464 SER A CA 1
ATOM 3504 C C . SER A 1 464 ? 66.976 -10.607 -72.316 1.00 91.06 464 SER A C 1
ATOM 3506 O O . SER A 1 464 ? 66.736 -11.341 -71.345 1.00 91.06 464 SER A O 1
ATOM 3508 N N . LEU A 1 465 ? 67.879 -10.944 -73.241 1.00 87.00 465 LEU A N 1
ATOM 3509 C CA . LEU A 1 465 ? 68.770 -12.098 -73.108 1.00 87.00 465 LEU A CA 1
ATOM 3510 C C . LEU A 1 465 ? 69.865 -11.850 -72.056 1.00 87.00 465 LEU A C 1
ATOM 3512 O O . LEU A 1 465 ? 70.212 -12.789 -71.339 1.00 87.00 465 LEU A O 1
ATOM 3516 N N . GLY A 1 466 ? 70.288 -10.596 -71.862 1.00 87.06 466 GLY A N 1
ATOM 3517 C CA . GLY A 1 466 ? 71.279 -10.164 -70.860 1.00 87.06 466 GLY A CA 1
ATOM 3518 C C . GLY A 1 466 ? 72.625 -9.716 -71.449 1.00 87.06 466 GLY A C 1
ATOM 3519 O O . GLY A 1 466 ? 73.413 -9.079 -70.762 1.00 87.06 466 GLY A O 1
ATOM 3520 N N . ASP A 1 467 ? 72.849 -9.984 -72.732 1.00 86.25 467 ASP A N 1
ATOM 3521 C CA . ASP A 1 467 ? 74.002 -9.598 -73.560 1.00 86.25 467 ASP A CA 1
ATOM 3522 C C . ASP A 1 467 ? 73.767 -8.288 -74.348 1.00 86.25 467 ASP A C 1
ATOM 3524 O O . ASP A 1 467 ? 74.485 -7.975 -75.294 1.00 86.25 467 ASP A O 1
ATOM 3528 N N . GLY A 1 468 ? 72.715 -7.540 -74.001 1.00 89.62 468 GLY A N 1
ATOM 3529 C CA . GLY A 1 468 ? 72.220 -6.399 -74.776 1.00 89.62 468 GLY A CA 1
ATOM 3530 C C . GLY A 1 468 ? 71.282 -6.778 -75.930 1.00 89.62 468 GLY A C 1
ATOM 3531 O O . GLY A 1 468 ? 70.657 -5.889 -76.507 1.00 89.62 468 GLY A O 1
ATOM 3532 N N . GLN A 1 469 ? 71.112 -8.068 -76.242 1.00 92.06 469 GLN A N 1
ATOM 3533 C CA . GLN A 1 469 ? 70.077 -8.526 -77.165 1.00 92.06 469 GLN A CA 1
ATOM 3534 C C . GLN A 1 469 ? 68.742 -8.740 -76.443 1.00 92.06 469 GLN A C 1
ATOM 3536 O O . GLN A 1 469 ? 68.665 -8.971 -75.230 1.00 92.06 469 GLN A O 1
ATOM 3541 N N . PHE A 1 470 ? 67.671 -8.674 -77.227 1.00 94.44 470 PHE A N 1
ATOM 3542 C CA . PHE A 1 470 ? 66.307 -8.919 -76.786 1.00 94.44 470 PHE A CA 1
ATOM 3543 C C . PHE A 1 470 ? 65.682 -10.026 -77.629 1.00 94.44 470 PHE A C 1
ATOM 3545 O O . PHE A 1 470 ? 66.028 -10.214 -78.798 1.00 94.44 470 PHE A O 1
ATOM 3552 N N . PHE A 1 471 ? 64.772 -10.772 -77.020 1.00 93.94 471 PHE A N 1
ATOM 3553 C CA . PHE A 1 471 ? 64.081 -11.895 -77.626 1.00 93.94 471 PHE A CA 1
ATOM 3554 C C . PHE A 1 471 ? 62.594 -11.855 -77.283 1.00 93.94 471 PHE A C 1
ATOM 3556 O O . PHE A 1 471 ? 62.199 -11.367 -76.224 1.00 93.94 471 PHE A O 1
ATOM 3563 N N . ASP A 1 472 ? 61.764 -12.426 -78.146 1.00 93.50 472 ASP A N 1
ATOM 3564 C CA . ASP A 1 472 ? 60.382 -12.734 -77.790 1.00 93.50 472 ASP A CA 1
ATOM 3565 C C . ASP A 1 472 ? 59.972 -14.096 -78.352 1.00 93.50 472 ASP A C 1
ATOM 3567 O O . ASP A 1 472 ? 60.563 -14.632 -79.295 1.00 93.50 472 ASP A O 1
ATOM 3571 N N . THR A 1 473 ? 58.960 -14.678 -77.722 1.00 91.38 473 THR A N 1
ATOM 3572 C CA . THR A 1 473 ? 58.349 -15.929 -78.157 1.00 91.38 473 THR A CA 1
ATOM 3573 C C . THR A 1 473 ? 57.528 -15.689 -79.420 1.00 91.38 473 THR A C 1
ATOM 3575 O O . THR A 1 473 ? 56.723 -14.763 -79.494 1.00 91.38 473 THR A O 1
ATOM 3578 N N . CYS A 1 474 ? 57.721 -16.520 -80.435 1.00 89.12 474 CYS A N 1
ATOM 3579 C CA . CYS A 1 474 ? 56.943 -16.467 -81.662 1.00 89.12 474 CYS A CA 1
ATOM 3580 C C . CYS A 1 474 ? 55.537 -17.040 -81.431 1.00 89.12 474 CYS A C 1
ATOM 3582 O O . CYS A 1 474 ? 55.370 -17.924 -80.583 1.00 89.12 474 CYS A O 1
ATOM 3584 N N . PRO A 1 475 ? 54.501 -16.578 -82.155 1.00 87.31 475 PRO A N 1
ATOM 3585 C CA . PRO A 1 475 ? 53.228 -17.286 -82.171 1.00 87.31 475 PRO A CA 1
ATOM 3586 C C . PRO A 1 475 ? 53.440 -18.721 -82.690 1.00 87.31 475 PRO A C 1
ATOM 3588 O O . PRO A 1 475 ? 54.357 -18.946 -83.488 1.00 87.31 475 PRO A O 1
ATOM 3591 N N . PRO A 1 476 ? 52.614 -19.696 -82.273 1.00 86.81 476 PRO A N 1
ATOM 3592 C CA . PRO A 1 476 ? 52.585 -20.981 -82.955 1.00 86.81 476 PRO A CA 1
ATOM 3593 C C . PRO A 1 476 ? 52.250 -20.772 -84.439 1.00 86.81 476 PRO A C 1
ATOM 3595 O O . PRO A 1 476 ? 51.490 -19.867 -84.801 1.00 86.81 476 PRO A O 1
ATOM 3598 N N . LEU A 1 477 ? 52.871 -21.592 -85.286 1.00 87.12 477 LEU A N 1
ATOM 3599 C CA . LEU A 1 477 ? 52.644 -21.593 -86.726 1.00 87.12 477 LEU A CA 1
ATOM 3600 C C . LEU A 1 477 ? 51.615 -22.659 -87.085 1.00 87.12 477 LEU A C 1
ATOM 3602 O O . LEU A 1 477 ? 51.555 -23.723 -86.466 1.00 87.12 477 LEU A O 1
ATOM 3606 N N . THR A 1 478 ? 50.824 -22.367 -88.106 1.00 92.06 478 THR A N 1
ATOM 3607 C CA . THR A 1 478 ? 49.812 -23.286 -88.624 1.00 92.06 478 THR A CA 1
ATOM 3608 C C . THR A 1 478 ? 50.345 -24.141 -89.773 1.00 92.06 478 THR A C 1
ATOM 3610 O O . THR A 1 478 ? 51.454 -23.913 -90.264 1.00 92.06 478 THR A O 1
ATOM 3613 N N . LYS A 1 479 ? 49.583 -25.148 -90.216 1.00 90.25 479 LYS A N 1
ATOM 3614 C CA . LYS A 1 479 ? 49.995 -26.099 -91.267 1.00 90.25 479 LYS A CA 1
ATOM 3615 C C . LYS A 1 479 ? 50.262 -25.412 -92.609 1.00 90.25 479 LYS A C 1
ATOM 3617 O O . LYS A 1 479 ? 51.128 -25.863 -93.353 1.00 90.25 479 LYS A O 1
ATOM 3622 N N . GLN A 1 480 ? 49.588 -24.297 -92.894 1.00 89.00 480 GLN A N 1
ATOM 3623 C CA . GLN A 1 480 ? 49.849 -23.435 -94.057 1.00 89.00 480 GLN A CA 1
ATOM 3624 C C . GLN A 1 480 ? 50.951 -22.378 -93.805 1.00 89.00 480 GLN A C 1
ATOM 3626 O O . GLN A 1 480 ? 51.264 -21.559 -94.673 1.00 89.00 480 GLN A O 1
ATOM 3631 N N . GLY A 1 481 ? 51.569 -22.381 -92.620 1.00 86.81 481 GLY A N 1
ATOM 3632 C CA . GLY A 1 481 ? 52.600 -21.426 -92.219 1.00 86.81 481 GLY A CA 1
ATOM 3633 C C . GLY A 1 481 ? 52.062 -20.018 -91.954 1.00 86.81 481 GLY A C 1
ATOM 3634 O O . GLY A 1 481 ? 52.776 -19.048 -92.230 1.00 86.81 481 GLY A O 1
ATOM 3635 N N . CYS A 1 482 ? 50.817 -19.908 -91.480 1.00 88.44 482 CYS A N 1
ATOM 3636 C CA . CYS A 1 482 ? 50.224 -18.676 -90.958 1.00 88.44 482 CYS A CA 1
ATOM 3637 C C . CYS A 1 482 ? 50.617 -18.487 -89.482 1.00 88.44 482 CYS A C 1
ATOM 3639 O O . CYS A 1 482 ? 51.006 -19.442 -88.802 1.00 88.44 482 CYS A O 1
ATOM 3641 N N . SER A 1 483 ? 50.484 -17.268 -88.970 1.00 87.50 483 SER A N 1
ATOM 3642 C CA . SER A 1 483 ? 50.808 -16.903 -87.592 1.00 87.50 483 SER A CA 1
ATOM 3643 C C . SER A 1 483 ? 49.539 -16.892 -86.741 1.00 87.50 483 SER A C 1
ATOM 3645 O O . SER A 1 483 ? 48.609 -16.129 -87.012 1.00 87.50 483 SER A O 1
ATOM 3647 N N . CYS A 1 484 ? 49.481 -17.676 -85.664 1.00 88.94 484 CYS A N 1
ATOM 3648 C CA . CYS A 1 484 ? 48.338 -17.612 -84.752 1.00 88.94 484 CYS A CA 1
ATOM 3649 C C . CYS A 1 484 ? 48.193 -16.228 -84.088 1.00 88.94 484 CYS A C 1
ATOM 3651 O O . CYS A 1 484 ? 49.178 -15.563 -83.726 1.00 88.94 484 CYS A O 1
ATOM 3653 N N . ARG A 1 485 ? 46.945 -15.799 -83.860 1.00 86.69 485 ARG A N 1
ATOM 3654 C CA . ARG A 1 485 ? 46.648 -14.730 -82.895 1.00 86.69 485 ARG A CA 1
ATOM 3655 C C . ARG A 1 485 ? 47.130 -15.178 -81.515 1.00 86.69 485 ARG A C 1
ATOM 3657 O O . ARG A 1 485 ? 47.031 -16.354 -81.177 1.00 86.69 485 ARG A O 1
ATOM 3664 N N . ASN A 1 486 ? 47.687 -14.251 -80.736 1.00 81.88 486 ASN A N 1
ATOM 3665 C CA . ASN A 1 486 ? 48.194 -14.582 -79.402 1.00 81.88 486 ASN A CA 1
ATOM 3666 C C . ASN A 1 486 ? 47.052 -15.047 -78.483 1.00 81.88 486 ASN A C 1
ATOM 3668 O O . ASN A 1 486 ? 47.181 -16.041 -77.774 1.00 81.88 486 ASN A O 1
ATOM 3672 N N . SER A 1 487 ? 45.916 -14.363 -78.584 1.00 85.44 487 SER A N 1
ATOM 3673 C CA . SER A 1 487 ? 44.650 -14.669 -77.932 1.00 85.44 487 SER A CA 1
ATOM 3674 C C . SER A 1 487 ? 43.488 -14.456 -78.909 1.00 85.44 487 SER A C 1
ATOM 3676 O O . SER A 1 487 ? 43.597 -13.679 -79.864 1.00 85.44 487 SER A O 1
ATOM 3678 N N . PHE A 1 488 ? 42.377 -15.168 -78.712 1.00 87.25 488 PHE A N 1
ATOM 3679 C CA . PHE A 1 488 ? 41.114 -14.918 -79.409 1.00 87.25 488 PHE A CA 1
ATOM 3680 C C . PHE A 1 488 ? 39.908 -15.479 -78.647 1.00 87.25 488 PHE A C 1
ATOM 3682 O O . PHE A 1 488 ? 40.002 -16.478 -77.938 1.00 87.25 488 PHE A O 1
ATOM 3689 N N . MET A 1 489 ? 38.736 -14.873 -78.852 1.00 84.38 489 MET A N 1
ATOM 3690 C CA . MET A 1 489 ? 37.480 -15.361 -78.275 1.00 84.38 489 MET A CA 1
ATOM 3691 C C . MET A 1 489 ? 36.842 -16.476 -79.127 1.00 84.38 489 MET A C 1
ATOM 3693 O O . MET A 1 489 ? 36.692 -16.348 -80.353 1.00 84.38 489 MET A O 1
ATOM 3697 N N . THR A 1 490 ? 36.398 -17.544 -78.457 1.00 83.56 490 THR A N 1
ATOM 3698 C CA . THR A 1 490 ? 35.499 -18.597 -78.973 1.00 83.56 490 THR A CA 1
ATOM 3699 C C . THR A 1 490 ? 34.451 -18.935 -77.907 1.00 83.56 490 THR A C 1
ATOM 3701 O O . THR A 1 490 ? 34.786 -19.151 -76.747 1.00 83.56 490 THR A O 1
ATOM 3704 N N . LYS A 1 491 ? 33.158 -18.911 -78.272 1.00 83.12 491 LYS A N 1
ATOM 3705 C CA . LYS A 1 491 ? 32.005 -19.160 -77.370 1.00 83.12 491 LYS A CA 1
ATOM 3706 C C . LYS A 1 491 ? 32.054 -18.439 -76.001 1.00 83.12 491 LYS A C 1
ATOM 3708 O O . LYS A 1 491 ? 31.566 -18.968 -75.011 1.00 83.12 491 LYS A O 1
ATOM 3713 N N . GLY A 1 492 ? 32.617 -17.231 -75.942 1.00 83.88 492 GLY A N 1
ATOM 3714 C CA . GLY A 1 492 ? 32.730 -16.455 -74.697 1.00 83.88 492 GLY A CA 1
ATOM 3715 C C . GLY A 1 492 ? 33.944 -16.794 -73.821 1.00 83.88 492 GLY A C 1
ATOM 3716 O O . GLY A 1 492 ? 34.135 -16.146 -72.798 1.00 83.88 492 GLY A O 1
ATOM 3717 N N . HIS A 1 493 ? 34.793 -17.740 -74.228 1.00 82.50 493 HIS A N 1
ATOM 3718 C CA . HIS A 1 493 ? 36.071 -18.029 -73.577 1.00 82.50 493 HIS A CA 1
ATOM 3719 C C . HIS A 1 493 ? 37.235 -17.409 -74.359 1.00 82.50 493 HIS A C 1
ATOM 3721 O O . HIS A 1 493 ? 37.270 -17.473 -75.593 1.00 82.50 493 HIS A O 1
ATOM 3727 N N . LEU A 1 494 ? 38.200 -16.842 -73.630 1.00 84.44 494 LEU A N 1
ATOM 3728 C CA . LEU A 1 494 ? 39.463 -16.356 -74.178 1.00 84.44 494 LEU A CA 1
ATOM 3729 C C . LEU A 1 494 ? 40.430 -17.537 -74.322 1.00 84.44 494 LEU A C 1
ATOM 3731 O O . LEU A 1 494 ? 40.902 -18.088 -73.328 1.00 84.44 494 LEU A O 1
ATOM 3735 N N . VAL A 1 495 ? 40.713 -17.935 -75.559 1.00 88.00 495 VAL A N 1
ATOM 3736 C CA . VAL A 1 495 ? 41.733 -18.936 -75.892 1.00 88.00 495 VAL A CA 1
ATOM 3737 C C . VAL A 1 495 ? 43.057 -18.226 -76.152 1.00 88.00 495 VAL A C 1
ATOM 3739 O O . VAL A 1 495 ? 43.076 -17.172 -76.782 1.00 88.00 495 VAL A O 1
ATOM 3742 N N . VAL A 1 496 ? 44.162 -18.813 -75.689 1.00 86.88 496 VAL A N 1
ATOM 3743 C CA . VAL A 1 496 ? 45.530 -18.316 -75.896 1.00 86.88 496 VAL A CA 1
ATOM 3744 C C . VAL A 1 496 ? 46.307 -19.343 -76.721 1.00 86.88 496 VAL A C 1
ATOM 3746 O O . VAL A 1 496 ? 46.394 -20.506 -76.336 1.00 86.88 496 VAL A O 1
ATOM 3749 N N . GLY A 1 497 ? 46.880 -18.925 -77.851 1.00 87.38 497 GLY A N 1
ATOM 3750 C CA . GLY A 1 497 ? 47.580 -19.814 -78.782 1.00 87.38 497 GLY A CA 1
ATOM 3751 C C . GLY A 1 497 ? 46.646 -20.767 -79.540 1.00 87.38 497 GLY A C 1
ATOM 3752 O O . GLY A 1 497 ? 45.714 -20.323 -80.206 1.00 87.38 497 GLY A O 1
ATOM 3753 N N . CYS A 1 498 ? 46.932 -22.069 -79.482 1.00 92.06 498 CYS A N 1
ATOM 3754 C CA . CYS A 1 498 ? 46.163 -23.116 -80.161 1.00 92.06 498 CYS A CA 1
ATOM 3755 C C . CYS A 1 498 ? 45.217 -23.839 -79.193 1.00 92.06 498 CYS A C 1
ATOM 3757 O O . CYS A 1 498 ? 45.541 -24.014 -78.021 1.00 92.06 498 CYS A O 1
ATOM 3759 N N . THR A 1 499 ? 44.079 -24.319 -79.694 1.00 92.25 499 THR A N 1
ATOM 3760 C CA . THR A 1 499 ? 43.106 -25.118 -78.933 1.00 92.25 499 THR A CA 1
ATOM 3761 C C . THR A 1 499 ? 42.619 -26.319 -79.738 1.00 92.25 499 THR A C 1
ATOM 3763 O O . THR A 1 499 ? 42.553 -26.260 -80.959 1.00 92.25 499 THR A O 1
ATOM 3766 N N . GLU A 1 500 ? 42.243 -27.405 -79.066 1.00 93.56 500 GLU A N 1
ATOM 3767 C CA . GLU A 1 500 ? 41.566 -28.566 -79.673 1.00 93.56 500 GLU A CA 1
ATOM 3768 C C . GLU A 1 500 ? 40.028 -28.444 -79.616 1.00 93.56 500 GLU A C 1
ATOM 3770 O O . GLU A 1 500 ? 39.284 -29.372 -79.951 1.00 93.56 500 GLU A O 1
ATOM 3775 N N . GLU A 1 501 ? 39.514 -27.295 -79.164 1.00 90.06 501 GLU A N 1
ATOM 3776 C CA . GLU A 1 501 ? 38.081 -27.088 -79.003 1.00 90.06 501 GLU A CA 1
ATOM 3777 C C . GLU A 1 501 ? 37.349 -27.178 -80.355 1.00 90.06 501 GLU A C 1
ATOM 3779 O O . GLU A 1 501 ? 37.576 -26.365 -81.247 1.00 90.06 501 GLU A O 1
ATOM 3784 N N . ARG A 1 502 ? 36.408 -28.127 -80.482 1.00 85.00 502 ARG A N 1
ATOM 3785 C CA . ARG A 1 502 ? 35.566 -28.387 -81.678 1.00 85.00 502 ARG A CA 1
ATOM 3786 C C . ARG A 1 502 ? 36.287 -29.014 -82.886 1.00 85.00 502 ARG A C 1
ATOM 3788 O O . ARG A 1 502 ? 35.620 -29.303 -83.874 1.00 85.00 502 ARG A O 1
ATOM 3795 N N . SER A 1 503 ? 37.585 -29.300 -82.806 1.00 84.56 503 SER A N 1
ATOM 3796 C CA . SER A 1 503 ? 38.417 -29.763 -83.933 1.00 84.56 503 SER A CA 1
ATOM 3797 C C . SER A 1 503 ? 38.807 -31.250 -83.883 1.00 84.56 503 SER A C 1
ATOM 3799 O O . SER A 1 503 ? 39.774 -31.668 -84.519 1.00 84.56 503 SER A O 1
ATOM 3801 N N . GLN A 1 504 ? 38.062 -32.060 -83.122 1.00 89.75 504 GLN A N 1
ATOM 3802 C CA . GLN A 1 504 ? 38.265 -33.514 -82.980 1.00 89.75 504 GLN A CA 1
ATOM 3803 C C . GLN A 1 504 ? 39.695 -33.912 -82.543 1.00 89.75 504 GLN A C 1
ATOM 3805 O O . GLN A 1 504 ? 40.216 -34.936 -82.976 1.00 89.75 504 GLN A O 1
ATOM 3810 N N . GLY A 1 505 ? 40.333 -33.103 -81.687 1.00 90.56 505 GLY A N 1
ATOM 3811 C CA . GLY A 1 505 ? 41.684 -33.366 -81.171 1.00 90.56 505 GLY A CA 1
ATOM 3812 C C . GLY A 1 505 ? 42.829 -32.892 -82.076 1.00 90.56 505 GLY A C 1
ATOM 3813 O O . GLY A 1 505 ? 43.981 -33.224 -81.822 1.00 90.56 505 GLY A O 1
ATOM 3814 N N . GLN A 1 506 ? 42.553 -32.123 -83.137 1.00 92.44 506 GLN A N 1
ATOM 3815 C CA . GLN A 1 506 ? 43.603 -31.423 -83.887 1.00 92.44 506 GLN A CA 1
ATOM 3816 C C . GLN A 1 506 ? 43.708 -29.968 -83.410 1.00 92.44 506 GLN A C 1
ATOM 3818 O O . GLN A 1 506 ? 42.739 -29.226 -83.583 1.00 92.44 506 GLN A O 1
ATOM 3823 N N . PRO A 1 507 ? 44.834 -29.505 -82.842 1.00 94.69 507 PRO A N 1
ATOM 3824 C CA . PRO A 1 507 ? 44.945 -28.123 -82.387 1.00 94.69 507 PRO A CA 1
ATOM 3825 C C . PRO A 1 507 ? 44.781 -27.138 -83.556 1.00 94.69 507 PRO A C 1
ATOM 3827 O O . PRO A 1 507 ? 45.296 -27.373 -84.649 1.00 94.69 507 PRO A O 1
ATOM 3830 N N . TRP A 1 508 ? 44.072 -26.033 -83.334 1.00 94.50 508 TRP A N 1
ATOM 3831 C CA . TRP A 1 508 ? 43.834 -24.956 -84.303 1.00 94.50 508 TRP A CA 1
ATOM 3832 C C . TRP A 1 508 ? 43.866 -23.582 -83.633 1.00 94.50 508 TRP A C 1
ATOM 3834 O O . TRP A 1 508 ? 43.770 -23.468 -82.410 1.00 94.50 508 TRP A O 1
ATOM 3844 N N . CYS A 1 509 ? 43.983 -22.525 -84.434 1.00 94.62 509 CYS A N 1
ATOM 3845 C CA . CYS A 1 509 ? 43.911 -21.146 -83.960 1.00 94.62 509 CYS A CA 1
ATOM 3846 C C . CYS A 1 509 ? 43.237 -20.230 -84.992 1.00 94.62 509 CYS A C 1
ATOM 3848 O O . CYS A 1 509 ? 43.277 -20.500 -86.193 1.00 94.62 509 CYS A O 1
ATOM 3850 N N . LYS A 1 510 ? 42.668 -19.100 -84.546 1.00 92.19 510 LYS A N 1
ATOM 3851 C CA . LYS A 1 510 ? 42.410 -17.966 -85.449 1.00 92.19 510 LYS A CA 1
ATOM 3852 C C . LYS A 1 510 ? 43.757 -17.336 -85.826 1.00 92.19 510 LYS A C 1
ATOM 3854 O O . LYS A 1 510 ? 44.556 -17.027 -84.940 1.00 92.19 510 LYS A O 1
ATOM 3859 N N . VAL A 1 511 ? 44.015 -17.139 -87.117 1.00 91.00 511 VAL A N 1
ATOM 3860 C CA . VAL A 1 511 ? 45.288 -16.590 -87.621 1.00 91.00 511 VAL A CA 1
ATOM 3861 C C . VAL A 1 511 ? 45.258 -15.061 -87.680 1.00 91.00 511 VAL A C 1
ATOM 3863 O O . VAL A 1 511 ? 44.196 -14.433 -87.569 1.00 91.00 511 VAL A O 1
ATOM 3866 N N . ARG A 1 512 ? 46.434 -14.437 -87.788 1.00 85.31 512 ARG A N 1
ATOM 3867 C CA . ARG A 1 512 ? 46.561 -12.979 -87.936 1.00 85.31 512 ARG A CA 1
ATOM 3868 C C . ARG A 1 512 ? 46.355 -12.559 -89.390 1.00 85.31 512 ARG A C 1
ATOM 3870 O O . ARG A 1 512 ? 45.602 -11.625 -89.649 1.00 85.31 512 ARG A O 1
ATOM 3877 N N . GLU A 1 513 ? 46.986 -13.275 -90.316 1.00 85.69 513 GLU A N 1
ATOM 3878 C CA . GLU A 1 513 ? 46.983 -12.983 -91.747 1.00 85.69 513 GLU A CA 1
ATOM 3879 C C . GLU A 1 513 ? 45.608 -13.241 -92.387 1.00 85.69 513 GLU A C 1
ATOM 3881 O O . GLU A 1 513 ? 44.995 -14.289 -92.185 1.00 85.69 513 GLU A O 1
ATOM 3886 N N . THR A 1 514 ? 45.129 -12.310 -93.213 1.00 85.88 514 THR A N 1
ATOM 3887 C CA . THR A 1 514 ? 43.959 -12.539 -94.072 1.00 85.88 514 THR A CA 1
ATOM 3888 C C . THR A 1 514 ? 44.357 -13.334 -95.318 1.00 85.88 514 THR A C 1
ATOM 3890 O O . THR A 1 514 ? 45.443 -13.149 -95.866 1.00 85.88 514 THR A O 1
ATOM 3893 N N . GLY A 1 515 ? 43.483 -14.236 -95.776 1.00 86.25 515 GLY A N 1
ATOM 3894 C CA . GLY A 1 515 ? 43.762 -15.099 -96.933 1.00 86.25 515 GLY A CA 1
ATOM 3895 C C . GLY A 1 515 ? 44.704 -16.278 -96.651 1.00 86.25 515 GLY A C 1
ATOM 3896 O O . GLY A 1 515 ? 45.224 -16.868 -97.594 1.00 86.25 515 GLY A O 1
ATOM 3897 N N . CYS A 1 516 ? 44.942 -16.608 -95.379 1.00 86.62 516 CYS A N 1
ATOM 3898 C CA . CYS A 1 516 ? 45.778 -17.725 -94.939 1.00 86.62 516 CYS A CA 1
ATOM 3899 C C . CYS A 1 516 ? 44.925 -18.652 -94.058 1.00 86.62 516 CYS A C 1
ATOM 3901 O O . CYS A 1 516 ? 44.246 -18.161 -93.158 1.00 86.62 516 CYS A O 1
ATOM 3903 N N . GLY A 1 517 ? 44.917 -19.964 -94.312 1.00 90.88 517 GLY A N 1
ATOM 3904 C CA . GLY A 1 517 ? 43.967 -20.873 -93.664 1.00 90.88 517 GLY A CA 1
ATOM 3905 C C . GLY A 1 517 ? 42.592 -20.920 -94.342 1.00 90.88 517 GLY A C 1
ATOM 3906 O O . GLY A 1 517 ? 42.438 -20.578 -95.513 1.00 90.88 517 GLY A O 1
ATOM 3907 N N . GLU A 1 518 ? 41.583 -21.347 -93.589 1.00 93.31 518 GLU A N 1
ATOM 3908 C CA . GLU A 1 518 ? 40.165 -21.302 -93.955 1.00 93.31 518 GLU A CA 1
ATOM 3909 C C . GLU A 1 518 ? 39.476 -20.088 -93.307 1.00 93.31 518 GLU A C 1
ATOM 3911 O O . GLU A 1 518 ? 39.905 -19.593 -92.264 1.00 93.31 518 GLU A O 1
ATOM 3916 N N . GLN A 1 519 ? 38.380 -19.597 -93.892 1.00 93.50 519 GLN A N 1
ATOM 3917 C CA . GLN A 1 519 ? 37.589 -18.504 -93.316 1.00 93.50 519 GLN A CA 1
ATOM 3918 C C . GLN A 1 519 ? 36.341 -19.055 -92.615 1.00 93.50 519 GLN A C 1
ATOM 3920 O O . GLN A 1 519 ? 35.614 -19.872 -93.177 1.00 93.50 519 GLN A O 1
ATOM 3925 N N . ASN A 1 520 ? 36.079 -18.615 -91.382 1.00 88.25 520 ASN A N 1
ATOM 3926 C CA . ASN A 1 520 ? 34.882 -19.001 -90.636 1.00 88.25 520 ASN A CA 1
ATOM 3927 C C . ASN A 1 520 ? 33.682 -18.078 -90.940 1.00 88.25 520 ASN A C 1
ATOM 3929 O O . ASN A 1 520 ? 33.819 -17.035 -91.579 1.00 88.25 520 ASN A O 1
ATOM 3933 N N . GLY A 1 521 ? 32.496 -18.443 -90.439 1.00 83.69 521 GLY A N 1
ATOM 3934 C CA . GLY A 1 521 ? 31.262 -17.663 -90.629 1.00 83.69 521 GLY A CA 1
ATOM 3935 C C . GLY A 1 521 ? 31.267 -16.254 -90.012 1.00 83.69 521 GLY A C 1
ATOM 3936 O O . GLY A 1 521 ? 30.449 -15.431 -90.409 1.00 83.69 521 GLY A O 1
ATOM 3937 N N . ASP A 1 522 ? 32.203 -15.953 -89.104 1.00 83.31 522 ASP A N 1
ATOM 3938 C CA . ASP A 1 522 ? 32.413 -14.611 -88.538 1.00 83.31 522 ASP A CA 1
ATOM 3939 C C . ASP A 1 522 ? 33.323 -13.740 -89.439 1.00 83.31 522 ASP A C 1
ATOM 3941 O O . ASP A 1 522 ? 33.694 -12.628 -89.067 1.00 83.31 522 ASP A O 1
ATOM 3945 N N . GLY A 1 523 ? 33.772 -14.266 -90.587 1.00 85.56 523 GLY A N 1
ATOM 3946 C CA . GLY A 1 523 ? 34.771 -13.644 -91.459 1.00 85.56 523 GLY A CA 1
ATOM 3947 C C . GLY A 1 523 ? 36.219 -13.773 -90.963 1.00 85.56 523 GLY A C 1
ATOM 3948 O O . GLY A 1 523 ? 37.135 -13.291 -91.634 1.00 85.56 523 GLY A O 1
ATOM 3949 N N . ALA A 1 524 ? 36.457 -14.431 -89.825 1.00 89.12 524 ALA A N 1
ATOM 3950 C CA . ALA A 1 524 ? 37.787 -14.623 -89.259 1.00 89.12 524 ALA A CA 1
ATOM 3951 C C . ALA A 1 524 ? 38.502 -15.826 -89.892 1.00 89.12 524 ALA A C 1
ATOM 3953 O O . ALA A 1 524 ? 37.925 -16.901 -90.052 1.00 89.12 524 ALA A O 1
ATOM 3954 N N . TRP A 1 525 ? 39.783 -15.652 -90.209 1.00 93.25 525 TRP A N 1
ATOM 3955 C CA . TRP A 1 525 ? 40.632 -16.708 -90.758 1.00 93.25 525 TRP A CA 1
ATOM 3956 C C . TRP A 1 525 ? 41.189 -17.605 -89.643 1.00 93.25 525 TRP A C 1
ATOM 3958 O O . TRP A 1 525 ? 41.493 -17.128 -88.543 1.00 93.25 525 TRP A O 1
ATOM 3968 N N . TRP A 1 526 ? 41.313 -18.903 -89.912 1.00 94.31 526 TRP A N 1
ATOM 3969 C CA . TRP A 1 526 ? 41.780 -19.923 -88.973 1.00 94.31 526 TRP A CA 1
ATOM 3970 C C . TRP A 1 526 ? 42.491 -21.071 -89.703 1.00 94.31 526 TRP A C 1
ATOM 3972 O O . TRP A 1 526 ? 42.211 -21.341 -90.865 1.00 94.31 526 TRP A O 1
ATOM 3982 N N . ASP A 1 527 ? 43.411 -21.759 -89.032 1.00 95.81 527 ASP A N 1
ATOM 3983 C CA . ASP A 1 527 ? 44.078 -22.957 -89.565 1.00 95.81 527 ASP A CA 1
ATOM 3984 C C . ASP A 1 527 ? 44.501 -23.875 -88.404 1.00 95.81 527 ASP A C 1
ATOM 3986 O O . ASP A 1 527 ? 44.550 -23.463 -87.238 1.00 95.81 527 ASP A O 1
ATOM 3990 N N . PHE A 1 528 ? 44.788 -25.135 -88.714 1.00 95.81 528 PHE A N 1
ATOM 3991 C CA . PHE A 1 528 ? 45.307 -26.103 -87.753 1.00 95.81 528 PHE A CA 1
ATOM 3992 C C . PHE A 1 528 ? 46.775 -25.814 -87.424 1.00 95.81 528 PHE A C 1
ATOM 3994 O O . PHE A 1 528 ? 47.560 -25.481 -88.308 1.00 95.81 528 PHE A O 1
ATOM 4001 N N . CYS A 1 529 ? 47.171 -25.995 -86.170 1.00 92.75 529 CYS A N 1
ATOM 4002 C CA . CYS A 1 529 ? 48.543 -25.806 -85.707 1.00 92.75 529 CYS A CA 1
ATOM 4003 C C . CYS A 1 529 ? 49.472 -26.974 -86.101 1.00 92.75 529 CYS A C 1
ATOM 4005 O O . CYS A 1 529 ? 49.003 -28.057 -86.473 1.00 92.75 529 CYS A O 1
ATOM 4007 N N . VAL A 1 530 ? 50.785 -26.716 -86.031 1.00 87.12 530 VAL A N 1
ATOM 4008 C CA . VAL A 1 530 ? 51.895 -27.675 -86.229 1.00 87.12 530 VAL A CA 1
ATOM 4009 C C . VAL A 1 530 ? 52.581 -27.975 -84.904 1.00 87.12 530 VAL A C 1
ATOM 4011 O O . VAL A 1 530 ? 52.955 -26.993 -84.223 1.00 87.12 530 VAL A O 1
#

Foldseek 3Di:
DVVVVVVVVVVVVVVVVVVVVVVVVVVVVVVVVVVVVVVVVVVVVVVVVVVVVVVVVVVVVVVVVVVVVVVVVVVVVVVLVVLVVVLVVLVVVLVVLVVVLVVVVVVVVVVVVLVVVVVVCPDDPVVVVVSVVVVVVVVVVVVVVVVVVVVVVVVVVVVVVVVVVVVVVVVVVVVVVPPPPPPPPDDDDPPPDDDDDDDDDDDDDDDDDDDDDDDDDDDDDVCVVVVVVVCVVVVVVVVVVVVVVVVVVVVVVVVVVVVVVVVVVVVVVVVVVVVVVVVVVVVVVVVVVSVVVSVVSVVVSVVSVVVSVVSVVVSVVVVVVVVVVVVVVVVVVVVVVVVVVVVVVVVVVVVVVVVVVVVVVVVVVVVVVVVVVVVVVVVVVVVVVVVVVVVVVVVVVVVVVVVVVVCLVVLLQLDDQQAALQRFHADCWDAAPNDIDGGWDFCVRPVVLVGATKGFTPDAPADDPPPPTHMGGHAFAFPQRFGARQWDDDPRDIDGGWDCPPVVRFTKGFGSDPPTADADPVRTHMGTTD

Organism: NCBI:txid3032

Sequence (530 aa):
QERIKAEAAENDAILSANDAQKERQEALAKIQAEEEKTKSAIEEKDAASKAAADAAKEEAEEEELAKSEKTQIEEEEENLKNAYARAGELEEKLKASQAARQAAEDATKQAQEGEKKAEQENLSEAAAERFAKELAGQQQAIAANATMRLEAAMAERAKAEEQAAEEVKKAASASKKAEEEEQEAKTAGEEAAKAKALMAKEEEEAKTAHEAADAANGREEEAEKKLAAALARAEKEQEEAQKEEEEDRKKLKDANDQFVQASQAAARAQERADELEEQLKAAQRMADAAQARAEMYSASAASNATALEEERKQAEAWKVELERRAAAAEEATAKAREDADVKAKALADAQAAAAESAKIHAKSDFILDELNQTISDLRQKLMATETEKAAAEREESLAQQKQLMAKEELLSIIGGKGVTQQGCVCKSSFTYEDKQHTGCIDAVSNLKAMGKKWCVVEGTCGSSLGDGQFFDTCPPLTKQGCSCRNSFMTKGHLVVGCTEERSQGQPWCKVRETGCGEQNGDGAWWDFCV